Protein AF-A0A933AQS3-F1 (afdb_monomer)

Solvent-accessible surface area (backbone atoms only — not comparable to full-atom values): 27553 Å² total; per-residue (Å²): 134,82,75,81,85,73,68,90,62,36,33,19,34,28,33,44,34,57,64,27,58,91,31,34,65,58,21,50,50,26,58,77,62,28,72,51,73,58,50,36,38,32,39,21,37,34,44,49,84,58,62,28,66,64,58,58,67,69,63,85,54,93,50,54,45,80,45,78,46,69,62,58,53,69,32,46,40,50,46,53,32,58,67,71,46,83,29,58,25,40,30,39,36,45,22,67,27,37,45,41,50,53,33,67,44,55,52,51,50,50,28,62,77,71,65,38,42,32,38,34,32,13,47,42,40,19,32,79,87,68,44,84,41,96,53,76,60,42,70,42,32,56,55,82,17,86,32,27,67,56,39,54,59,51,48,73,82,41,84,42,76,50,64,56,38,28,36,28,35,40,70,63,48,78,78,48,65,45,40,65,84,50,78,96,43,17,62,54,31,35,47,50,39,47,38,79,78,38,45,27,37,40,44,95,47,68,33,26,37,43,53,50,52,100,76,42,73,94,74,46,81,87,58,64,85,59,44,64,61,53,50,52,49,24,52,54,65,32,70,56,81,88,66,69,98,74,72,77,59,51,61,58,53,18,53,51,25,44,54,50,17,57,61,26,60,76,37,89,88,26,35,65,62,14,35,55,27,12,52,47,12,29,70,53,27,64,82,45,65,67,27,41,52,48,32,21,52,31,38,43,76,73,69,48,83,67,34,61,55,60,38,44,60,53,47,66,42,41,75,76,61,72,90,65,80,83,80,87,72,79,81,81,86,87,80,83,90,79,88,85,81,71,74,78,57,56,62,62,51,58,72,74,49,59,63,66,53,50,53,51,53,51,52,49,50,55,48,54,51,52,53,50,54,52,51,53,52,51,50,51,54,51,48,55,50,48,54,51,52,52,52,52,52,50,53,54,49,55,51,50,51,52,51,48,52,54,53,48,54,54,47,54,52,51,51,51,51,51,52,52,52,51,52,53,49,53,53,51,52,51,53,49,50,55,50,51,54,51,51,51,50,52,51,53,53,51,50,52,50,50,53,54,46,52,53,48,52,54,53,48,57,50,49,50,53,54,47,52,54,51,49,54,53,49,52,55,53,47,56,60,49,51,66,55,48,64,70,56,58,79,77,72,84,81,91,85,89,88,90,134

Sequence (500 aa):
MRANRMADPKVSVVLLTHNGERFVAEAIESILTQTYRNLELIVVDDGSTDNTPAIIARFRDPRMRVLRQSNLWIGFAHNRGASMATGDYIASMSHDDISLPHRLATQIEAMQEQNLDICFAWAEVIDAEGRPKEHFLTDVFNQSGRNSEDILAKLQAGNFLLAPSSIRRRHCYYRFAWNVVLFGLQDYAFWLQVLRRHRAAVLEIPLVKYRVHDSNVSLTRFYNEYRQLEVQAARRLAEDPAFPRSCTTRATLARELLAVTRRLMEYPDGHFEAYIAANRAVNLDPTAPEAYESLAAVLTAMGHEEPAQIVRSIGQNVDKSLAYPLPILAPPPSLGEHDLLDDTSLVRWMAATAEPERNHLSALLAQTQRERDDLQTLLRQSQERRDHVQALLQQGQEERERLRAVLQDSQDDRDRLQSLLQQSREERDHLRTLLQESEEERTSLRTQALYSQEERDQLQAVLYRTEEERDALSAHLRAVANGKVMRLLNLLSSPFRIKA

pLDDT: mean 75.02, std 18.95, range [25.7, 98.69]

Secondary structure (DSSP, 8-state):
----------EEEEEEESS-TTTHHHHHHHHHT-S--SEEEEEEEE---SSHHHHHTT---TTEEEEEES--HHHHHHHHHHHT--SSEEEEEETT-EE-TTHHHHHHHHHHHTT-SEEEEEEEEEETTS-B---THHHHHT--B-SHHHHHHHTTT-----GGG-EEEHHHHHH----SSSSS-HHHHHHHHHHTTS-EEEEEEEEEEEEE-TT-GGG-GGGTTTHHHHHHHHHHHHH-----SS-S-HHHHHHHHHHHHHHHTTSGGGHHHHHHHHHHHHHH-TT-HHHHHHHHHHHHHTT-SSHHHHHHHHHHHHTTT-S-PPP-PPPPS------PPPTHHHHHHHTTSTTHHHHHHHHHHHHHHHHHHHHHHHHHHHHHHHHHHHHHHHHHHHHHHHHHHHHHHHHHHHHHHHHHHHHHHHHHHHHHHHHHHHHHHHHHHHHHHHHHHHHHHHHHHHHHHHHHHHHHHHHHHHHHHHHHHHHHHTTS--------

Structure (mmCIF, N/CA/C/O backbone):
data_AF-A0A933AQS3-F1
#
_entry.id   AF-A0A933AQS3-F1
#
loop_
_atom_site.group_PDB
_atom_site.id
_atom_site.type_symbol
_atom_site.label_atom_id
_atom_site.label_alt_id
_atom_site.label_comp_id
_atom_site.label_asym_id
_atom_site.label_entity_id
_atom_site.label_seq_id
_atom_site.pdbx_PDB_ins_code
_atom_site.Cartn_x
_atom_site.Cartn_y
_atom_site.Cartn_z
_atom_site.occupancy
_atom_site.B_iso_or_equiv
_atom_site.auth_seq_id
_atom_site.auth_comp_id
_atom_site.auth_asym_id
_atom_site.auth_atom_id
_atom_site.pdbx_PDB_model_num
ATOM 1 N N . MET A 1 1 ? -22.818 4.311 35.018 1.00 33.91 1 MET A N 1
ATOM 2 C CA . MET A 1 1 ? -23.620 4.523 33.794 1.00 33.91 1 MET A CA 1
ATOM 3 C C . MET A 1 1 ? -22.885 3.853 32.643 1.00 33.91 1 MET A C 1
ATOM 5 O O . MET A 1 1 ? -21.845 4.351 32.246 1.00 33.91 1 MET A O 1
ATOM 9 N N . ARG A 1 2 ? -23.329 2.670 32.196 1.00 34.72 2 ARG A N 1
ATOM 10 C CA . ARG A 1 2 ? -22.733 1.984 31.039 1.00 34.72 2 ARG A CA 1
ATOM 11 C C . ARG A 1 2 ? -23.324 2.623 29.789 1.00 34.72 2 ARG A C 1
ATOM 13 O O . ARG A 1 2 ? -24.523 2.482 29.562 1.00 34.72 2 ARG A O 1
ATOM 20 N N . ALA A 1 3 ? -22.513 3.378 29.054 1.00 37.47 3 ALA A N 1
ATOM 21 C CA . ALA A 1 3 ? -22.900 3.887 27.749 1.00 37.47 3 ALA A CA 1
ATOM 22 C C . ALA A 1 3 ? -23.360 2.711 26.875 1.00 37.47 3 ALA A C 1
ATOM 24 O O . ALA A 1 3 ? -22.810 1.611 26.942 1.00 37.47 3 ALA A O 1
ATOM 25 N N . ASN A 1 4 ? -24.428 2.952 26.127 1.00 38.16 4 ASN A N 1
ATOM 26 C CA . ASN A 1 4 ? -25.072 2.016 25.221 1.00 38.16 4 ASN A CA 1
ATOM 27 C C . ASN A 1 4 ? -24.000 1.333 24.341 1.00 38.16 4 ASN A C 1
ATOM 29 O O . ASN A 1 4 ? -23.405 2.005 23.499 1.00 38.16 4 ASN A O 1
ATOM 33 N N . ARG A 1 5 ? -23.716 0.032 24.554 1.00 48.47 5 ARG A N 1
ATOM 34 C CA . ARG A 1 5 ? -22.882 -0.800 23.660 1.00 48.47 5 ARG A CA 1
ATOM 35 C C . ARG A 1 5 ? -23.620 -0.912 22.325 1.00 48.47 5 ARG A C 1
ATOM 37 O O . ARG A 1 5 ? -24.350 -1.870 22.090 1.00 48.47 5 ARG A O 1
ATOM 44 N N . MET A 1 6 ? -23.530 0.125 21.500 1.00 52.53 6 MET A N 1
ATOM 45 C CA . MET A 1 6 ? -24.138 0.136 20.178 1.00 52.53 6 MET A CA 1
ATOM 46 C C . MET A 1 6 ? -23.388 -0.874 19.309 1.00 52.53 6 MET A C 1
ATOM 48 O O . MET A 1 6 ? -22.170 -0.772 19.218 1.00 52.53 6 MET A O 1
ATOM 52 N N . ALA A 1 7 ? -24.145 -1.846 18.781 1.00 67.12 7 ALA A N 1
ATOM 53 C CA . ALA A 1 7 ? -23.839 -2.850 17.752 1.00 67.12 7 ALA A CA 1
ATOM 54 C C . ALA A 1 7 ? -22.355 -3.141 17.488 1.00 67.12 7 ALA A C 1
ATOM 56 O O . ALA A 1 7 ? -21.651 -2.248 17.051 1.00 67.12 7 ALA A O 1
ATOM 57 N N . ASP A 1 8 ? -21.926 -4.399 17.654 1.00 86.06 8 ASP A N 1
ATOM 58 C CA . ASP A 1 8 ? -20.585 -4.888 17.293 1.00 86.06 8 ASP A CA 1
ATOM 59 C C . ASP A 1 8 ? -20.257 -4.528 15.826 1.00 86.06 8 ASP A C 1
ATOM 61 O O . ASP A 1 8 ? -20.762 -5.209 14.929 1.00 86.06 8 ASP A O 1
ATOM 65 N N . PRO A 1 9 ? -19.524 -3.431 15.538 1.00 94.50 9 PRO A N 1
ATOM 66 C CA . PRO A 1 9 ? -19.444 -2.896 14.181 1.00 94.50 9 PRO A CA 1
ATOM 67 C C . PRO A 1 9 ? -18.566 -3.762 13.278 1.00 94.50 9 PRO A C 1
ATOM 69 O O . PRO A 1 9 ? -17.550 -4.304 13.700 1.00 94.50 9 PRO A O 1
ATOM 72 N N . LYS A 1 10 ? -18.893 -3.868 11.990 1.00 97.38 10 LYS A N 1
ATOM 73 C CA . LYS A 1 10 ? -18.062 -4.697 11.106 1.00 97.38 10 LYS A CA 1
ATOM 74 C C . LYS A 1 10 ? -16.724 -4.001 10.825 1.00 97.38 10 LYS A C 1
ATOM 76 O O . LYS A 1 10 ? -16.705 -2.831 10.438 1.00 97.38 10 LYS A O 1
ATOM 81 N N . VAL A 1 11 ? -15.608 -4.720 10.959 1.00 98.31 11 VAL A N 1
ATOM 82 C CA . VAL A 1 11 ? -14.263 -4.220 10.617 1.00 98.31 11 VAL A CA 1
ATOM 83 C C . VAL A 1 11 ? -13.776 -4.849 9.314 1.00 98.31 11 VAL A C 1
ATOM 85 O O . VAL A 1 11 ? -13.632 -6.064 9.219 1.00 98.31 11 VAL A O 1
ATOM 88 N N . SER A 1 12 ? -13.473 -4.032 8.310 1.00 98.56 12 SER A N 1
ATOM 89 C CA . SER A 1 12 ? -12.782 -4.480 7.100 1.00 98.56 12 SER A CA 1
ATOM 90 C C . SER A 1 12 ? -11.280 -4.308 7.272 1.00 98.56 12 SER A C 1
ATOM 92 O O . SER A 1 12 ? -10.785 -3.184 7.348 1.00 98.56 12 SER A O 1
ATOM 94 N N . VAL A 1 13 ? -10.538 -5.408 7.315 1.00 98.62 13 VAL A N 1
ATOM 95 C CA . VAL A 1 13 ? -9.075 -5.376 7.312 1.00 98.62 13 VAL A CA 1
ATOM 96 C C . VAL A 1 13 ? -8.587 -5.420 5.871 1.00 98.62 13 VAL A C 1
ATOM 98 O O . VAL A 1 13 ? -8.888 -6.366 5.150 1.00 98.62 13 VAL A O 1
ATOM 101 N N . VAL A 1 14 ? -7.832 -4.410 5.449 1.00 98.06 14 VAL A N 1
ATOM 102 C CA . VAL A 1 14 ? -7.205 -4.343 4.126 1.00 98.06 14 VAL A CA 1
ATOM 103 C C . VAL A 1 14 ? -5.739 -4.738 4.270 1.00 98.06 14 VAL A C 1
ATOM 105 O O . VAL A 1 14 ? -4.951 -3.972 4.822 1.00 98.06 14 VAL A O 1
ATOM 108 N N . LEU A 1 15 ? -5.391 -5.935 3.794 1.00 98.38 15 LEU A N 1
ATOM 109 C CA . LEU A 1 15 ? -4.035 -6.484 3.823 1.00 98.38 15 LEU A CA 1
ATOM 110 C C . LEU A 1 15 ? -3.400 -6.364 2.441 1.00 98.38 15 LEU A C 1
ATOM 112 O O . LEU A 1 15 ? -3.929 -6.897 1.468 1.00 98.38 15 LEU A O 1
ATOM 116 N N . LEU A 1 16 ? -2.265 -5.677 2.358 1.00 96.31 16 LEU A N 1
ATOM 117 C CA . LEU A 1 16 ? -1.564 -5.420 1.098 1.00 96.31 16 LEU A CA 1
ATOM 118 C C . LEU A 1 16 ? -0.376 -6.353 0.931 1.00 96.31 16 LEU A C 1
ATOM 120 O O . LEU A 1 16 ? 0.441 -6.482 1.844 1.00 96.31 16 LEU A O 1
ATOM 124 N N . THR A 1 17 ? -0.249 -6.965 -0.245 1.00 95.81 17 THR A N 1
ATOM 125 C CA . THR A 1 17 ? 0.855 -7.877 -0.540 1.00 95.81 17 THR A CA 1
ATOM 126 C C . THR A 1 17 ? 1.384 -7.715 -1.960 1.00 95.81 17 THR A C 1
ATOM 128 O O . THR A 1 17 ? 0.622 -7.527 -2.905 1.00 95.81 17 THR A O 1
ATOM 131 N N . HIS A 1 18 ? 2.708 -7.766 -2.085 1.00 92.19 18 HIS A N 1
ATOM 132 C CA . HIS A 1 18 ? 3.438 -7.876 -3.340 1.00 92.19 18 HIS A CA 1
ATOM 133 C C . HIS A 1 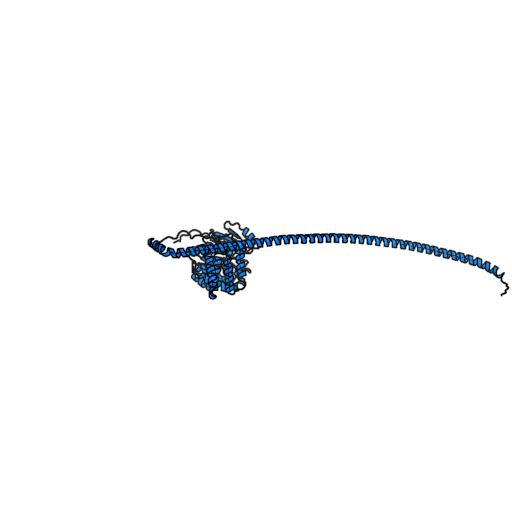18 ? 4.730 -8.631 -3.041 1.00 92.19 18 HIS A C 1
ATOM 135 O O . HIS A 1 18 ? 5.544 -8.140 -2.261 1.00 92.19 18 HIS A O 1
ATOM 141 N N . ASN A 1 19 ? 4.905 -9.809 -3.633 1.00 93.12 19 ASN A N 1
ATOM 142 C CA . ASN A 1 19 ? 6.049 -10.690 -3.390 1.00 93.12 19 ASN A CA 1
ATOM 143 C C . ASN A 1 19 ? 6.309 -10.967 -1.894 1.00 93.12 19 ASN A C 1
ATOM 145 O O . ASN A 1 19 ? 7.408 -10.778 -1.371 1.00 93.12 19 ASN A O 1
ATOM 149 N N . GLY A 1 20 ? 5.245 -11.358 -1.192 1.00 93.44 20 GLY A N 1
ATOM 150 C CA . GLY A 1 20 ? 5.209 -11.558 0.250 1.00 93.44 20 GLY A CA 1
ATOM 151 C C . GLY A 1 20 ? 5.313 -13.011 0.702 1.00 93.44 20 GLY A C 1
ATOM 152 O O . GLY A 1 20 ? 4.893 -13.301 1.825 1.00 93.44 20 GLY A O 1
ATOM 153 N N . GLU A 1 21 ? 5.819 -13.936 -0.122 1.00 96.94 21 GLU A N 1
ATOM 154 C CA . GLU A 1 21 ? 5.698 -15.384 0.116 1.00 96.94 21 GLU A CA 1
ATOM 155 C C . GLU A 1 21 ? 6.245 -15.842 1.476 1.00 96.94 21 GLU A C 1
ATOM 157 O O . GLU A 1 21 ? 5.766 -16.818 2.051 1.00 96.94 21 GLU A O 1
ATOM 162 N N . ARG A 1 22 ? 7.218 -15.108 2.023 1.00 96.31 22 ARG A N 1
ATOM 163 C CA . ARG A 1 22 ? 7.844 -15.403 3.316 1.00 96.31 22 ARG A CA 1
ATOM 164 C C . ARG A 1 22 ? 6.943 -15.116 4.515 1.00 96.31 22 ARG A C 1
ATOM 166 O O . ARG A 1 22 ? 7.078 -15.791 5.529 1.00 96.31 22 ARG A O 1
ATOM 173 N N . PHE A 1 23 ? 6.068 -14.116 4.423 1.00 97.50 23 PHE A N 1
ATOM 174 C CA . PHE A 1 23 ? 5.403 -13.531 5.596 1.00 97.50 23 PHE A CA 1
ATOM 175 C C . PHE A 1 23 ? 3.876 -13.496 5.488 1.00 97.50 23 PHE A C 1
ATOM 177 O O . PHE A 1 23 ? 3.185 -13.530 6.506 1.00 97.50 23 PHE A O 1
ATOM 184 N N . VAL A 1 24 ? 3.331 -13.512 4.266 1.00 98.12 24 VAL A N 1
ATOM 185 C CA . VAL A 1 24 ? 1.897 -13.310 4.011 1.00 98.12 24 VAL A CA 1
ATOM 186 C C . VAL A 1 24 ? 1.004 -14.315 4.746 1.00 98.12 24 VAL A C 1
ATOM 188 O O . VAL A 1 24 ? -0.098 -13.964 5.163 1.00 98.12 24 VAL A O 1
ATOM 191 N N . ALA A 1 25 ? 1.472 -15.553 4.943 1.00 98.31 25 ALA A N 1
ATOM 192 C CA .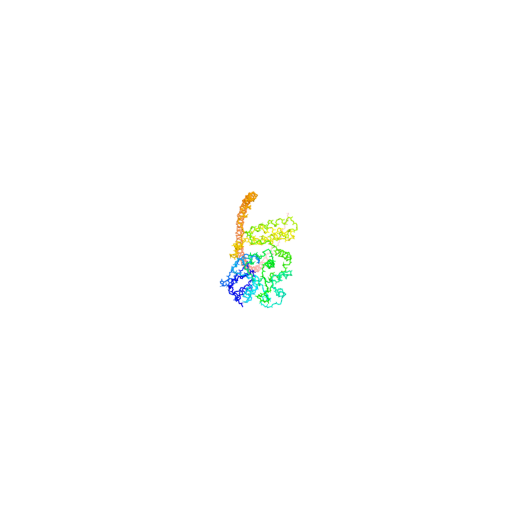 ALA A 1 25 ? 0.732 -16.568 5.688 1.00 98.31 25 ALA A CA 1
ATOM 193 C C . ALA A 1 25 ? 0.524 -16.161 7.155 1.00 98.31 25 ALA A C 1
ATOM 195 O O . ALA A 1 25 ? -0.606 -16.176 7.637 1.00 98.31 25 ALA A O 1
ATOM 196 N N . GLU A 1 26 ? 1.593 -15.741 7.836 1.00 98.25 26 GLU A N 1
ATOM 197 C CA . GLU A 1 26 ? 1.546 -15.312 9.237 1.00 98.25 26 GLU A CA 1
ATOM 198 C C . GLU A 1 26 ? 0.701 -14.039 9.395 1.00 98.25 26 GLU A C 1
ATOM 200 O O . GLU A 1 26 ? -0.128 -13.942 10.304 1.00 98.25 26 GLU A O 1
ATOM 205 N N . ALA A 1 27 ? 0.833 -13.092 8.460 1.00 98.44 27 ALA A N 1
ATOM 206 C CA . ALA A 1 27 ? 0.027 -11.876 8.450 1.00 98.44 27 ALA A CA 1
ATOM 207 C C . ALA A 1 27 ? -1.477 -12.187 8.324 1.00 98.44 27 ALA A C 1
ATOM 209 O O . ALA A 1 27 ? -2.279 -11.664 9.104 1.00 98.44 27 ALA A O 1
ATOM 210 N N . ILE A 1 28 ? -1.871 -13.080 7.406 1.00 98.62 28 ILE A N 1
ATOM 211 C CA . ILE A 1 28 ? -3.268 -13.521 7.247 1.00 98.62 28 ILE A CA 1
ATOM 212 C C . ILE A 1 28 ? -3.767 -14.234 8.510 1.00 98.62 28 ILE A C 1
ATOM 214 O O . ILE A 1 28 ? -4.839 -13.889 9.019 1.00 98.62 28 ILE A O 1
ATOM 218 N N . GLU A 1 29 ? -3.001 -15.188 9.050 1.00 98.44 29 GLU A N 1
ATOM 219 C CA . GLU A 1 29 ? -3.376 -15.909 10.276 1.00 98.44 29 GLU A CA 1
ATOM 220 C C . GLU A 1 29 ? -3.596 -14.954 11.450 1.00 98.44 29 GLU A C 1
ATOM 222 O O . GLU A 1 29 ? -4.586 -15.089 12.177 1.00 98.44 29 GLU A O 1
ATOM 227 N N . SER A 1 30 ? -2.745 -13.935 11.593 1.00 98.56 30 SER A N 1
ATOM 228 C CA . SER A 1 30 ? -2.847 -12.938 12.665 1.00 98.56 30 SER A CA 1
ATOM 229 C C . SER A 1 30 ? -4.159 -12.143 12.640 1.00 98.56 30 SER A C 1
ATOM 231 O O . SER A 1 30 ? -4.662 -11.726 13.687 1.00 98.56 30 SER A O 1
ATOM 233 N N . ILE A 1 31 ? -4.760 -11.969 11.458 1.00 98.62 31 ILE A N 1
ATOM 234 C CA . ILE A 1 31 ? -6.057 -11.306 11.299 1.00 98.62 31 ILE A CA 1
ATOM 235 C C . ILE A 1 31 ? -7.214 -12.283 11.507 1.00 98.62 31 ILE A C 1
ATOM 237 O O . ILE A 1 31 ? -8.170 -11.977 12.222 1.00 98.62 31 ILE A O 1
ATOM 241 N N . LEU A 1 32 ? -7.149 -13.475 10.915 1.00 98.25 32 LEU A N 1
ATOM 242 C CA . LEU A 1 32 ? -8.244 -14.445 11.006 1.00 98.25 32 LEU A CA 1
ATOM 243 C C . LEU A 1 32 ? -8.449 -14.971 12.436 1.00 98.25 32 LEU A C 1
ATOM 245 O O . LEU A 1 32 ? -9.573 -15.334 12.806 1.00 98.25 32 LEU A O 1
ATOM 249 N N . THR A 1 33 ? -7.390 -14.961 13.248 1.00 97.88 33 THR A N 1
ATOM 250 C CA . THR A 1 33 ? -7.391 -15.400 14.652 1.00 97.88 33 THR A CA 1
ATOM 251 C C . THR A 1 33 ? -7.678 -14.284 15.664 1.00 97.88 33 THR A C 1
ATOM 253 O O . THR A 1 33 ? -7.692 -14.558 16.865 1.00 97.88 33 THR A O 1
ATOM 256 N N . GLN A 1 34 ? -7.987 -13.058 15.216 1.00 98.38 34 GLN A N 1
ATOM 257 C CA . GLN A 1 34 ? -8.382 -11.959 16.106 1.00 98.38 34 GLN A CA 1
ATOM 258 C C . GLN A 1 34 ? -9.537 -12.367 17.035 1.00 98.38 34 GLN A C 1
ATOM 260 O O . GLN A 1 34 ? -10.476 -13.075 16.650 1.00 98.38 34 GLN A O 1
ATOM 265 N N . THR A 1 35 ? -9.481 -11.877 18.273 1.00 97.56 35 THR A N 1
ATOM 266 C CA . THR A 1 35 ? -10.550 -12.064 19.267 1.00 97.56 35 THR A CA 1
ATOM 267 C C . THR A 1 35 ? -11.840 -11.345 18.878 1.00 97.56 35 THR A C 1
ATOM 269 O O . THR A 1 35 ? -12.929 -11.821 19.196 1.00 97.56 35 THR A O 1
ATOM 272 N N . TYR A 1 36 ? -11.723 -10.254 18.122 1.00 97.38 36 TYR A N 1
ATOM 273 C CA . TYR A 1 36 ? -12.837 -9.563 17.489 1.00 97.38 36 TYR A CA 1
ATOM 274 C C . TYR A 1 36 ? -13.355 -10.362 16.285 1.00 97.38 36 TYR A C 1
ATOM 276 O O . TYR A 1 36 ? -12.596 -10.641 15.358 1.00 97.38 36 TYR A O 1
ATOM 284 N N . ARG A 1 37 ? -14.631 -10.770 16.291 1.00 95.44 37 ARG A N 1
ATOM 285 C CA . ARG A 1 37 ? -15.149 -11.741 15.305 1.00 95.44 37 ARG A CA 1
ATOM 286 C C . ARG A 1 37 ? -15.860 -11.115 14.114 1.00 95.44 37 ARG A C 1
ATOM 288 O O . ARG A 1 37 ? -15.792 -11.702 13.032 1.00 95.44 37 ARG A O 1
ATOM 295 N N . ASN A 1 38 ? -16.505 -9.959 14.285 1.00 97.50 38 ASN A N 1
ATOM 296 C CA . ASN A 1 38 ? -17.227 -9.285 13.209 1.00 97.50 38 ASN A CA 1
ATOM 297 C C . ASN A 1 38 ? -16.270 -8.538 12.267 1.00 97.50 38 ASN A C 1
ATOM 299 O O . ASN A 1 38 ? -16.202 -7.310 12.239 1.00 97.50 38 ASN A O 1
ATOM 303 N N . LEU A 1 39 ? -15.488 -9.300 11.507 1.00 98.00 39 LEU A N 1
ATOM 304 C CA . LEU A 1 39 ? -14.530 -8.770 10.548 1.00 98.00 39 LEU A CA 1
ATOM 305 C C . LEU A 1 39 ? -14.690 -9.400 9.168 1.00 98.00 39 LEU A C 1
ATOM 307 O O . LEU A 1 39 ? -15.200 -10.511 9.020 1.00 98.00 39 LEU A O 1
ATOM 311 N N . GLU A 1 40 ? -14.190 -8.695 8.164 1.00 98.31 40 GLU A N 1
ATOM 312 C CA . GLU A 1 40 ? -13.806 -9.264 6.875 1.00 98.31 40 GLU A CA 1
ATOM 313 C C . GLU A 1 40 ? -12.342 -8.939 6.588 1.00 98.31 40 GLU A C 1
ATOM 315 O O . GLU A 1 40 ? -11.843 -7.888 6.988 1.00 98.31 40 GLU A O 1
ATOM 320 N N . LEU A 1 41 ? -11.659 -9.832 5.881 1.00 98.69 41 LEU A N 1
ATOM 321 C CA . LEU A 1 41 ? -10.283 -9.645 5.443 1.00 98.69 41 LEU A CA 1
ATOM 322 C C . LEU A 1 41 ? -10.266 -9.494 3.923 1.00 98.69 41 LEU A C 1
ATOM 324 O O . LEU A 1 41 ? -10.722 -10.372 3.198 1.00 98.69 41 LEU A O 1
ATOM 328 N N . ILE A 1 42 ? -9.730 -8.383 3.439 1.00 98.44 42 ILE A N 1
ATOM 329 C CA . ILE A 1 42 ? -9.556 -8.080 2.023 1.00 98.44 42 ILE A CA 1
ATOM 330 C C . ILE A 1 42 ? -8.056 -8.101 1.749 1.00 98.44 42 ILE A C 1
ATOM 332 O O . ILE A 1 42 ? -7.345 -7.156 2.082 1.00 98.44 42 ILE A O 1
ATOM 336 N N . VAL A 1 43 ? -7.579 -9.193 1.160 1.00 98.38 43 VAL A N 1
ATOM 337 C CA . VAL A 1 43 ? -6.190 -9.337 0.720 1.00 98.38 43 VAL A CA 1
ATOM 338 C C . VAL A 1 43 ? -6.071 -8.763 -0.685 1.00 98.38 43 VAL A C 1
ATOM 340 O O . VAL A 1 43 ? -6.770 -9.215 -1.591 1.00 98.38 43 VAL A O 1
ATOM 343 N N . VAL A 1 44 ? -5.198 -7.780 -0.877 1.00 96.38 44 VAL A N 1
ATOM 344 C CA . VAL A 1 44 ? -4.903 -7.194 -2.186 1.00 96.38 44 VAL A CA 1
ATOM 345 C C . VAL A 1 44 ? -3.510 -7.629 -2.622 1.00 96.38 44 VAL A C 1
ATOM 347 O O . VAL A 1 44 ? -2.517 -7.122 -2.107 1.00 96.38 44 VAL A O 1
ATOM 350 N N . ASP A 1 45 ? -3.464 -8.575 -3.558 1.00 94.88 45 ASP A N 1
ATOM 351 C CA . ASP A 1 45 ? -2.249 -9.015 -4.243 1.00 94.88 45 ASP A CA 1
ATOM 352 C C . ASP A 1 45 ? -1.968 -8.093 -5.435 1.00 94.88 45 ASP A C 1
ATOM 354 O O . ASP A 1 45 ? -2.634 -8.154 -6.478 1.00 94.88 45 ASP A O 1
ATOM 358 N N . ASP A 1 46 ? -0.976 -7.225 -5.259 1.00 87.50 46 ASP A N 1
ATOM 359 C CA . ASP A 1 46 ? -0.562 -6.207 -6.218 1.00 87.50 46 ASP A CA 1
ATOM 360 C C . ASP A 1 46 ? 0.409 -6.772 -7.263 1.00 87.50 46 ASP A C 1
ATOM 362 O O . ASP A 1 46 ? 1.506 -6.269 -7.490 1.00 87.50 46 ASP A O 1
ATOM 366 N N . GLY A 1 47 ? 0.022 -7.882 -7.887 1.00 86.31 47 GLY A N 1
ATOM 367 C CA . GLY A 1 47 ? 0.764 -8.481 -8.992 1.00 86.31 47 GLY A CA 1
ATOM 368 C C . GLY A 1 47 ? 2.015 -9.234 -8.563 1.00 86.31 47 GLY A C 1
ATOM 369 O O . GLY A 1 47 ? 3.040 -9.114 -9.232 1.00 86.31 47 GLY A O 1
ATOM 370 N N . SER A 1 48 ? 1.935 -10.012 -7.479 1.00 91.50 48 SER A N 1
ATOM 371 C CA . SER A 1 48 ? 3.039 -10.879 -7.058 1.00 91.50 48 SER A CA 1
ATOM 372 C C . SER A 1 48 ? 3.419 -11.878 -8.155 1.00 91.50 48 SER A C 1
ATOM 374 O O . SER A 1 48 ? 2.552 -12.453 -8.833 1.00 91.50 48 SER A O 1
ATOM 376 N N . THR A 1 49 ? 4.724 -12.082 -8.307 1.00 91.38 49 THR A N 1
ATOM 377 C CA . THR A 1 49 ? 5.360 -13.000 -9.261 1.00 91.38 49 THR A CA 1
ATOM 378 C C . THR A 1 49 ? 6.004 -14.212 -8.583 1.00 91.38 49 THR A C 1
ATOM 380 O O . THR A 1 49 ? 6.428 -15.135 -9.275 1.00 91.38 49 THR A O 1
ATOM 383 N N . ASP A 1 50 ? 6.059 -14.218 -7.252 1.00 95.44 50 ASP A N 1
ATOM 384 C CA . ASP A 1 50 ? 6.541 -15.315 -6.412 1.00 95.44 50 ASP A CA 1
ATOM 385 C C . ASP A 1 50 ? 5.402 -16.284 -6.008 1.00 95.44 50 ASP A C 1
ATOM 387 O O . ASP A 1 50 ? 4.321 -16.302 -6.611 1.00 95.44 50 ASP A O 1
ATOM 391 N N . ASN A 1 51 ? 5.618 -17.108 -4.975 1.00 97.19 51 ASN A N 1
ATOM 392 C CA . ASN A 1 51 ? 4.633 -18.088 -4.514 1.00 97.19 51 ASN A CA 1
ATOM 393 C C . ASN A 1 51 ? 3.485 -17.486 -3.669 1.00 97.19 51 ASN A C 1
ATOM 395 O O . ASN A 1 51 ? 2.606 -18.222 -3.205 1.00 97.19 51 ASN A O 1
ATOM 399 N N . THR A 1 52 ? 3.440 -16.161 -3.479 1.00 97.75 52 THR A N 1
ATOM 400 C CA . THR A 1 52 ? 2.406 -15.453 -2.701 1.00 97.75 52 THR A CA 1
ATOM 401 C C . THR A 1 52 ? 0.976 -15.857 -3.080 1.00 97.75 52 THR A C 1
ATOM 403 O O . THR A 1 52 ? 0.212 -16.223 -2.180 1.00 97.75 52 THR A O 1
ATOM 406 N N . PRO A 1 53 ? 0.574 -15.892 -4.371 1.00 97.06 53 PRO A N 1
ATOM 407 C CA . PRO A 1 53 ? -0.803 -16.223 -4.736 1.00 97.06 53 PRO A CA 1
ATOM 408 C C . PRO A 1 53 ? -1.192 -17.654 -4.345 1.00 97.06 53 PRO A C 1
ATOM 410 O O . PRO A 1 53 ? -2.324 -17.901 -3.926 1.00 97.06 53 PRO A O 1
ATOM 413 N N . ALA A 1 54 ? -0.255 -18.601 -4.454 1.00 97.69 54 ALA A N 1
ATOM 414 C CA . ALA A 1 54 ? -0.492 -19.991 -4.082 1.00 97.69 54 ALA A CA 1
ATOM 415 C C . ALA A 1 54 ? -0.634 -20.148 -2.562 1.00 97.69 54 ALA A C 1
ATOM 417 O O . ALA A 1 54 ? -1.478 -20.915 -2.103 1.00 97.69 54 ALA A O 1
ATOM 418 N N . ILE A 1 55 ? 0.144 -19.394 -1.779 1.00 98.19 55 ILE A N 1
ATOM 419 C CA . ILE A 1 55 ? 0.044 -19.374 -0.316 1.00 98.19 55 ILE A CA 1
ATOM 420 C C . ILE A 1 55 ? -1.310 -18.813 0.121 1.00 98.19 55 ILE A C 1
ATOM 422 O O . ILE A 1 55 ? -2.009 -19.458 0.902 1.00 98.19 55 ILE A O 1
ATOM 426 N N . ILE A 1 56 ? -1.726 -17.670 -0.434 1.00 97.81 56 ILE A N 1
ATOM 427 C CA . ILE A 1 56 ? -3.030 -17.055 -0.138 1.00 97.81 56 ILE A CA 1
ATOM 428 C C . ILE A 1 56 ? -4.176 -18.024 -0.466 1.00 97.81 56 ILE A C 1
ATOM 430 O O . ILE A 1 56 ? -5.118 -18.163 0.313 1.00 97.81 56 ILE A O 1
ATOM 434 N N . ALA A 1 57 ? -4.084 -18.752 -1.584 1.00 96.19 57 ALA A N 1
ATOM 435 C CA . ALA A 1 57 ? -5.116 -19.694 -2.018 1.00 96.19 57 ALA A CA 1
ATOM 436 C C . ALA A 1 57 ? -5.344 -20.882 -1.058 1.00 96.19 57 ALA A C 1
ATOM 438 O O . ALA A 1 57 ? -6.374 -21.557 -1.165 1.00 96.19 57 ALA A O 1
ATOM 439 N N . ARG A 1 58 ? -4.419 -21.146 -0.121 1.00 97.00 58 ARG A N 1
ATOM 440 C CA . ARG A 1 58 ? -4.559 -22.199 0.903 1.00 97.00 58 ARG A CA 1
ATOM 441 C C . ARG A 1 58 ? -5.543 -21.821 2.010 1.00 97.00 58 ARG A C 1
ATOM 443 O O . ARG A 1 58 ? -6.094 -22.715 2.649 1.00 97.00 58 ARG A O 1
ATOM 450 N N . PHE A 1 59 ? -5.795 -20.533 2.225 1.00 97.25 59 PHE A N 1
ATOM 451 C CA . PHE A 1 59 ? -6.731 -20.064 3.241 1.00 97.25 59 PHE A CA 1
ATOM 452 C C . PHE A 1 59 ? -8.178 -20.187 2.742 1.00 97.25 59 PHE A C 1
ATOM 454 O O . PHE A 1 59 ? -8.542 -19.671 1.685 1.00 97.25 59 PHE A O 1
ATOM 461 N N . ARG A 1 60 ? -9.020 -20.892 3.510 1.00 94.31 60 ARG A N 1
ATOM 462 C CA . ARG A 1 60 ? -10.437 -21.169 3.194 1.00 94.31 60 ARG A CA 1
ATOM 463 C C . ARG A 1 60 ? -11.394 -20.534 4.208 1.00 94.31 60 ARG A C 1
ATOM 465 O O . ARG A 1 60 ? -12.376 -21.152 4.607 1.00 94.31 60 ARG A O 1
ATOM 472 N N . ASP A 1 61 ? -11.098 -19.314 4.648 1.00 97.25 61 ASP A N 1
ATOM 473 C CA . ASP A 1 61 ? -11.963 -18.582 5.578 1.00 97.25 61 ASP A CA 1
ATOM 474 C C . ASP A 1 61 ? -13.039 -17.790 4.807 1.00 97.25 61 ASP A C 1
ATOM 476 O O . ASP A 1 61 ? -12.686 -16.998 3.929 1.00 97.25 61 ASP A O 1
ATOM 480 N N . PRO A 1 62 ? -14.341 -17.958 5.111 1.00 96.75 62 PRO A N 1
ATOM 481 C CA . PRO A 1 62 ? -15.422 -17.268 4.401 1.00 96.75 62 PRO A CA 1
ATOM 482 C C . PRO A 1 62 ? -15.423 -15.745 4.601 1.00 96.75 62 PRO A C 1
ATOM 484 O O . PRO A 1 62 ? -16.074 -15.027 3.844 1.00 96.75 62 PRO A O 1
ATOM 487 N N . ARG A 1 63 ? -14.705 -15.235 5.608 1.00 97.38 63 ARG A N 1
ATOM 488 C CA . ARG A 1 63 ? -14.530 -13.797 5.850 1.00 97.38 63 ARG A CA 1
ATOM 489 C C . ARG A 1 63 ? -13.443 -13.191 4.963 1.00 97.38 63 ARG A C 1
ATOM 491 O O . ARG A 1 63 ? -13.323 -11.968 4.925 1.00 97.38 63 ARG A O 1
ATOM 498 N N . MET A 1 64 ? -12.638 -14.015 4.288 1.00 98.00 64 MET A N 1
ATOM 499 C CA . MET A 1 64 ? -11.512 -13.574 3.472 1.00 98.00 64 MET A CA 1
ATOM 500 C C . MET A 1 64 ? -11.901 -13.435 1.995 1.00 98.00 64 MET A C 1
ATOM 502 O O . MET A 1 64 ? -12.483 -14.333 1.390 1.00 98.00 64 MET A O 1
ATOM 506 N N . ARG A 1 65 ? -11.515 -12.314 1.387 1.00 97.00 65 ARG A N 1
ATOM 507 C CA . ARG A 1 65 ? -11.645 -12.022 -0.043 1.00 97.00 65 ARG A CA 1
ATOM 508 C C . ARG A 1 65 ? -10.284 -11.637 -0.594 1.00 97.00 65 ARG A C 1
ATOM 510 O O . ARG A 1 65 ? -9.556 -10.879 0.038 1.00 97.00 65 ARG A O 1
ATOM 517 N N . VAL A 1 66 ? -9.966 -12.128 -1.786 1.00 96.50 66 VAL A N 1
ATOM 518 C CA . VAL A 1 66 ? -8.688 -11.860 -2.451 1.00 96.50 66 VAL A CA 1
ATOM 519 C C . VAL A 1 66 ? -8.949 -11.045 -3.709 1.00 96.50 66 VAL A C 1
ATOM 521 O O . VAL A 1 66 ? -9.764 -11.429 -4.548 1.00 96.50 66 VAL A O 1
ATOM 524 N N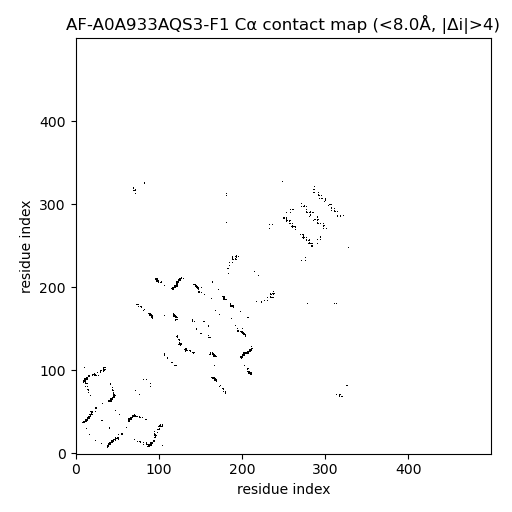 . LEU A 1 67 ? -8.266 -9.914 -3.831 1.00 91.62 67 LEU A N 1
ATOM 525 C CA . LEU A 1 67 ? -8.263 -9.052 -5.002 1.00 91.62 67 LEU A CA 1
ATOM 526 C C . LEU A 1 67 ? -6.876 -9.125 -5.621 1.00 91.62 67 LEU A C 1
ATOM 528 O O . LEU A 1 67 ? -5.901 -8.757 -4.977 1.00 91.62 67 LEU A O 1
ATOM 532 N N . ARG A 1 68 ? -6.787 -9.574 -6.871 1.00 88.50 68 ARG A N 1
ATOM 533 C CA . ARG A 1 68 ? -5.531 -9.560 -7.623 1.00 88.50 68 ARG A CA 1
ATOM 534 C C . ARG A 1 68 ? -5.561 -8.467 -8.688 1.00 88.50 68 ARG A C 1
ATOM 536 O O . ARG A 1 68 ? -6.617 -8.188 -9.268 1.00 88.50 68 ARG A O 1
ATOM 543 N N . GLN A 1 69 ? -4.428 -7.816 -8.912 1.00 78.06 69 GLN A N 1
ATOM 544 C CA . GLN A 1 69 ? -4.192 -6.841 -9.987 1.00 78.06 69 GLN A CA 1
ATOM 545 C C . GLN A 1 69 ? -2.790 -7.007 -10.567 1.00 78.06 69 GLN A C 1
ATOM 547 O O . GLN A 1 69 ? -1.978 -7.752 -10.031 1.00 78.06 69 GLN A O 1
ATOM 552 N N . SER A 1 70 ? -2.514 -6.314 -11.671 1.00 72.25 70 SER A N 1
ATOM 553 C CA . SER A 1 70 ? -1.145 -5.943 -12.035 1.00 72.25 70 SER A CA 1
ATOM 554 C C . SER A 1 70 ? -0.535 -5.051 -10.952 1.00 72.25 70 SER A C 1
ATOM 556 O O . SER A 1 70 ? -1.282 -4.377 -10.259 1.00 72.25 70 SER A O 1
ATOM 558 N N . ASN A 1 71 ? 0.792 -5.009 -10.837 1.00 76.12 71 ASN A N 1
ATOM 559 C CA . ASN A 1 71 ? 1.468 -4.132 -9.880 1.00 76.12 71 ASN A CA 1
ATOM 560 C C . ASN A 1 71 ? 1.151 -2.653 -10.180 1.00 76.12 71 ASN A C 1
ATOM 562 O O . ASN A 1 71 ? 1.626 -2.104 -11.178 1.00 76.12 71 ASN A O 1
ATOM 566 N N . LEU A 1 72 ? 0.297 -2.050 -9.348 1.00 67.19 72 LEU A N 1
ATOM 567 C CA . LEU A 1 72 ? -0.116 -0.644 -9.408 1.00 67.19 72 LEU A CA 1
ATOM 568 C C . LEU A 1 72 ? 0.458 0.170 -8.246 1.00 67.19 72 LEU A C 1
ATOM 570 O O . LEU A 1 72 ? 0.082 1.328 -8.085 1.00 67.19 72 LEU A O 1
ATOM 574 N N . TRP A 1 73 ? 1.349 -0.410 -7.448 1.00 75.19 73 TRP A N 1
ATOM 575 C CA . TRP A 1 73 ? 1.891 0.159 -6.223 1.00 75.19 73 TRP A CA 1
ATOM 576 C C . TRP A 1 73 ? 0.896 0.239 -5.055 1.00 75.19 73 TRP A C 1
ATOM 578 O O . TRP A 1 73 ? -0.335 0.230 -5.184 1.00 75.19 73 TRP A O 1
ATOM 588 N N . ILE A 1 74 ? 1.474 0.392 -3.859 1.00 81.75 74 ILE A N 1
ATOM 589 C CA . ILE A 1 74 ? 0.780 0.281 -2.571 1.00 81.75 74 ILE A CA 1
ATOM 590 C C . ILE A 1 74 ? -0.412 1.238 -2.421 1.00 81.75 74 ILE A C 1
ATOM 592 O O . ILE A 1 74 ? -1.430 0.855 -1.850 1.00 81.75 74 ILE A O 1
ATOM 596 N N . GLY A 1 75 ? -0.329 2.458 -2.966 1.00 78.19 75 GLY A N 1
ATOM 597 C CA . GLY A 1 75 ? -1.418 3.437 -2.911 1.00 78.19 75 GLY A CA 1
ATOM 598 C C . GLY A 1 75 ? -2.676 2.956 -3.636 1.00 78.19 75 GLY A C 1
ATOM 599 O O . GLY A 1 75 ? -3.772 3.009 -3.076 1.00 78.19 75 GLY A O 1
ATOM 600 N N . PHE A 1 76 ? -2.529 2.423 -4.852 1.00 77.06 76 PHE A N 1
ATOM 601 C CA . PHE A 1 76 ? -3.648 1.867 -5.615 1.00 77.06 76 PHE A CA 1
ATOM 602 C C . PHE A 1 76 ? -4.189 0.591 -4.983 1.00 77.06 76 PHE A C 1
ATOM 604 O O . PHE A 1 76 ? -5.406 0.456 -4.839 1.00 77.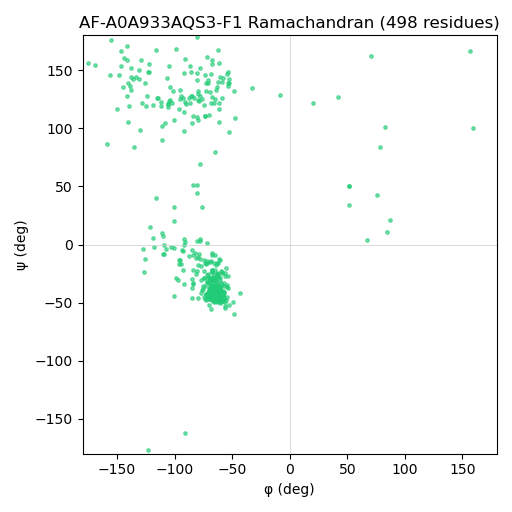06 76 PHE A O 1
ATOM 611 N N . ALA A 1 77 ? -3.302 -0.320 -4.575 1.00 83.88 77 ALA A N 1
ATOM 612 C CA . ALA A 1 77 ? -3.693 -1.557 -3.907 1.00 83.88 77 ALA A CA 1
ATOM 613 C C . ALA A 1 77 ? -4.508 -1.266 -2.635 1.00 83.88 77 ALA A C 1
ATOM 615 O O . ALA A 1 77 ? -5.610 -1.793 -2.461 1.00 83.88 77 ALA A O 1
ATOM 616 N N . HIS A 1 78 ? -4.025 -0.343 -1.796 1.00 88.94 78 HIS A N 1
ATOM 617 C CA . HIS A 1 78 ? -4.747 0.130 -0.620 1.00 88.94 78 HIS A CA 1
ATOM 618 C C . HIS A 1 78 ? -6.102 0.716 -0.990 1.00 88.94 78 HIS A C 1
ATOM 620 O O . HIS A 1 78 ? -7.120 0.354 -0.394 1.00 88.94 78 HIS A O 1
ATOM 626 N N . ASN A 1 79 ? -6.137 1.592 -1.998 1.00 85.06 79 ASN A N 1
ATOM 627 C CA . ASN A 1 79 ? -7.370 2.264 -2.359 1.00 85.06 79 ASN A CA 1
ATOM 628 C C . ASN A 1 79 ? -8.443 1.323 -2.902 1.00 85.06 79 ASN A C 1
ATOM 630 O O . ASN A 1 79 ? -9.621 1.466 -2.566 1.00 85.06 79 ASN A O 1
ATOM 634 N N . ARG A 1 80 ? -8.039 0.317 -3.677 1.00 81.81 80 ARG A N 1
ATOM 635 C CA . ARG A 1 80 ? -8.938 -0.734 -4.150 1.00 81.81 80 ARG A CA 1
ATOM 636 C C . ARG A 1 80 ? -9.415 -1.630 -3.012 1.00 81.81 80 ARG A C 1
ATOM 638 O O . ARG A 1 80 ? -10.595 -1.952 -2.946 1.00 81.81 80 ARG A O 1
ATOM 645 N N . GLY A 1 81 ? -8.532 -2.023 -2.097 1.00 89.00 81 GLY A N 1
ATOM 646 C CA . GLY A 1 81 ? -8.935 -2.816 -0.936 1.00 89.00 81 GLY A CA 1
ATOM 647 C C . GLY A 1 81 ? -9.971 -2.086 -0.081 1.00 89.00 81 GLY A C 1
ATOM 648 O O . GLY A 1 81 ? -11.014 -2.641 0.261 1.00 89.00 81 GLY A O 1
ATOM 649 N N . ALA A 1 82 ? -9.724 -0.807 0.191 1.00 88.62 82 ALA A N 1
ATOM 650 C CA . ALA A 1 82 ? -10.608 0.032 0.985 1.00 88.62 82 ALA A CA 1
ATOM 651 C C . ALA A 1 82 ? -11.923 0.395 0.268 1.00 88.62 82 ALA A C 1
ATOM 653 O O . ALA A 1 82 ? -12.943 0.568 0.933 1.00 88.62 82 ALA A O 1
ATOM 654 N N . SER A 1 83 ? -11.959 0.466 -1.069 1.00 81.81 83 SER A N 1
ATOM 655 C CA . SER A 1 83 ? -13.219 0.661 -1.807 1.00 81.81 83 SER A CA 1
ATOM 656 C C . SER A 1 83 ? -14.130 -0.569 -1.758 1.00 81.81 83 SER A C 1
ATOM 658 O O . SER A 1 83 ? -15.352 -0.430 -1.789 1.00 81.81 83 SER A O 1
ATOM 660 N N . MET A 1 84 ? -13.545 -1.761 -1.620 1.00 87.06 84 MET A N 1
ATOM 661 C CA . MET A 1 84 ? -14.262 -3.034 -1.504 1.00 87.06 84 MET A CA 1
ATOM 662 C C . MET A 1 84 ? -14.697 -3.361 -0.066 1.00 87.06 84 MET A C 1
ATOM 664 O O . MET A 1 84 ? -15.389 -4.364 0.144 1.00 87.06 84 MET A O 1
ATOM 668 N N . ALA A 1 85 ? -14.302 -2.529 0.904 1.00 91.50 85 ALA A N 1
ATOM 669 C CA . ALA A 1 85 ? -14.665 -2.640 2.310 1.00 91.50 85 ALA A CA 1
ATOM 670 C C . ALA A 1 85 ? -16.152 -2.343 2.543 1.00 91.50 85 ALA A C 1
ATOM 672 O O . ALA A 1 85 ? -16.687 -1.322 2.107 1.00 91.50 85 ALA A O 1
ATOM 673 N N . THR A 1 86 ? -16.810 -3.226 3.287 1.00 94.06 86 THR A N 1
ATOM 674 C CA . THR A 1 86 ? -18.228 -3.124 3.668 1.00 94.06 86 THR A CA 1
ATOM 675 C C . THR A 1 86 ? -18.429 -2.821 5.152 1.00 94.06 86 THR A C 1
ATOM 677 O O . THR A 1 86 ? -19.553 -2.557 5.570 1.00 94.06 86 THR A O 1
ATOM 680 N N . GLY A 1 87 ? -17.359 -2.856 5.947 1.00 94.44 87 GLY A N 1
ATOM 681 C CA . GLY A 1 87 ? -17.380 -2.583 7.376 1.00 94.44 87 GLY A CA 1
ATOM 682 C C . GLY A 1 87 ? -17.592 -1.111 7.720 1.00 94.44 87 GLY A C 1
ATOM 683 O O . GLY A 1 87 ? -17.367 -0.208 6.915 1.00 94.44 87 GLY A O 1
ATOM 684 N N . ASP A 1 88 ? -18.002 -0.851 8.954 1.00 95.06 88 ASP A N 1
ATOM 685 C CA . ASP A 1 88 ? -18.097 0.501 9.511 1.00 95.06 88 ASP A CA 1
ATOM 686 C C . ASP A 1 88 ? -16.708 1.104 9.762 1.00 95.06 88 ASP A C 1
ATOM 688 O O . ASP A 1 88 ? -16.527 2.328 9.720 1.00 95.06 88 ASP A O 1
ATOM 692 N N . TYR A 1 89 ? -15.720 0.230 9.965 1.00 97.06 89 TYR A N 1
ATOM 693 C CA . TYR A 1 89 ? -14.318 0.564 10.172 1.00 97.06 89 TYR A CA 1
ATOM 694 C C . TYR A 1 89 ? -13.434 -0.117 9.130 1.00 97.06 89 TYR A C 1
ATOM 696 O O . TYR A 1 89 ? -13.712 -1.230 8.686 1.00 97.06 89 TYR A O 1
ATOM 704 N N . ILE A 1 90 ? -12.338 0.548 8.777 1.00 97.31 90 ILE A N 1
ATOM 705 C CA . ILE A 1 90 ? -11.284 0.033 7.908 1.00 97.31 90 ILE A CA 1
ATOM 706 C C . ILE A 1 90 ? -9.990 0.002 8.717 1.00 97.31 90 ILE A C 1
ATOM 708 O O . ILE A 1 90 ? -9.536 1.047 9.187 1.00 97.31 90 ILE A O 1
ATOM 712 N N . ALA A 1 91 ? -9.399 -1.179 8.865 1.00 97.81 91 ALA A N 1
ATOM 713 C CA . ALA A 1 91 ? -8.078 -1.372 9.450 1.00 97.81 91 ALA A CA 1
ATOM 714 C C . ALA A 1 91 ? -7.066 -1.662 8.339 1.00 97.81 91 ALA A C 1
ATOM 716 O O . ALA A 1 91 ? -7.353 -2.445 7.433 1.00 97.81 91 ALA A O 1
ATOM 717 N N . SER A 1 92 ? -5.893 -1.037 8.398 1.00 96.19 92 SER A N 1
ATOM 718 C CA . SER A 1 92 ? -4.821 -1.309 7.429 1.00 96.19 92 SER A CA 1
ATOM 719 C C . SER A 1 92 ? -3.905 -2.411 7.960 1.00 96.19 92 SER A C 1
ATOM 721 O O . SER A 1 92 ? -3.702 -2.512 9.174 1.00 96.19 92 SER A O 1
ATOM 723 N N . MET A 1 93 ? -3.346 -3.220 7.062 1.00 97.38 93 MET A N 1
ATOM 724 C CA . MET A 1 93 ? -2.392 -4.277 7.386 1.00 97.38 93 MET A CA 1
ATOM 725 C C . MET A 1 93 ? -1.385 -4.473 6.244 1.00 97.38 93 MET A C 1
ATOM 727 O O . MET A 1 93 ? -1.735 -4.335 5.069 1.00 97.38 93 MET A O 1
ATOM 731 N N . SER A 1 94 ? -0.144 -4.811 6.589 1.00 95.31 94 SER A N 1
ATOM 732 C CA . SER A 1 94 ? 0.891 -5.212 5.632 1.00 95.31 94 SER A CA 1
ATOM 733 C C . SER A 1 94 ? 1.120 -6.723 5.691 1.00 95.31 94 SER A C 1
ATOM 735 O O . SER A 1 94 ? 0.851 -7.354 6.711 1.00 95.31 94 SER A O 1
ATOM 737 N N . HIS A 1 95 ? 1.584 -7.315 4.592 1.00 96.00 95 HIS A N 1
ATOM 738 C CA . HIS A 1 95 ? 1.846 -8.753 4.497 1.00 96.00 95 HIS A CA 1
ATOM 739 C C . HIS A 1 95 ? 3.069 -9.228 5.293 1.00 96.00 95 HIS A C 1
ATOM 741 O O . HIS A 1 95 ? 3.228 -10.431 5.467 1.00 96.00 95 HIS A O 1
ATOM 747 N N . ASP A 1 96 ? 3.941 -8.315 5.715 1.00 96.00 96 ASP A N 1
ATOM 748 C CA . ASP A 1 96 ? 5.162 -8.576 6.482 1.00 96.00 96 ASP A CA 1
ATOM 749 C C . ASP A 1 96 ? 4.982 -8.395 8.000 1.00 96.00 96 ASP A C 1
ATOM 751 O O . ASP A 1 96 ? 5.794 -8.906 8.772 1.00 96.00 96 ASP A O 1
ATOM 755 N N . ASP A 1 97 ? 3.885 -7.781 8.444 1.00 97.25 97 ASP A N 1
ATOM 756 C CA . ASP A 1 97 ? 3.602 -7.499 9.855 1.00 97.25 97 ASP A CA 1
ATOM 757 C C . ASP A 1 97 ? 2.650 -8.521 10.502 1.00 97.25 97 ASP A C 1
ATOM 759 O O . ASP A 1 97 ? 1.981 -9.307 9.830 1.00 97.25 97 ASP A O 1
ATOM 763 N N . ILE A 1 98 ? 2.531 -8.478 11.835 1.00 98.38 98 ILE A N 1
ATOM 764 C CA . ILE A 1 98 ? 1.631 -9.354 12.608 1.00 98.38 98 ILE A CA 1
ATOM 765 C C . ILE A 1 98 ? 0.683 -8.514 13.465 1.00 98.38 98 ILE A C 1
ATOM 767 O O . ILE A 1 98 ? 1.112 -7.683 14.261 1.00 98.38 98 ILE A O 1
ATOM 771 N N . SER A 1 99 ? -0.620 -8.764 13.369 1.00 98.38 99 SER A N 1
ATOM 772 C CA . SER A 1 99 ? -1.616 -8.161 14.258 1.00 98.38 99 SER A CA 1
ATOM 773 C C . SER A 1 99 ? -1.721 -8.944 15.569 1.00 98.38 99 SER A C 1
ATOM 775 O O . SER A 1 99 ? -1.981 -10.147 15.551 1.00 98.38 99 SER A O 1
ATOM 777 N N . LEU A 1 100 ? -1.575 -8.284 16.723 1.00 98.44 100 LEU A N 1
ATOM 778 C CA . LEU A 1 100 ? -1.734 -8.967 18.013 1.00 98.44 100 LEU A CA 1
ATOM 779 C C . LEU A 1 100 ? -3.200 -9.385 18.237 1.00 98.44 100 LEU A C 1
ATOM 781 O O . LEU A 1 100 ? -4.098 -8.655 17.814 1.00 98.44 100 LEU A O 1
ATOM 785 N N . PRO A 1 101 ? -3.492 -10.515 18.920 1.00 98.38 101 PRO A N 1
ATOM 786 C CA . PRO A 1 101 ? -4.836 -11.122 18.953 1.00 98.38 101 PRO A CA 1
ATOM 787 C C . PRO A 1 101 ? -5.976 -10.220 19.449 1.00 98.38 101 PRO A C 1
ATOM 789 O O . PRO A 1 101 ? -7.147 -10.451 19.130 1.00 98.38 101 PRO A O 1
ATOM 792 N N . HIS A 1 102 ? -5.653 -9.205 20.250 1.00 97.69 102 HIS A N 1
ATOM 793 C CA . HIS A 1 102 ? -6.617 -8.282 20.849 1.00 97.69 102 HIS A CA 1
ATOM 794 C C . HIS A 1 102 ? -6.726 -6.939 20.118 1.00 97.69 102 HIS A C 1
ATOM 796 O O . HIS A 1 102 ? -7.585 -6.141 20.483 1.00 97.69 102 HIS A O 1
ATOM 802 N N . ARG A 1 103 ? -5.926 -6.698 19.067 1.00 98.44 103 ARG A N 1
ATOM 803 C CA . ARG A 1 103 ? -5.839 -5.400 18.381 1.00 98.44 103 ARG A CA 1
ATOM 804 C C . ARG A 1 103 ? -7.204 -4.828 18.032 1.00 98.44 103 ARG A C 1
ATOM 806 O O . ARG A 1 103 ? -7.532 -3.731 18.476 1.00 98.44 103 ARG A O 1
ATOM 813 N N . LEU A 1 104 ? -7.988 -5.550 17.231 1.00 98.44 104 LEU A N 1
ATOM 814 C CA . LEU A 1 104 ? -9.237 -5.001 16.703 1.00 98.44 104 LEU A CA 1
ATOM 815 C C . LEU A 1 104 ? -10.239 -4.697 17.823 1.00 98.44 104 LEU A C 1
ATOM 817 O O . LEU A 1 104 ? -10.847 -3.632 17.814 1.00 98.44 104 LEU A O 1
ATOM 821 N N . ALA A 1 105 ? -10.360 -5.586 18.814 1.00 97.94 105 ALA A N 1
ATOM 822 C CA . ALA A 1 105 ? -11.262 -5.387 19.945 1.00 97.94 105 ALA A CA 1
ATOM 823 C C . ALA A 1 105 ? -10.868 -4.149 20.760 1.00 97.94 105 ALA A C 1
ATOM 825 O O . ALA A 1 105 ? -11.704 -3.281 21.000 1.00 97.94 105 ALA A O 1
ATOM 826 N N . THR A 1 106 ? -9.585 -4.031 21.108 1.00 98.31 106 THR A N 1
ATOM 827 C CA . THR A 1 106 ? -9.068 -2.917 21.904 1.00 98.31 106 THR A CA 1
ATOM 828 C C . THR A 1 106 ? -9.184 -1.579 21.176 1.00 98.31 106 THR A C 1
ATOM 830 O O . THR A 1 106 ? -9.589 -0.584 21.774 1.00 98.31 106 THR A O 1
ATOM 833 N N . GLN A 1 107 ? -8.868 -1.531 19.878 1.00 98.25 107 GLN A N 1
ATOM 834 C CA . GLN A 1 107 ? -8.978 -0.282 19.128 1.00 98.25 107 GLN A CA 1
ATOM 835 C C . GLN A 1 107 ? -10.438 0.134 18.907 1.00 98.25 107 GLN A C 1
ATOM 837 O O . GLN A 1 107 ? -10.737 1.320 19.026 1.00 98.25 107 GLN A O 1
ATOM 842 N N . ILE A 1 108 ? -11.352 -0.804 18.627 1.00 98.00 108 ILE A N 1
ATOM 843 C CA . ILE A 1 108 ? -12.783 -0.497 18.473 1.00 98.00 108 ILE A CA 1
ATOM 844 C C . ILE A 1 108 ? -13.386 0.010 19.782 1.00 98.00 108 ILE A C 1
ATOM 846 O O . ILE A 1 108 ? -14.081 1.027 19.759 1.00 98.00 108 ILE A O 1
ATOM 850 N N . GLU A 1 109 ? -13.083 -0.637 20.910 1.00 97.00 109 GLU A N 1
ATOM 851 C CA . GLU A 1 109 ? -13.528 -0.195 22.235 1.00 97.00 109 GLU A CA 1
ATOM 852 C C . GLU A 1 109 ? -13.071 1.242 22.508 1.00 97.00 109 GLU A C 1
ATOM 854 O O . GLU A 1 109 ? -13.906 2.122 22.724 1.00 97.00 109 GLU A O 1
ATOM 859 N N . ALA A 1 110 ? -11.775 1.527 22.349 1.00 97.25 110 ALA A N 1
ATOM 860 C CA . ALA A 1 110 ? -11.246 2.873 22.543 1.00 97.25 110 ALA A CA 1
ATOM 861 C C . ALA A 1 110 ? -11.886 3.907 21.597 1.00 97.25 110 ALA A C 1
ATOM 863 O O . ALA A 1 110 ? -12.218 5.016 22.017 1.00 97.25 110 ALA A O 1
ATOM 864 N N . MET A 1 111 ? -12.103 3.555 20.323 1.00 97.19 111 MET A N 1
ATOM 865 C CA . MET A 1 111 ? -12.757 4.449 19.363 1.00 97.19 111 MET A CA 1
ATOM 866 C C . MET A 1 111 ? -14.216 4.740 19.717 1.00 97.19 111 MET A C 1
ATOM 868 O O . MET A 1 111 ? -14.693 5.845 19.458 1.00 97.19 111 MET A O 1
ATOM 872 N N . GLN A 1 112 ? -14.946 3.772 20.267 1.00 95.81 112 GLN A N 1
ATOM 873 C CA . GLN A 1 112 ? -16.328 3.970 20.696 1.00 95.81 112 GLN A CA 1
ATOM 874 C C . GLN A 1 112 ? -16.396 4.796 21.985 1.00 95.81 112 GLN A C 1
ATOM 876 O O . GLN A 1 112 ? -17.153 5.765 22.039 1.00 95.81 112 GLN A O 1
ATOM 881 N N . GLU A 1 113 ? -15.577 4.466 22.985 1.00 96.12 113 GLU A N 1
ATOM 882 C CA . GLU A 1 113 ? -15.555 5.136 24.291 1.00 96.12 113 GLU A CA 1
ATOM 883 C C . GLU A 1 113 ? -15.114 6.597 24.198 1.00 96.12 113 GLU A C 1
ATOM 885 O O . GLU A 1 113 ? -15.743 7.482 24.777 1.00 96.12 113 GLU A O 1
ATOM 890 N N . GLN A 1 114 ? -14.055 6.863 23.433 1.00 94.88 114 GLN A N 1
ATOM 891 C CA . GLN A 1 114 ? -13.494 8.205 23.266 1.00 94.88 114 GLN A CA 1
ATOM 892 C C . GLN A 1 114 ? -14.109 8.950 22.072 1.00 94.88 114 GLN A C 1
ATOM 894 O O . GLN A 1 114 ? -13.724 10.081 21.776 1.00 94.88 114 GLN A O 1
ATOM 899 N N . ASN A 1 115 ? -15.077 8.328 21.386 1.00 95.25 115 ASN A N 1
ATOM 900 C CA . ASN A 1 115 ? -15.727 8.861 20.194 1.00 95.25 115 ASN A CA 1
ATOM 901 C C . ASN A 1 115 ? -14.700 9.300 19.130 1.00 95.25 115 ASN A C 1
ATOM 903 O O . ASN A 1 115 ? -14.742 10.417 18.622 1.00 95.25 115 ASN A O 1
ATOM 907 N N . LEU A 1 116 ? -13.749 8.423 18.815 1.00 96.62 116 LEU A N 1
ATOM 908 C CA . LEU A 1 116 ? -12.727 8.664 17.802 1.00 96.62 116 LEU A CA 1
ATOM 909 C C . LEU A 1 116 ? -13.232 8.263 16.413 1.00 96.62 116 LEU A C 1
ATOM 911 O O . LEU A 1 116 ? -14.076 7.377 16.229 1.00 96.62 116 LEU A O 1
ATOM 915 N N . ASP A 1 117 ? -12.660 8.920 15.418 1.00 96.31 117 ASP A N 1
ATOM 916 C CA . ASP A 1 117 ? -12.825 8.623 14.003 1.00 96.31 117 ASP A CA 1
ATOM 917 C C . ASP A 1 117 ? -11.647 7.801 13.470 1.00 96.31 117 ASP A C 1
ATOM 919 O O . ASP A 1 117 ? -11.821 6.998 12.553 1.00 96.31 117 ASP A O 1
ATOM 923 N N . ILE A 1 118 ? -10.460 7.961 14.066 1.00 97.12 118 ILE A N 1
ATOM 924 C CA . ILE A 1 118 ? -9.227 7.247 13.716 1.00 97.12 118 ILE A CA 1
ATOM 925 C C . ILE A 1 118 ? -8.504 6.830 14.998 1.00 97.12 118 ILE A C 1
ATOM 927 O O . ILE A 1 118 ? -8.504 7.549 15.990 1.00 97.12 118 ILE A O 1
ATOM 931 N N . CYS A 1 119 ? -7.876 5.668 14.989 1.00 97.44 119 CYS A N 1
ATOM 932 C CA . CYS A 1 119 ? -7.074 5.174 16.092 1.00 97.44 119 CYS A CA 1
ATOM 933 C C . CYS A 1 119 ? -5.812 4.512 15.538 1.00 97.44 119 CYS A C 1
ATOM 935 O O . CYS A 1 119 ? -5.864 3.774 14.554 1.00 97.44 119 CYS A O 1
ATOM 937 N N . PHE A 1 120 ? -4.682 4.800 16.169 1.00 98.31 120 PHE A N 1
ATOM 938 C CA . PHE A 1 120 ? -3.402 4.136 15.933 1.00 98.31 120 PHE A CA 1
ATOM 939 C C . PHE A 1 120 ? -2.982 3.412 17.204 1.00 98.31 120 PHE A C 1
ATOM 941 O O . PHE A 1 120 ? -3.544 3.642 18.273 1.00 98.31 120 PHE A O 1
ATOM 948 N N . ALA A 1 121 ? -1.979 2.554 17.102 1.00 98.25 121 ALA A N 1
ATOM 949 C CA . ALA A 1 121 ? -1.386 1.904 18.259 1.00 98.25 121 ALA A CA 1
ATOM 950 C C . ALA A 1 121 ? 0.128 1.792 18.102 1.00 98.25 121 ALA A C 1
ATOM 952 O O . ALA A 1 121 ? 0.646 1.843 16.980 1.00 98.25 121 ALA A O 1
ATOM 953 N N . TRP A 1 122 ? 0.806 1.624 19.231 1.00 98.31 122 TRP A N 1
ATOM 954 C CA . TRP A 1 122 ? 2.226 1.301 19.283 1.00 98.31 122 TRP A CA 1
ATOM 955 C C . TRP A 1 122 ? 2.531 -0.050 18.629 1.00 98.31 122 TRP A C 1
ATOM 957 O O . TRP A 1 122 ? 1.634 -0.863 18.355 1.00 98.31 122 TRP A O 1
ATOM 967 N N . ALA A 1 123 ? 3.819 -0.293 18.404 1.00 97.44 123 ALA A N 1
ATOM 968 C CA . ALA A 1 123 ? 4.312 -1.506 17.780 1.00 97.44 123 ALA A CA 1
ATOM 969 C C . ALA A 1 123 ? 5.468 -2.151 18.551 1.00 97.44 123 ALA A C 1
ATOM 971 O O . ALA A 1 123 ? 6.283 -1.482 19.190 1.00 97.44 123 ALA A O 1
ATOM 972 N N . GLU A 1 124 ? 5.550 -3.474 18.442 1.00 97.69 124 GLU A N 1
ATOM 973 C CA . GLU A 1 124 ? 6.749 -4.242 18.777 1.00 97.69 124 GLU A CA 1
ATOM 974 C C . GLU A 1 124 ? 7.582 -4.401 17.507 1.00 97.69 124 GLU A C 1
ATOM 976 O O . GLU A 1 124 ? 7.069 -4.878 16.498 1.00 97.69 124 GLU A O 1
ATOM 981 N N . VAL A 1 125 ? 8.860 -4.029 17.524 1.00 97.31 125 VAL A N 1
ATOM 982 C CA . VAL A 1 125 ? 9.726 -4.261 16.362 1.00 97.31 125 VAL A CA 1
ATOM 983 C C . VAL A 1 125 ? 10.301 -5.675 16.427 1.00 97.31 125 VAL A C 1
ATOM 985 O O . VAL A 1 125 ? 10.872 -6.079 17.442 1.00 97.31 125 VAL A O 1
ATOM 988 N N . ILE A 1 126 ? 10.148 -6.427 15.338 1.00 97.75 126 ILE A N 1
ATOM 989 C CA . ILE A 1 126 ? 10.645 -7.799 15.188 1.00 97.75 126 ILE A CA 1
ATOM 990 C C . ILE A 1 126 ? 11.589 -7.925 13.988 1.00 97.75 126 ILE A C 1
ATOM 992 O O . ILE A 1 126 ? 11.539 -7.128 13.050 1.00 97.75 126 ILE A O 1
ATOM 996 N N . ASP A 1 127 ? 12.472 -8.918 14.015 1.00 95.81 127 ASP A N 1
ATOM 997 C CA . ASP A 1 127 ? 13.319 -9.289 12.881 1.00 95.81 127 ASP A CA 1
ATOM 998 C C . ASP A 1 127 ? 12.573 -10.164 11.854 1.00 95.81 127 ASP A C 1
ATOM 1000 O O . ASP A 1 127 ? 11.399 -10.518 12.012 1.00 95.81 127 ASP A O 1
ATOM 1004 N N . ALA A 1 128 ? 13.265 -10.524 10.772 1.00 94.56 128 ALA A N 1
ATOM 1005 C CA . ALA A 1 128 ? 12.720 -11.372 9.718 1.00 94.56 128 ALA A CA 1
ATOM 1006 C C . ALA A 1 128 ? 12.254 -12.752 10.230 1.00 94.56 128 ALA A C 1
ATOM 1008 O O . ALA A 1 128 ? 11.350 -13.337 9.640 1.00 94.56 128 ALA A O 1
ATOM 1009 N N . GLU A 1 129 ? 12.801 -13.238 11.344 1.00 94.88 129 GLU A N 1
ATOM 1010 C CA . GLU A 1 129 ? 12.456 -14.511 11.984 1.00 94.88 129 GLU A CA 1
ATOM 1011 C C . GLU A 1 129 ? 11.359 -14.368 13.056 1.00 94.88 129 GLU A C 1
ATOM 1013 O O . GLU A 1 129 ? 10.947 -15.358 13.658 1.00 94.88 129 GLU A O 1
ATOM 1018 N N . GLY A 1 130 ? 10.860 -13.153 13.296 1.00 93.94 130 GLY A N 1
ATOM 1019 C CA . GLY A 1 130 ? 9.788 -12.873 14.253 1.00 93.94 130 GLY A CA 1
ATOM 1020 C C . GLY A 1 130 ? 10.252 -12.691 15.697 1.00 93.94 130 GLY A C 1
ATOM 1021 O O . GLY A 1 130 ? 9.421 -12.647 16.608 1.00 93.94 130 GLY A O 1
ATOM 1022 N N . ARG A 1 131 ? 11.561 -12.572 15.931 1.00 96.38 131 ARG A N 1
ATOM 1023 C CA . ARG A 1 131 ? 12.131 -12.316 17.259 1.00 96.38 131 ARG A CA 1
ATOM 1024 C C . ARG A 1 131 ? 12.151 -10.814 17.543 1.00 96.38 131 ARG A C 1
ATOM 1026 O O . ARG A 1 131 ? 12.339 -10.037 16.609 1.00 96.38 131 ARG A O 1
ATOM 1033 N N . PRO A 1 132 ? 12.004 -10.383 18.808 1.00 96.44 132 PRO A N 1
ATOM 1034 C CA . PRO A 1 132 ? 12.151 -8.977 19.172 1.00 96.44 132 PRO A CA 1
ATOM 1035 C C . PRO A 1 132 ? 13.489 -8.406 18.695 1.00 96.44 132 PRO A C 1
ATOM 1037 O O . PRO A 1 132 ? 14.531 -9.043 18.856 1.00 96.44 132 PRO A O 1
ATOM 1040 N N . LYS A 1 133 ? 13.457 -7.199 18.128 1.00 93.50 133 LYS A N 1
ATOM 1041 C CA . LYS A 1 133 ? 14.631 -6.512 17.592 1.00 93.50 133 LYS A CA 1
ATOM 1042 C C . LYS A 1 133 ? 14.721 -5.107 18.169 1.00 93.50 133 LYS A C 1
ATOM 1044 O O . LYS A 1 133 ? 13.823 -4.292 17.970 1.00 93.50 133 LYS A O 1
ATOM 1049 N N . GLU A 1 134 ? 15.835 -4.800 18.826 1.00 93.62 134 GLU A N 1
ATOM 1050 C CA . GLU A 1 134 ? 16.154 -3.416 19.177 1.00 93.62 134 GLU A CA 1
ATOM 1051 C C . GLU A 1 134 ? 16.405 -2.612 17.899 1.00 93.62 134 GLU A C 1
ATOM 1053 O O . GLU A 1 134 ? 17.248 -2.959 17.066 1.00 93.62 134 GLU A O 1
ATOM 1058 N N . HIS A 1 135 ? 15.621 -1.557 17.705 1.00 92.81 135 HIS A N 1
ATOM 1059 C CA . HIS A 1 135 ? 15.651 -0.758 16.491 1.00 92.81 135 HIS A CA 1
ATOM 1060 C C . HIS A 1 135 ? 15.133 0.649 16.779 1.00 92.81 135 HIS A C 1
ATOM 1062 O O . HIS A 1 135 ? 14.182 0.810 17.540 1.00 92.81 135 HIS A O 1
ATOM 1068 N N . PHE A 1 136 ? 15.680 1.663 16.101 1.00 90.44 136 PHE A N 1
ATOM 1069 C CA . PHE A 1 136 ? 15.252 3.061 16.277 1.00 90.44 136 PHE A CA 1
ATOM 1070 C C . PHE A 1 136 ? 13.757 3.277 15.977 1.00 90.44 136 PHE A C 1
ATOM 1072 O O . PHE A 1 136 ? 13.147 4.226 16.458 1.00 90.44 136 PHE A O 1
ATOM 1079 N N . LEU A 1 137 ? 13.156 2.389 15.176 1.00 91.00 137 LEU A N 1
ATOM 1080 C CA . LEU A 1 137 ? 11.731 2.446 14.846 1.00 91.00 137 LEU A CA 1
ATOM 1081 C C . LEU A 1 137 ? 10.825 2.216 16.058 1.00 91.00 137 LEU A C 1
ATOM 1083 O O . LEU A 1 137 ? 9.686 2.668 16.027 1.00 91.00 137 LEU A O 1
ATOM 1087 N N . THR A 1 138 ? 11.318 1.572 17.117 1.00 92.50 138 THR A N 1
ATOM 1088 C CA . THR A 1 138 ? 10.579 1.452 18.377 1.00 92.50 138 THR A CA 1
ATOM 1089 C C . THR A 1 138 ? 10.273 2.838 18.938 1.00 92.50 138 THR A C 1
ATOM 1091 O O . THR A 1 138 ? 9.115 3.145 19.203 1.00 92.50 138 THR A O 1
ATOM 1094 N N . ASP A 1 139 ? 11.277 3.715 19.016 1.00 92.38 139 ASP A N 1
ATOM 1095 C CA . ASP A 1 139 ? 11.100 5.088 19.503 1.00 92.38 139 ASP A CA 1
ATOM 1096 C C . ASP A 1 139 ? 10.292 5.949 18.525 1.00 92.38 139 ASP A C 1
ATOM 1098 O O . ASP A 1 139 ? 9.591 6.875 18.931 1.00 92.38 139 ASP A O 1
ATOM 1102 N N . VAL A 1 140 ? 10.355 5.640 17.224 1.00 91.81 140 VAL A N 1
ATOM 1103 C CA . VAL A 1 140 ? 9.541 6.322 16.212 1.00 91.81 140 VAL A CA 1
ATOM 1104 C C . VAL A 1 140 ? 8.064 5.969 16.387 1.00 91.81 140 VAL A C 1
ATOM 1106 O O . VAL A 1 140 ? 7.255 6.876 16.540 1.00 91.81 140 VAL A O 1
ATOM 1109 N N . PHE A 1 141 ? 7.699 4.686 16.389 1.00 94.56 141 PHE A N 1
ATOM 1110 C CA . PHE A 1 141 ? 6.297 4.254 16.392 1.00 94.56 141 PHE A CA 1
ATOM 1111 C C . PHE A 1 141 ? 5.627 4.316 17.768 1.00 94.56 141 PHE A C 1
ATOM 1113 O O . PHE A 1 141 ? 4.397 4.355 17.836 1.00 94.56 141 PHE A O 1
ATOM 1120 N N . ASN A 1 142 ? 6.408 4.382 18.851 1.00 96.25 142 ASN A N 1
ATOM 1121 C CA . ASN A 1 142 ? 5.885 4.384 20.219 1.00 96.25 142 ASN A CA 1
ATOM 1122 C C . ASN A 1 142 ? 5.844 5.785 20.844 1.00 96.25 142 ASN A C 1
ATOM 1124 O O . ASN A 1 142 ? 5.997 5.961 22.051 1.00 96.25 142 ASN A O 1
ATOM 1128 N N . GLN A 1 143 ? 5.610 6.807 20.019 1.00 96.00 143 GLN A N 1
ATOM 1129 C CA . GLN A 1 143 ? 5.319 8.153 20.506 1.00 96.00 143 GLN A CA 1
ATOM 1130 C C . GLN A 1 143 ? 3.847 8.272 20.915 1.00 96.00 143 GLN A C 1
ATOM 1132 O O . GLN A 1 143 ? 2.957 7.653 20.327 1.00 96.00 143 GLN A O 1
ATOM 1137 N N . SER A 1 144 ? 3.574 9.098 21.925 1.00 96.00 144 SER A N 1
ATOM 1138 C CA . SER A 1 144 ? 2.206 9.404 22.346 1.00 96.00 144 SER A CA 1
ATOM 1139 C C . SER A 1 144 ? 1.455 10.210 21.285 1.00 96.00 144 SER A C 1
ATOM 1141 O O . SER A 1 144 ? 2.050 10.912 20.463 1.00 96.00 144 SER A O 1
ATOM 1143 N N . GLY A 1 145 ? 0.128 10.184 21.337 1.00 95.12 145 GLY A N 1
ATOM 1144 C CA . GLY A 1 145 ? -0.719 11.008 20.478 1.00 95.12 145 GLY A CA 1
ATOM 1145 C C . GLY A 1 145 ? -2.095 11.161 21.097 1.00 95.12 145 GLY A C 1
ATOM 1146 O O . GLY A 1 145 ? -2.994 10.379 20.808 1.00 95.12 145 GLY A O 1
ATOM 1147 N N . ARG A 1 146 ? -2.251 12.152 21.979 1.00 94.00 146 ARG A N 1
ATOM 1148 C CA . ARG A 1 146 ? -3.448 12.285 22.833 1.00 94.00 146 ARG A CA 1
ATOM 1149 C C . ARG A 1 146 ? -4.710 12.635 22.052 1.00 94.00 146 ARG A C 1
ATOM 1151 O O . ARG A 1 146 ? -5.805 12.235 22.428 1.00 94.00 146 ARG A O 1
ATOM 1158 N N . ASN A 1 147 ? -4.555 13.441 21.010 1.00 96.19 147 ASN A N 1
ATOM 1159 C CA . ASN A 1 147 ? -5.628 13.884 20.133 1.00 96.19 147 ASN A CA 1
ATOM 1160 C C . ASN A 1 147 ? -5.051 14.262 18.755 1.00 96.19 147 ASN A C 1
ATOM 1162 O O . ASN A 1 147 ? -3.833 14.267 18.558 1.00 96.19 147 ASN A O 1
ATOM 1166 N N . SER A 1 148 ? -5.915 14.620 17.804 1.00 94.69 148 SER A N 1
ATOM 1167 C CA . SER A 1 148 ? -5.496 14.973 16.444 1.00 94.69 148 SER A CA 1
ATOM 1168 C C . SER A 1 148 ? -4.525 16.154 16.373 1.00 94.69 148 SER A C 1
ATOM 1170 O O . SER A 1 148 ? -3.643 16.147 15.520 1.00 94.69 148 SER A O 1
ATOM 1172 N N . GLU A 1 149 ? -4.658 17.150 17.253 1.00 93.56 149 GLU A N 1
ATOM 1173 C CA . GLU A 1 149 ? -3.788 18.334 17.284 1.00 93.56 149 GLU A CA 1
ATOM 1174 C C . GLU A 1 149 ? -2.367 17.968 17.732 1.00 93.56 149 GLU A C 1
ATOM 1176 O O . GLU A 1 149 ? -1.398 18.350 17.079 1.00 93.56 149 GLU A O 1
ATOM 1181 N N . ASP A 1 150 ? -2.246 17.161 18.791 1.00 95.69 150 ASP A N 1
ATOM 1182 C CA . ASP A 1 150 ? -0.970 16.624 19.283 1.00 95.69 150 ASP A CA 1
ATOM 1183 C C . ASP A 1 150 ? -0.278 15.769 18.209 1.00 95.69 150 ASP A C 1
ATOM 1185 O O . ASP A 1 150 ? 0.910 15.937 17.929 1.00 95.69 150 ASP A O 1
ATOM 1189 N N . ILE A 1 151 ? -1.041 14.900 17.537 1.00 96.12 151 ILE A N 1
ATOM 1190 C CA . ILE A 1 151 ? -0.522 14.074 16.442 1.00 96.12 151 ILE A CA 1
ATOM 1191 C C . ILE A 1 151 ? -0.052 14.958 15.277 1.00 96.12 151 ILE A C 1
ATOM 1193 O O . ILE A 1 151 ? 1.061 14.782 14.786 1.00 96.12 151 ILE A O 1
ATOM 1197 N N . LEU A 1 152 ? -0.858 15.932 14.841 1.00 92.00 152 LEU A N 1
ATOM 1198 C CA . LEU A 1 152 ? -0.501 16.848 13.751 1.00 92.00 152 LEU A CA 1
ATOM 1199 C C . LEU A 1 152 ? 0.751 17.673 14.061 1.00 92.00 152 LEU A C 1
ATOM 1201 O O . LEU A 1 152 ? 1.571 17.878 13.164 1.00 92.00 152 LEU A O 1
ATOM 1205 N N . ALA A 1 153 ? 0.913 18.127 15.306 1.00 89.75 153 ALA A N 1
ATOM 1206 C CA . ALA A 1 153 ? 2.102 18.850 15.742 1.00 89.75 153 ALA A CA 1
ATOM 1207 C C . ALA A 1 153 ? 3.358 17.971 15.634 1.00 89.75 153 ALA A C 1
ATOM 1209 O O . ALA A 1 153 ? 4.370 18.400 15.082 1.00 89.75 153 ALA A O 1
ATOM 1210 N N . LYS A 1 154 ? 3.281 16.711 16.078 1.00 90.88 154 LYS A N 1
ATOM 1211 C CA . LYS A 1 154 ? 4.395 15.750 15.994 1.00 90.88 154 LYS A CA 1
ATOM 1212 C C . LYS A 1 154 ? 4.717 15.332 14.558 1.00 90.88 154 LYS A C 1
ATOM 1214 O O . LYS A 1 154 ? 5.889 15.210 14.206 1.00 90.88 154 LYS A O 1
ATOM 1219 N N . LEU A 1 155 ? 3.707 15.223 13.689 1.00 89.00 155 LEU A N 1
ATOM 1220 C CA . LEU A 1 155 ? 3.896 14.937 12.260 1.00 89.00 155 LEU A CA 1
ATOM 1221 C C . LEU A 1 155 ? 4.724 16.007 11.519 1.00 89.00 155 LEU A C 1
ATOM 1223 O O . LEU A 1 155 ? 5.185 15.750 10.402 1.00 89.00 155 LEU A O 1
ATOM 1227 N N . GLN A 1 156 ? 4.956 17.185 12.113 1.00 81.75 156 GLN A N 1
ATOM 1228 C CA . GLN A 1 156 ? 5.872 18.195 11.569 1.00 81.75 156 GLN A CA 1
ATOM 1229 C C . GLN A 1 156 ? 7.344 17.763 11.627 1.00 81.75 156 GLN A C 1
ATOM 1231 O O . GLN A 1 156 ? 8.126 18.174 10.768 1.00 81.75 156 GLN A O 1
ATOM 1236 N N . ALA A 1 157 ? 7.725 16.926 12.596 1.00 79.94 157 ALA A N 1
ATOM 1237 C CA . ALA A 1 157 ? 9.088 16.407 12.724 1.00 79.94 157 ALA A CA 1
ATOM 1238 C C . ALA A 1 157 ? 9.336 15.170 11.841 1.00 79.94 157 ALA A C 1
ATOM 1240 O O . ALA A 1 157 ? 10.474 14.876 11.487 1.00 79.94 157 ALA A O 1
ATOM 1241 N N . GLY A 1 158 ? 8.274 14.463 11.451 1.00 80.88 158 GLY A N 1
ATOM 1242 C CA . GLY A 1 158 ? 8.340 13.282 10.594 1.00 80.88 158 GLY A CA 1
ATOM 1243 C C . GLY A 1 158 ? 7.130 12.372 10.783 1.00 80.88 158 GLY A C 1
ATOM 1244 O O . GLY A 1 158 ? 6.362 12.533 11.731 1.00 80.88 158 GLY A O 1
ATOM 1245 N N . ASN A 1 159 ? 6.945 11.412 9.872 1.00 86.94 159 ASN A N 1
ATOM 1246 C CA . ASN A 1 159 ? 5.896 10.407 10.035 1.00 86.94 159 ASN A CA 1
ATOM 1247 C C . ASN A 1 159 ? 6.299 9.414 11.131 1.00 86.94 159 ASN A C 1
ATOM 1249 O O . ASN A 1 159 ? 7.226 8.628 10.941 1.00 86.94 159 ASN A O 1
ATOM 1253 N N . PHE A 1 160 ? 5.600 9.468 12.258 1.00 91.88 160 PHE A N 1
ATOM 1254 C CA . PHE A 1 160 ? 5.766 8.542 13.376 1.00 91.88 160 PHE A CA 1
ATOM 1255 C C . PHE A 1 160 ? 4.593 7.555 13.491 1.00 91.88 160 PHE A C 1
ATOM 1257 O O . PHE A 1 160 ? 4.601 6.662 14.332 1.00 91.88 160 PHE A O 1
ATOM 1264 N N . LEU A 1 161 ? 3.568 7.714 12.647 1.00 94.25 161 LEU A N 1
ATOM 1265 C CA . LEU A 1 161 ? 2.382 6.871 12.657 1.00 94.25 161 LEU A CA 1
ATOM 1266 C C . LEU A 1 161 ? 2.629 5.623 11.818 1.00 94.25 161 LEU A C 1
ATOM 1268 O O . LEU A 1 161 ? 2.981 5.703 10.642 1.00 94.25 161 LEU A O 1
ATOM 1272 N N . LEU A 1 162 ? 2.379 4.462 12.413 1.00 93.12 162 LEU A N 1
ATOM 1273 C CA . LEU A 1 162 ? 2.466 3.192 11.715 1.00 93.12 162 LEU A CA 1
ATOM 1274 C C . LEU A 1 162 ? 1.157 2.913 10.962 1.00 93.12 162 LEU A C 1
ATOM 1276 O O . LEU A 1 162 ? 0.126 2.624 11.571 1.00 93.12 162 LEU A O 1
ATOM 1280 N N . ALA A 1 163 ? 1.180 2.952 9.627 1.00 93.44 163 ALA A N 1
ATOM 1281 C CA . ALA A 1 163 ? -0.010 2.658 8.825 1.00 93.44 163 ALA A CA 1
ATOM 1282 C C . ALA A 1 163 ? -0.642 1.281 9.146 1.00 93.44 163 ALA A C 1
ATOM 1284 O O . ALA A 1 163 ? -1.857 1.246 9.368 1.00 93.44 163 ALA A O 1
ATOM 1285 N N . PRO A 1 164 ? 0.126 0.179 9.278 1.00 95.38 164 PRO A N 1
ATOM 1286 C CA . PRO A 1 164 ? -0.368 -1.117 9.744 1.00 95.38 164 PRO A CA 1
ATOM 1287 C C . PRO A 1 164 ? -1.066 -1.127 11.105 1.00 95.38 164 PRO A C 1
ATOM 1289 O O . PRO A 1 164 ? -1.820 -2.059 11.345 1.00 95.38 164 PRO A O 1
ATOM 1292 N N . SER A 1 165 ? -0.870 -0.140 11.992 1.00 96.88 165 SER A N 1
ATOM 1293 C CA . SER A 1 165 ? -1.603 -0.058 13.269 1.00 96.88 165 SER A CA 1
ATOM 1294 C C . SER A 1 165 ? -2.871 0.788 13.191 1.00 96.88 165 SER A C 1
ATOM 1296 O O . SER A 1 165 ? -3.653 0.816 14.139 1.00 96.88 165 SER A O 1
ATOM 1298 N N . SER A 1 166 ? -3.132 1.438 12.055 1.00 97.31 166 SER A N 1
ATOM 1299 C CA . SER A 1 166 ? -4.299 2.300 11.890 1.00 97.31 166 SER A CA 1
ATOM 1300 C C . SER A 1 166 ? -5.612 1.518 11.781 1.00 97.31 166 SER A C 1
ATOM 1302 O O . SER A 1 166 ? -5.719 0.514 11.068 1.00 97.31 166 SER A O 1
ATOM 1304 N N . ILE A 1 167 ? -6.641 2.040 12.442 1.00 97.69 167 ILE A N 1
ATOM 1305 C CA . ILE A 1 167 ? -8.050 1.752 12.192 1.00 97.69 167 ILE A CA 1
ATOM 1306 C C . ILE A 1 167 ? -8.811 3.075 12.100 1.00 97.69 167 ILE A C 1
ATOM 1308 O O . ILE A 1 167 ? -8.503 4.045 12.791 1.00 97.69 167 ILE A O 1
ATOM 1312 N N . ARG A 1 168 ? -9.789 3.157 11.206 1.00 95.38 168 ARG A N 1
ATOM 1313 C CA . ARG A 1 168 ? -10.544 4.391 10.957 1.00 95.38 168 ARG A CA 1
ATOM 1314 C C . ARG A 1 168 ? -11.977 4.091 10.587 1.00 95.38 168 ARG A C 1
ATOM 1316 O O . ARG A 1 168 ? -12.259 3.049 10.004 1.00 95.38 168 ARG A O 1
ATOM 1323 N N . ARG A 1 169 ? -12.879 5.030 10.853 1.00 93.62 169 ARG A N 1
ATOM 1324 C CA . ARG A 1 169 ? -14.243 4.972 10.328 1.00 93.62 169 ARG A CA 1
ATOM 1325 C C . ARG A 1 169 ? -14.202 5.028 8.807 1.00 93.62 169 ARG A C 1
ATOM 1327 O O . ARG A 1 169 ? -13.452 5.806 8.216 1.00 93.62 169 ARG A O 1
ATOM 1334 N N . ARG A 1 170 ? -15.051 4.234 8.160 1.00 88.06 170 ARG A N 1
ATOM 1335 C CA . ARG A 1 170 ? -15.109 4.125 6.696 1.00 88.06 170 ARG A CA 1
ATOM 1336 C C . ARG A 1 170 ? -15.307 5.478 5.999 1.00 88.06 170 ARG A C 1
ATOM 1338 O O . ARG A 1 170 ? -14.693 5.732 4.967 1.00 88.06 170 ARG A O 1
ATOM 1345 N N . HIS A 1 171 ? -16.089 6.385 6.587 1.00 82.38 171 HIS A N 1
ATOM 1346 C CA . HIS A 1 171 ? -16.329 7.713 6.009 1.00 82.38 171 HIS A CA 1
ATOM 1347 C C . HIS A 1 171 ? -15.059 8.584 5.915 1.00 82.38 171 HIS A C 1
ATOM 1349 O O . HIS A 1 171 ? -14.954 9.394 4.995 1.00 82.38 171 HIS A O 1
ATOM 1355 N N . CYS A 1 172 ? -14.082 8.404 6.816 1.00 84.38 172 CYS A N 1
ATOM 1356 C CA . CYS A 1 172 ? -12.801 9.116 6.761 1.00 84.38 172 CYS A CA 1
ATOM 1357 C C . CYS A 1 172 ? -12.021 8.745 5.498 1.00 84.38 172 CYS A C 1
ATOM 1359 O O . CYS A 1 172 ? -11.346 9.582 4.909 1.00 84.38 172 CYS A O 1
ATOM 1361 N N . TYR A 1 173 ? -12.135 7.485 5.077 1.00 74.81 173 TYR A N 1
ATOM 1362 C CA . TYR A 1 173 ? -11.466 6.975 3.891 1.00 74.81 173 TYR A CA 1
ATOM 1363 C C . TYR A 1 173 ? -12.155 7.438 2.595 1.00 74.81 173 TYR A C 1
ATOM 1365 O O . TYR A 1 173 ? -11.498 7.837 1.646 1.00 74.81 173 TYR A O 1
ATOM 1373 N N . TYR A 1 174 ? -13.487 7.486 2.537 1.00 64.75 174 TYR A N 1
ATOM 1374 C CA . TYR A 1 174 ? -14.156 7.950 1.311 1.00 64.75 174 TYR A CA 1
ATOM 1375 C C . TYR A 1 174 ? -13.946 9.430 0.998 1.00 64.75 174 TYR A C 1
ATOM 1377 O O . TYR A 1 174 ? -14.071 9.836 -0.156 1.00 64.75 174 TYR A O 1
ATOM 1385 N N . ARG A 1 175 ? -13.608 10.237 2.006 1.00 62.66 175 ARG A N 1
ATOM 1386 C CA . ARG A 1 175 ? -13.264 11.643 1.793 1.00 62.66 175 ARG A CA 1
ATOM 1387 C C . ARG A 1 175 ? -11.817 11.835 1.326 1.00 62.66 175 ARG A C 1
ATOM 1389 O O . ARG A 1 175 ? -11.539 12.824 0.657 1.00 62.66 175 ARG A O 1
ATOM 1396 N N . PHE A 1 176 ? -10.920 10.901 1.651 1.00 68.19 176 PHE A N 1
ATOM 1397 C CA . PHE A 1 176 ? -9.485 11.012 1.391 1.00 68.19 176 PHE A CA 1
ATOM 1398 C C . PHE A 1 176 ? -8.915 9.668 0.918 1.00 68.19 176 PHE A C 1
ATOM 1400 O O . PHE A 1 176 ? -8.936 8.682 1.642 1.00 68.19 176 PHE A O 1
ATOM 1407 N N . ALA A 1 177 ? -8.359 9.614 -0.286 1.00 70.00 177 ALA A N 1
ATOM 1408 C CA . ALA A 1 177 ? -7.651 8.424 -0.756 1.00 70.00 177 ALA A CA 1
ATOM 1409 C C . ALA A 1 177 ? -6.157 8.508 -0.406 1.00 70.00 177 ALA A C 1
ATOM 1411 O O . ALA A 1 177 ? -5.625 9.599 -0.186 1.00 70.00 177 ALA A O 1
ATOM 1412 N N . TRP A 1 178 ? -5.466 7.364 -0.376 1.00 76.38 178 TRP A N 1
ATOM 1413 C CA . TRP A 1 178 ? -4.004 7.377 -0.383 1.00 76.38 178 TRP A CA 1
ATOM 1414 C C . TRP A 1 178 ? -3.534 7.969 -1.697 1.00 76.38 178 TRP A C 1
ATOM 1416 O O . TRP A 1 178 ? -4.036 7.596 -2.758 1.00 76.38 178 TRP A O 1
ATOM 1426 N N . ASN A 1 179 ? -2.585 8.893 -1.610 1.00 70.69 179 ASN A N 1
ATOM 1427 C CA . ASN A 1 179 ? -2.098 9.573 -2.791 1.00 70.69 179 ASN A CA 1
ATOM 1428 C C . ASN A 1 179 ? -1.280 8.604 -3.643 1.00 70.69 179 ASN A C 1
ATOM 1430 O O . ASN A 1 179 ? -0.198 8.197 -3.238 1.00 70.69 179 ASN A O 1
ATOM 1434 N N . VAL A 1 180 ? -1.797 8.246 -4.812 1.00 66.62 180 VAL A N 1
ATOM 1435 C CA . VAL A 1 180 ? -1.188 7.221 -5.670 1.00 66.62 180 VAL A CA 1
ATOM 1436 C C . VAL A 1 180 ? 0.070 7.682 -6.408 1.00 66.62 180 VAL A C 1
ATOM 1438 O O . VAL A 1 180 ? 0.787 6.859 -6.965 1.00 66.62 180 VAL A O 1
ATOM 1441 N N . VAL A 1 181 ? 0.322 8.991 -6.424 1.00 61.25 181 VAL A N 1
ATOM 1442 C CA . VAL A 1 181 ? 1.506 9.597 -7.046 1.00 61.25 181 VAL A CA 1
ATOM 1443 C C . VAL A 1 181 ? 2.695 9.572 -6.096 1.00 61.25 181 VAL A C 1
ATOM 1445 O O . VAL A 1 181 ? 3.830 9.463 -6.548 1.00 61.25 181 VAL A O 1
ATOM 1448 N N . LEU A 1 182 ? 2.439 9.708 -4.791 1.00 65.62 182 LEU A N 1
ATOM 1449 C CA . LEU A 1 182 ? 3.511 9.701 -3.806 1.00 65.62 182 LEU A CA 1
ATOM 1450 C C . LEU A 1 182 ? 4.068 8.288 -3.695 1.00 65.62 182 LEU A C 1
ATOM 1452 O O . LEU A 1 182 ? 3.306 7.317 -3.697 1.00 65.62 182 LEU A O 1
ATOM 1456 N N . PHE A 1 183 ? 5.378 8.167 -3.536 1.00 63.53 183 PHE A N 1
ATOM 1457 C CA . PHE A 1 183 ? 6.008 6.899 -3.202 1.00 63.53 183 PHE A CA 1
ATOM 1458 C C . PHE A 1 183 ? 6.423 6.950 -1.736 1.00 63.53 183 PHE A C 1
ATOM 1460 O O . PHE A 1 183 ? 7.188 7.807 -1.318 1.00 63.53 183 PHE A O 1
ATOM 1467 N N . GLY A 1 184 ? 5.909 6.026 -0.917 1.00 68.00 184 GLY A N 1
ATOM 1468 C CA . GLY A 1 184 ? 6.286 5.826 0.494 1.00 68.00 184 GLY A CA 1
ATOM 1469 C C . GLY A 1 184 ? 5.914 6.948 1.464 1.00 68.00 184 GLY A C 1
ATOM 1470 O O . GLY A 1 184 ? 6.238 6.852 2.645 1.00 68.00 184 GLY A O 1
ATOM 1471 N N . LEU A 1 185 ? 5.208 7.980 0.996 1.00 74.62 185 LEU A N 1
ATOM 1472 C CA . LEU A 1 185 ? 4.565 9.008 1.822 1.00 74.62 185 LEU A CA 1
ATOM 1473 C C . LEU A 1 185 ? 3.049 9.089 1.593 1.00 74.62 185 LEU A C 1
ATOM 1475 O O . LEU A 1 185 ? 2.407 10.072 1.979 1.00 74.62 185 LEU A O 1
ATOM 1479 N N . GLN A 1 186 ? 2.456 8.071 0.959 1.00 79.12 186 GLN A N 1
ATOM 1480 C CA . GLN A 1 186 ? 1.025 8.067 0.643 1.00 79.12 186 GLN A CA 1
ATOM 1481 C C . GLN A 1 186 ? 0.166 8.148 1.908 1.00 79.12 186 GLN A C 1
ATOM 1483 O O . GLN A 1 186 ? -0.836 8.868 1.946 1.00 79.12 186 GLN A O 1
ATOM 1488 N N . ASP A 1 187 ? 0.577 7.417 2.942 1.00 85.81 187 ASP A N 1
ATOM 1489 C CA . ASP A 1 187 ? -0.072 7.378 4.243 1.00 85.81 187 ASP A CA 1
ATOM 1490 C C . ASP A 1 187 ? 0.140 8.699 4.998 1.00 85.81 187 ASP A C 1
ATOM 1492 O O . ASP A 1 187 ? -0.829 9.279 5.474 1.00 85.81 187 ASP A O 1
ATOM 1496 N N . TYR A 1 188 ? 1.361 9.246 5.008 1.00 85.75 188 TYR A N 1
ATOM 1497 C CA . TYR A 1 188 ? 1.687 10.535 5.625 1.00 85.75 188 TYR A CA 1
ATOM 1498 C C . TYR A 1 188 ? 0.811 11.672 5.087 1.00 85.75 188 TYR A C 1
ATOM 1500 O O . TYR A 1 188 ? 0.213 12.425 5.861 1.00 85.75 188 TYR A O 1
ATOM 1508 N N . ALA A 1 189 ? 0.671 11.768 3.762 1.00 80.56 189 ALA A N 1
ATOM 1509 C CA . ALA A 1 189 ? -0.198 12.759 3.135 1.00 80.56 189 ALA A CA 1
ATOM 1510 C C . ALA A 1 189 ? -1.672 12.559 3.492 1.00 80.56 189 ALA A C 1
ATOM 1512 O O . ALA A 1 189 ? -2.397 13.538 3.694 1.00 80.56 189 ALA A O 1
ATOM 1513 N N . PHE A 1 190 ? -2.118 11.308 3.593 1.00 84.12 190 PHE A N 1
ATOM 1514 C CA . PHE A 1 190 ? -3.462 10.989 4.054 1.00 84.12 190 PHE A CA 1
ATOM 1515 C C . PHE A 1 190 ? -3.661 11.411 5.523 1.00 84.12 190 PHE A C 1
ATOM 1517 O O . PHE A 1 190 ? -4.646 12.089 5.822 1.00 84.12 190 PHE A O 1
ATOM 1524 N N . TRP A 1 191 ? -2.716 11.105 6.426 1.00 89.88 191 TRP A N 1
ATOM 1525 C CA . TRP A 1 191 ? -2.781 11.464 7.850 1.00 89.88 191 TRP A CA 1
ATOM 1526 C C . TRP A 1 191 ? -2.906 12.973 8.047 1.00 89.88 191 TRP A C 1
ATOM 1528 O O . TRP A 1 191 ? -3.808 13.431 8.747 1.00 89.88 191 TRP A O 1
ATOM 1538 N N . LEU A 1 192 ? -2.069 13.763 7.372 1.00 85.81 192 LEU A N 1
ATOM 1539 C CA . LEU A 1 192 ? -2.111 15.221 7.480 1.00 85.81 192 LEU A CA 1
ATOM 1540 C C . LEU A 1 192 ? -3.485 15.798 7.095 1.00 85.81 192 LEU A C 1
ATOM 1542 O O . LEU A 1 192 ? -3.966 16.724 7.756 1.00 85.81 192 LEU A O 1
ATOM 1546 N N . GLN A 1 193 ? -4.123 15.255 6.053 1.00 79.69 193 GLN A N 1
ATOM 1547 C CA . GLN A 1 193 ? -5.432 15.705 5.564 1.00 79.69 193 GLN A CA 1
ATOM 1548 C C . GLN A 1 193 ? -6.579 15.303 6.495 1.00 79.69 193 GLN A C 1
ATOM 1550 O O . GLN A 1 193 ? -7.440 16.128 6.825 1.00 79.69 193 GLN A O 1
ATOM 1555 N N . VAL A 1 194 ? -6.592 14.034 6.910 1.00 84.38 194 VAL A N 1
ATOM 1556 C CA . VAL A 1 194 ? -7.707 13.444 7.654 1.00 84.38 194 VAL A CA 1
ATOM 1557 C C . VAL A 1 194 ? -7.722 13.915 9.111 1.00 84.38 194 VAL A C 1
ATOM 1559 O O . VAL A 1 194 ? -8.786 14.236 9.637 1.00 84.38 194 VAL A O 1
ATOM 1562 N N . LEU A 1 195 ? -6.554 14.058 9.748 1.00 90.25 195 LEU A N 1
ATOM 1563 C CA . LEU A 1 195 ? -6.443 14.433 11.163 1.00 90.25 195 LEU A CA 1
ATOM 1564 C C . LEU A 1 195 ? -6.908 15.867 11.440 1.00 90.25 195 LEU A C 1
ATOM 1566 O O . LEU A 1 195 ? -7.345 16.167 12.543 1.00 90.25 195 LEU A O 1
ATOM 1570 N N . ARG A 1 196 ? -6.899 16.752 10.435 1.00 86.00 196 ARG A N 1
ATOM 1571 C CA . ARG A 1 196 ? -7.438 18.119 10.563 1.00 86.00 196 ARG A CA 1
ATOM 1572 C C . ARG A 1 196 ? -8.964 18.169 10.696 1.00 86.00 196 ARG A C 1
ATOM 1574 O O . ARG A 1 196 ? -9.515 19.219 11.006 1.00 86.00 196 ARG A O 1
ATOM 1581 N N . ARG A 1 197 ? -9.660 17.071 10.391 1.00 84.94 197 ARG A N 1
ATOM 1582 C CA . ARG A 1 197 ? -11.131 17.020 10.281 1.00 84.94 197 ARG A CA 1
ATOM 1583 C C . ARG A 1 197 ? -11.771 15.947 11.150 1.00 84.94 197 ARG A C 1
ATOM 1585 O O . ARG A 1 197 ? -12.987 15.942 11.309 1.00 84.94 197 ARG A O 1
ATOM 1592 N N . HIS A 1 198 ? -10.962 15.040 11.679 1.00 90.38 198 HIS A N 1
ATOM 1593 C CA . HIS A 1 198 ? -11.410 13.834 12.350 1.00 90.38 198 HIS A CA 1
ATOM 1594 C C . HIS A 1 198 ? -10.661 13.659 13.661 1.00 90.38 198 HIS A C 1
ATOM 1596 O O . HIS A 1 198 ? -9.475 13.980 13.757 1.00 90.38 198 HIS A O 1
ATOM 1602 N N . ARG A 1 199 ? -11.359 13.146 14.674 1.00 95.88 199 ARG A N 1
ATOM 1603 C CA . ARG A 1 199 ? -10.793 12.907 16.002 1.00 95.88 199 ARG A CA 1
ATOM 1604 C C . ARG A 1 199 ? -9.954 11.644 15.975 1.00 95.88 199 ARG A C 1
ATOM 1606 O O . ARG A 1 199 ? -10.432 10.591 15.557 1.00 95.88 199 ARG A O 1
ATOM 1613 N N . ALA A 1 200 ? -8.719 11.747 16.433 1.00 97.50 200 ALA A N 1
ATOM 1614 C CA . ALA A 1 200 ? -7.786 10.641 16.440 1.00 97.50 200 ALA A CA 1
ATOM 1615 C C . ALA A 1 200 ? -6.994 10.576 17.733 1.00 97.50 200 ALA A C 1
ATOM 1617 O O . ALA A 1 200 ? -6.738 11.609 18.339 1.00 97.50 200 ALA A O 1
ATOM 1618 N N . ALA A 1 201 ? -6.570 9.374 18.104 1.00 98.00 201 ALA A N 1
ATOM 1619 C CA . ALA A 1 201 ? -5.623 9.151 19.186 1.00 98.00 201 ALA A CA 1
ATOM 1620 C C . ALA A 1 201 ? -4.685 7.984 18.845 1.00 98.00 201 ALA A C 1
ATOM 1622 O O . ALA A 1 201 ? -4.983 7.154 17.979 1.00 98.00 201 ALA A O 1
ATOM 1623 N N . VAL A 1 202 ? -3.553 7.930 19.540 1.00 98.38 202 VAL A N 1
ATOM 1624 C CA . VAL A 1 202 ? -2.623 6.800 19.548 1.00 98.38 202 VAL A CA 1
ATOM 1625 C C . VAL A 1 202 ? -2.804 6.070 20.872 1.00 98.38 202 VAL A C 1
ATOM 1627 O O . VAL A 1 202 ? -2.669 6.672 21.935 1.00 98.38 202 VAL A O 1
ATOM 1630 N N . LEU A 1 203 ? -3.104 4.777 20.814 1.00 98.25 203 LEU A N 1
ATOM 1631 C CA . LEU A 1 203 ? -3.103 3.924 21.993 1.00 98.25 203 LEU A CA 1
ATOM 1632 C C . LEU A 1 203 ? -1.666 3.548 22.343 1.00 98.25 203 LEU A C 1
ATOM 1634 O O . LEU A 1 203 ? -0.956 2.951 21.532 1.00 98.25 203 LEU A O 1
ATOM 1638 N N . GLU A 1 204 ? -1.269 3.866 23.571 1.00 97.56 204 GLU A N 1
ATOM 1639 C CA . GLU A 1 204 ? 0.076 3.640 24.113 1.00 97.56 204 GLU A CA 1
ATOM 1640 C C . GLU A 1 204 ? 0.281 2.185 24.572 1.00 97.56 204 GLU A C 1
ATOM 1642 O O . GLU A 1 204 ? 0.774 1.896 25.659 1.00 97.56 204 GLU A O 1
ATOM 1647 N N . ILE A 1 205 ? -0.172 1.250 23.740 1.00 96.88 205 ILE A N 1
ATOM 1648 C CA . ILE A 1 205 ? -0.058 -0.192 23.935 1.00 96.88 205 ILE A CA 1
ATOM 1649 C C . ILE A 1 205 ? 0.323 -0.834 22.602 1.00 96.88 205 ILE A C 1
ATOM 1651 O O . ILE A 1 205 ? -0.282 -0.504 21.574 1.00 96.88 205 ILE A O 1
ATOM 1655 N N . PRO A 1 206 ? 1.314 -1.738 22.574 1.00 97.62 206 PRO A N 1
ATOM 1656 C CA . PRO A 1 206 ? 1.654 -2.429 21.344 1.00 97.62 206 PRO A CA 1
ATOM 1657 C C . PRO A 1 206 ? 0.491 -3.313 20.894 1.00 97.62 206 PRO A C 1
ATOM 1659 O O . PRO A 1 206 ? 0.011 -4.142 21.664 1.00 97.62 206 PRO A O 1
ATOM 1662 N N . LEU A 1 207 ? 0.025 -3.133 19.655 1.00 98.38 207 LEU A N 1
ATOM 1663 C CA . LEU A 1 207 ? -1.045 -3.951 19.055 1.00 98.38 207 LEU A CA 1
ATOM 1664 C C . LEU A 1 207 ? -0.658 -4.554 17.694 1.00 98.38 207 LEU A C 1
ATOM 1666 O O . LEU A 1 207 ? -1.422 -5.329 17.114 1.00 98.38 207 LEU A O 1
ATOM 1670 N N . VAL A 1 208 ? 0.529 -4.226 17.187 1.00 98.12 208 VAL A N 1
ATOM 1671 C CA . VAL A 1 208 ? 1.097 -4.755 15.941 1.00 98.12 208 VAL A CA 1
ATOM 1672 C C . VAL A 1 208 ? 2.561 -5.101 16.181 1.00 98.12 208 VAL A C 1
ATOM 1674 O O . VAL A 1 208 ? 3.259 -4.370 16.879 1.00 98.12 208 VAL A O 1
ATOM 1677 N N . LYS A 1 209 ? 3.041 -6.192 15.589 1.00 98.31 209 LYS A N 1
ATOM 1678 C CA . LYS A 1 209 ? 4.471 -6.459 15.455 1.00 98.31 209 LYS A CA 1
ATOM 1679 C C . LYS A 1 209 ? 4.922 -6.001 14.075 1.00 98.31 209 LYS A C 1
ATOM 1681 O O . LYS A 1 209 ? 4.431 -6.528 13.077 1.00 98.31 209 LYS A O 1
ATOM 1686 N N . TYR A 1 210 ? 5.807 -5.014 14.043 1.00 97.31 210 TYR A N 1
ATOM 1687 C CA . TYR A 1 210 ? 6.374 -4.446 12.829 1.00 97.31 210 TYR A CA 1
ATOM 1688 C C . TYR A 1 210 ? 7.658 -5.177 12.444 1.00 97.31 210 TYR A C 1
ATOM 1690 O O . TYR A 1 210 ? 8.602 -5.216 13.241 1.00 97.31 210 TYR A O 1
ATOM 1698 N N . ARG A 1 211 ? 7.717 -5.743 11.239 1.00 96.94 211 ARG A N 1
ATOM 1699 C CA . ARG A 1 211 ? 8.849 -6.577 10.822 1.00 96.94 211 ARG A CA 1
ATOM 1700 C C . ARG A 1 211 ? 9.910 -5.803 10.062 1.00 96.94 211 ARG A C 1
ATOM 1702 O O . ARG A 1 211 ? 9.640 -5.185 9.038 1.00 96.94 211 ARG A O 1
ATOM 1709 N N . VAL A 1 212 ? 11.155 -5.935 10.518 1.00 93.12 212 VAL A N 1
ATOM 1710 C CA . VAL A 1 212 ? 12.334 -5.370 9.858 1.00 93.12 212 VAL A CA 1
ATOM 1711 C C . VAL A 1 212 ? 13.145 -6.458 9.148 1.00 93.12 212 VAL A C 1
ATOM 1713 O O . VAL A 1 212 ? 13.710 -7.342 9.793 1.00 93.12 212 VAL A O 1
ATOM 1716 N N . HIS A 1 213 ? 13.265 -6.344 7.827 1.00 89.75 213 HIS A N 1
ATOM 1717 C CA . HIS A 1 213 ? 14.024 -7.195 6.914 1.00 89.75 213 HIS A CA 1
ATOM 1718 C C . HIS A 1 213 ? 14.603 -6.385 5.733 1.00 89.75 213 HIS A C 1
ATOM 1720 O O . HIS A 1 213 ? 14.195 -5.260 5.457 1.00 89.75 213 HIS A O 1
ATOM 1726 N N . ASP A 1 214 ? 15.530 -6.979 4.980 1.00 78.94 214 ASP A N 1
ATOM 1727 C CA . ASP A 1 214 ? 16.310 -6.288 3.931 1.00 78.94 214 ASP A CA 1
ATOM 1728 C C . ASP A 1 214 ? 15.493 -5.775 2.733 1.00 78.94 214 ASP A C 1
ATOM 1730 O O . ASP A 1 214 ? 16.008 -5.057 1.880 1.00 78.94 214 ASP A O 1
ATOM 1734 N N . SER A 1 215 ? 14.216 -6.145 2.651 1.00 75.31 215 SER A N 1
ATOM 1735 C CA . SER A 1 215 ? 13.310 -5.771 1.559 1.00 75.31 215 SER A CA 1
ATOM 1736 C C . SER A 1 215 ? 12.212 -4.808 2.010 1.00 75.31 215 SER A C 1
ATOM 1738 O O . SER A 1 215 ? 11.283 -4.564 1.243 1.00 75.31 215 SER A O 1
ATOM 1740 N N . ASN A 1 216 ? 12.282 -4.258 3.233 1.00 74.19 216 ASN A N 1
ATOM 1741 C CA . ASN A 1 216 ? 11.324 -3.236 3.637 1.00 74.19 216 ASN A CA 1
ATOM 1742 C C . ASN A 1 216 ? 11.451 -2.017 2.720 1.00 74.19 216 ASN A C 1
ATOM 1744 O O . ASN A 1 216 ? 12.482 -1.336 2.658 1.00 74.19 216 ASN A O 1
ATOM 1748 N N . VAL A 1 217 ? 10.340 -1.691 2.071 1.00 64.06 217 VAL A N 1
ATOM 1749 C CA . VAL A 1 217 ? 10.223 -0.527 1.194 1.00 64.06 217 VAL A CA 1
ATOM 1750 C C . VAL A 1 217 ? 10.562 0.762 1.957 1.00 64.06 217 VAL A C 1
ATOM 1752 O O . VAL A 1 217 ? 11.324 1.585 1.462 1.00 64.06 217 VAL A O 1
ATOM 1755 N N . SER A 1 218 ? 10.099 0.891 3.205 1.00 59.56 218 SER A N 1
ATOM 1756 C CA . SER A 1 218 ? 10.323 2.049 4.089 1.00 59.56 218 SER A CA 1
ATOM 1757 C C . SER A 1 218 ? 11.786 2.292 4.490 1.00 59.56 218 SER A C 1
ATOM 1759 O O . SER A 1 218 ? 12.110 3.390 4.945 1.00 59.56 218 SER A O 1
ATOM 1761 N N . LEU A 1 219 ? 12.668 1.296 4.336 1.00 56.97 219 LEU A N 1
ATOM 1762 C CA . LEU A 1 219 ? 14.082 1.356 4.736 1.00 56.97 219 LEU A CA 1
ATOM 1763 C C . LEU A 1 219 ? 15.047 1.407 3.539 1.00 56.97 219 LEU A C 1
ATOM 1765 O O . LEU A 1 219 ? 16.262 1.500 3.724 1.00 56.97 219 LEU A O 1
ATOM 1769 N N . THR A 1 220 ? 14.527 1.380 2.308 1.00 53.00 220 THR A N 1
ATOM 1770 C CA . THR A 1 220 ? 15.346 1.379 1.090 1.00 53.00 220 THR A CA 1
ATOM 1771 C C . THR A 1 220 ? 15.846 2.793 0.743 1.00 53.00 220 THR A C 1
ATOM 1773 O O . THR A 1 220 ? 15.087 3.758 0.709 1.00 53.00 220 THR A O 1
ATOM 1776 N N . ARG A 1 221 ? 17.148 2.924 0.442 1.00 37.84 221 ARG A N 1
ATOM 1777 C CA . ARG A 1 221 ? 17.900 4.194 0.292 1.00 37.84 221 ARG A CA 1
ATOM 1778 C C . ARG A 1 221 ? 17.386 5.156 -0.801 1.00 37.84 221 ARG A C 1
ATOM 1780 O O . ARG A 1 221 ? 17.616 6.356 -0.682 1.00 37.84 221 ARG A O 1
ATOM 1787 N N . PHE A 1 222 ? 16.668 4.656 -1.813 1.00 39.50 222 PHE A N 1
ATOM 1788 C CA . PHE A 1 222 ? 16.100 5.442 -2.926 1.00 39.50 222 PHE A CA 1
ATOM 1789 C C . PHE A 1 222 ? 14.969 6.411 -2.513 1.00 39.50 222 PHE A C 1
ATOM 1791 O O . PHE A 1 222 ? 14.571 7.265 -3.297 1.00 39.50 222 PHE A O 1
ATOM 1798 N N . TYR A 1 223 ? 14.489 6.333 -1.268 1.00 48.97 223 TYR A N 1
ATOM 1799 C CA . TYR A 1 223 ? 13.392 7.153 -0.742 1.00 48.97 223 TYR A CA 1
ATOM 1800 C C . TYR A 1 223 ? 13.754 8.590 -0.335 1.00 48.97 223 TYR A C 1
ATOM 1802 O O . TYR A 1 223 ? 12.862 9.365 0.004 1.00 48.97 223 TYR A O 1
ATOM 1810 N N . ASN A 1 224 ? 15.034 8.973 -0.320 1.00 47.22 224 ASN A N 1
ATOM 1811 C CA . ASN A 1 224 ? 15.451 10.237 0.301 1.00 47.22 224 ASN A CA 1
ATOM 1812 C C . ASN A 1 224 ? 15.510 11.449 -0.645 1.00 47.22 224 ASN A C 1
ATOM 1814 O O . ASN A 1 224 ? 15.392 12.570 -0.154 1.00 47.22 224 ASN A O 1
ATOM 1818 N N . GLU A 1 225 ? 15.632 11.264 -1.964 1.00 44.09 225 GLU A N 1
ATOM 1819 C CA . GLU A 1 225 ? 15.749 12.394 -2.909 1.00 44.09 225 GLU A CA 1
ATOM 1820 C C . GLU A 1 225 ? 14.399 13.086 -3.187 1.00 44.09 225 GLU A C 1
ATOM 1822 O O . GLU A 1 225 ? 14.351 14.303 -3.340 1.00 44.09 225 GLU A O 1
ATOM 1827 N N . TYR A 1 226 ? 13.278 12.355 -3.126 1.00 50.34 226 TYR A N 1
ATOM 1828 C CA . TYR A 1 226 ? 11.925 12.887 -3.389 1.00 50.34 226 TYR A CA 1
ATOM 1829 C C . TYR A 1 226 ? 11.161 13.320 -2.127 1.00 50.34 226 TYR A C 1
ATOM 1831 O O . TYR A 1 226 ? 10.170 14.051 -2.197 1.00 50.34 226 TYR A O 1
ATOM 1839 N N . ARG A 1 227 ? 11.652 12.924 -0.946 1.00 58.91 227 ARG A N 1
ATOM 1840 C CA . ARG A 1 227 ? 10.929 13.031 0.329 1.00 58.91 227 ARG A CA 1
ATOM 1841 C C . ARG A 1 227 ? 10.558 14.463 0.704 1.00 58.91 227 ARG A C 1
ATOM 1843 O O . ARG A 1 227 ? 9.506 14.690 1.288 1.00 58.91 227 ARG A O 1
ATOM 1850 N N . GLN A 1 228 ? 11.413 15.441 0.402 1.00 58.94 228 GLN A N 1
ATOM 1851 C CA . GLN A 1 228 ? 11.191 16.824 0.839 1.00 58.94 228 GLN A CA 1
ATOM 1852 C C . GLN A 1 228 ? 10.038 17.501 0.089 1.00 58.94 228 GLN A C 1
ATOM 1854 O O . GLN A 1 228 ? 9.201 18.147 0.722 1.00 58.94 228 GLN A O 1
ATOM 1859 N N . LEU A 1 229 ? 9.953 17.316 -1.230 1.00 55.62 229 LEU A N 1
ATOM 1860 C CA . LEU A 1 229 ? 8.881 17.886 -2.053 1.00 55.62 229 LEU A CA 1
ATOM 1861 C C . LEU A 1 229 ? 7.547 17.194 -1.784 1.00 55.62 229 LEU A C 1
ATOM 1863 O O . LEU A 1 229 ? 6.527 17.860 -1.627 1.00 55.62 229 LEU A O 1
ATOM 1867 N N . GLU A 1 230 ? 7.562 15.874 -1.626 1.00 61.53 230 GLU A N 1
ATOM 1868 C CA . GLU A 1 230 ? 6.379 15.110 -1.242 1.00 61.53 230 GLU A CA 1
ATOM 1869 C C . GLU A 1 230 ? 5.867 15.492 0.158 1.00 61.53 230 GLU A C 1
ATOM 1871 O O . GLU A 1 230 ? 4.660 15.637 0.351 1.00 61.53 230 GLU A O 1
ATOM 1876 N N . VAL A 1 231 ? 6.759 15.739 1.127 1.00 67.25 231 VAL A N 1
ATOM 1877 C CA . VAL A 1 231 ? 6.389 16.262 2.455 1.00 67.25 231 VAL A CA 1
ATOM 1878 C C . VAL A 1 231 ? 5.779 17.661 2.349 1.00 67.25 231 VAL A C 1
ATOM 1880 O O . VAL A 1 231 ? 4.755 17.925 2.981 1.00 67.25 231 VAL A O 1
ATOM 1883 N N . GLN A 1 232 ? 6.368 18.563 1.559 1.00 65.88 232 GLN A N 1
ATOM 1884 C CA . GLN A 1 232 ? 5.821 19.910 1.356 1.00 65.88 232 GLN A CA 1
ATOM 1885 C C . GLN A 1 232 ? 4.441 19.860 0.689 1.00 65.88 232 GLN A C 1
ATOM 1887 O O . GLN A 1 232 ? 3.505 20.520 1.150 1.00 65.88 232 GLN A O 1
ATOM 1892 N N . ALA A 1 233 ? 4.289 19.038 -0.350 1.00 60.62 233 ALA A N 1
ATOM 1893 C CA . ALA A 1 233 ? 3.023 18.819 -1.032 1.00 60.62 233 ALA A CA 1
ATOM 1894 C C . ALA A 1 233 ? 1.962 18.243 -0.092 1.00 60.62 233 ALA A C 1
ATOM 1896 O O . ALA A 1 233 ? 0.849 18.759 -0.027 1.00 60.62 233 ALA A O 1
ATOM 1897 N N . ALA A 1 234 ? 2.314 17.213 0.679 1.00 64.94 234 ALA A N 1
ATOM 1898 C CA . ALA A 1 234 ? 1.447 16.593 1.672 1.00 64.94 234 ALA A CA 1
ATOM 1899 C C . ALA A 1 234 ? 0.953 17.605 2.721 1.00 64.94 234 ALA A C 1
ATOM 1901 O O . ALA A 1 234 ? -0.225 17.599 3.087 1.00 64.94 234 ALA A O 1
ATOM 1902 N N . ARG A 1 235 ? 1.831 18.510 3.173 1.00 69.88 235 ARG A N 1
ATOM 1903 C CA . ARG A 1 235 ? 1.490 19.575 4.130 1.00 69.88 235 ARG A CA 1
ATOM 1904 C C . ARG A 1 235 ? 0.514 20.588 3.545 1.00 69.88 235 ARG A C 1
ATOM 1906 O O . ARG A 1 235 ? -0.517 20.829 4.167 1.00 69.88 235 ARG A O 1
ATOM 1913 N N . ARG A 1 236 ? 0.773 21.114 2.345 1.00 64.50 236 ARG A N 1
ATOM 1914 C CA . ARG A 1 236 ? -0.144 22.076 1.708 1.00 64.50 236 ARG A CA 1
ATOM 1915 C C . ARG A 1 236 ? -1.470 21.442 1.292 1.00 64.50 236 ARG A C 1
ATOM 1917 O O . ARG A 1 236 ? -2.517 22.046 1.496 1.00 64.50 236 ARG A O 1
ATOM 1924 N N . LEU A 1 237 ? -1.455 20.203 0.788 1.00 62.94 237 LEU A N 1
ATOM 1925 C CA . LEU A 1 237 ? -2.672 19.437 0.487 1.00 62.94 237 LEU A CA 1
ATOM 1926 C C . LEU A 1 237 ? -3.602 19.352 1.696 1.00 62.94 237 LEU A C 1
ATOM 1928 O O . LEU A 1 237 ? -4.821 19.411 1.542 1.00 62.94 237 LEU A O 1
ATOM 1932 N N . ALA A 1 238 ? -3.024 19.213 2.886 1.00 63.75 238 ALA A N 1
ATOM 1933 C CA . ALA A 1 238 ? -3.769 19.100 4.120 1.00 63.75 238 ALA A CA 1
ATOM 1934 C C . ALA A 1 238 ? -4.392 20.412 4.611 1.00 63.75 238 ALA A C 1
ATOM 1936 O O . ALA A 1 238 ? -5.439 20.375 5.260 1.00 63.75 238 ALA A O 1
ATOM 1937 N N . GLU A 1 239 ? -3.786 21.551 4.283 1.00 62.41 239 GLU A N 1
ATOM 1938 C CA . GLU A 1 239 ? -4.242 22.891 4.679 1.00 62.41 239 GLU A CA 1
ATOM 1939 C C . GLU A 1 239 ? -5.349 23.449 3.782 1.00 62.41 239 GLU A C 1
ATOM 1941 O O . GLU A 1 239 ? -5.950 24.471 4.099 1.00 62.41 239 GLU A O 1
ATOM 1946 N N . ASP A 1 240 ? -5.666 22.758 2.692 1.00 55.97 240 ASP A N 1
ATOM 1947 C CA . ASP A 1 240 ? -6.601 23.259 1.703 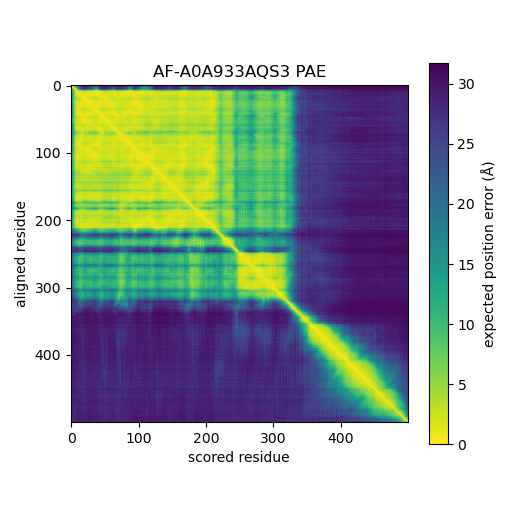1.00 55.97 240 ASP A CA 1
ATOM 1948 C C . ASP A 1 240 ? -8.077 23.160 2.157 1.00 55.97 240 ASP A C 1
ATOM 1950 O O . ASP A 1 240 ? -8.556 22.069 2.521 1.00 55.97 240 ASP A O 1
ATOM 1954 N N . PRO A 1 241 ? -8.826 24.279 2.135 1.00 47.12 241 PRO A N 1
ATOM 1955 C CA . PRO A 1 241 ? -10.237 24.329 2.509 1.00 47.12 241 PRO A CA 1
ATOM 1956 C C . PRO A 1 241 ? -11.199 23.798 1.426 1.00 47.12 241 PRO A C 1
ATOM 1958 O O . PRO A 1 241 ? -12.369 23.558 1.734 1.00 47.12 241 PRO A O 1
ATOM 1961 N N . ALA A 1 242 ? -10.750 23.580 0.185 1.00 45.88 242 ALA A N 1
ATOM 1962 C CA . ALA A 1 242 ? -11.583 23.351 -1.000 1.00 45.88 242 ALA A CA 1
ATOM 1963 C C . ALA A 1 242 ? -12.111 21.912 -1.156 1.00 45.88 242 ALA A C 1
ATOM 1965 O O . ALA A 1 242 ? -12.019 21.307 -2.222 1.00 45.88 242 ALA A O 1
ATOM 1966 N N . PHE A 1 243 ? -12.730 21.361 -0.111 1.00 45.19 243 PHE A N 1
ATOM 1967 C CA . PHE A 1 243 ? -13.617 20.208 -0.275 1.00 45.19 243 PHE A CA 1
ATOM 1968 C C . PHE A 1 243 ? -15.054 20.658 -0.006 1.00 45.19 243 PHE A C 1
ATOM 1970 O O . PHE A 1 243 ? -15.496 20.602 1.152 1.00 45.19 243 PHE A O 1
ATOM 1977 N N . PRO A 1 244 ? -15.799 21.117 -1.034 1.00 38.97 244 PRO A N 1
ATOM 1978 C CA . PRO A 1 244 ? -17.208 21.433 -0.871 1.00 38.97 244 PRO A CA 1
ATOM 1979 C C . PRO A 1 244 ? -17.931 20.231 -0.259 1.00 38.97 244 PRO A C 1
ATOM 1981 O O . PRO A 1 244 ? -17.657 19.070 -0.569 1.00 38.97 244 PRO A O 1
ATOM 1984 N N . ARG A 1 245 ? -18.845 20.492 0.679 1.00 38.53 245 ARG A N 1
ATOM 1985 C CA . ARG A 1 245 ? -19.664 19.452 1.328 1.00 38.53 245 ARG A CA 1
ATOM 1986 C C . ARG A 1 245 ? -20.659 18.793 0.359 1.00 38.53 245 ARG A C 1
ATOM 1988 O O . ARG A 1 245 ? -21.243 17.776 0.710 1.00 38.53 245 ARG A O 1
ATOM 1995 N N . SER A 1 246 ? -20.772 19.319 -0.857 1.00 44.06 246 SER A N 1
ATOM 1996 C CA . SER A 1 246 ? -21.625 18.847 -1.938 1.00 44.06 246 SER A CA 1
ATOM 1997 C C . SER A 1 246 ? -20.860 18.963 -3.261 1.00 44.06 246 SER A C 1
ATOM 1999 O O . SER A 1 246 ? -20.694 20.069 -3.768 1.00 44.06 246 SER A O 1
ATOM 2001 N N . CYS A 1 247 ? -20.382 17.857 -3.828 1.00 41.00 247 CYS A N 1
ATOM 2002 C CA . CYS A 1 247 ? -19.852 17.864 -5.192 1.00 41.00 247 CYS A CA 1
ATOM 2003 C C . CYS A 1 247 ? -20.561 16.821 -6.050 1.00 41.00 247 CYS A C 1
ATOM 2005 O O . CYS A 1 247 ? -20.514 15.618 -5.793 1.00 41.00 247 CYS A O 1
ATOM 2007 N N . THR A 1 248 ? -21.193 17.351 -7.091 1.00 51.25 248 THR A N 1
ATOM 2008 C CA . THR A 1 248 ? -21.312 16.801 -8.440 1.00 51.25 248 THR A CA 1
ATOM 2009 C C . THR A 1 248 ? -20.067 15.988 -8.842 1.00 51.25 248 THR A C 1
ATOM 2011 O O . THR A 1 248 ? -18.938 16.381 -8.574 1.00 51.25 248 THR A O 1
ATOM 2014 N N . THR A 1 249 ? -20.299 14.812 -9.433 1.00 62.03 249 THR A N 1
ATOM 2015 C CA . THR A 1 249 ? -19.355 13.779 -9.927 1.00 62.03 249 THR A CA 1
ATOM 2016 C C . THR A 1 249 ? -17.843 14.098 -9.952 1.00 62.03 249 THR A C 1
ATOM 2018 O O . THR A 1 249 ? -17.410 15.046 -10.600 1.00 62.03 249 THR A O 1
ATOM 2021 N N . ARG A 1 250 ? -17.020 13.199 -9.374 1.00 62.03 250 ARG A N 1
ATOM 2022 C CA . ARG A 1 250 ? -15.535 13.259 -9.281 1.00 62.03 250 ARG A CA 1
ATOM 2023 C C . ARG A 1 250 ? -14.814 13.696 -10.564 1.00 62.03 250 ARG A C 1
ATOM 2025 O O . ARG A 1 250 ? -13.893 14.498 -10.480 1.00 62.03 250 ARG A O 1
ATOM 2032 N N . ALA A 1 251 ? -15.243 13.205 -11.727 1.00 66.50 251 ALA A N 1
ATOM 2033 C CA . ALA A 1 251 ? -14.651 13.547 -13.025 1.00 66.50 251 ALA A CA 1
ATOM 2034 C C . ALA A 1 251 ? -14.834 15.031 -13.400 1.00 66.50 251 ALA A C 1
ATOM 2036 O O . ALA A 1 251 ? -14.000 15.625 -14.078 1.00 66.50 251 ALA A O 1
ATOM 2037 N N . THR A 1 252 ? -15.921 15.665 -12.957 1.00 67.12 252 THR A N 1
ATOM 2038 C CA . THR A 1 252 ? -16.129 17.108 -13.144 1.00 67.12 252 THR A CA 1
ATOM 2039 C C . THR A 1 252 ? -15.142 17.896 -12.295 1.00 67.12 252 THR A C 1
ATOM 2041 O O . THR A 1 252 ? -14.442 18.752 -12.824 1.00 67.12 252 THR A O 1
ATOM 2044 N N . LEU A 1 253 ? -14.997 17.528 -11.020 1.00 64.25 253 LEU A N 1
ATOM 2045 C CA . LEU A 1 253 ? -14.031 18.163 -10.124 1.00 64.25 253 LEU A CA 1
ATOM 2046 C C . LEU A 1 253 ? -12.581 17.946 -10.589 1.00 64.25 253 LEU A C 1
ATOM 2048 O O . LEU A 1 253 ? -11.771 18.865 -10.526 1.00 64.25 253 LEU A O 1
ATOM 2052 N N . ALA A 1 254 ? -12.251 16.755 -11.100 1.00 73.75 254 ALA A N 1
ATOM 2053 C CA . ALA A 1 254 ? -10.942 16.485 -11.690 1.00 73.75 254 ALA A CA 1
ATOM 2054 C C . ALA A 1 254 ? -10.667 17.413 -12.885 1.00 73.75 254 ALA A C 1
ATOM 2056 O O . ALA A 1 254 ? -9.614 18.043 -12.936 1.00 73.75 254 ALA A O 1
ATOM 2057 N N . ARG A 1 255 ? -11.630 17.579 -13.804 1.00 78.56 255 ARG A N 1
ATOM 2058 C CA . ARG A 1 255 ? -11.501 18.502 -14.947 1.00 78.56 255 ARG A CA 1
ATOM 2059 C C . ARG A 1 255 ? -11.347 19.963 -14.523 1.00 78.56 255 ARG A C 1
ATOM 2061 O O . ARG A 1 255 ? -10.525 20.671 -15.101 1.00 78.56 255 ARG A O 1
ATOM 2068 N N . GLU A 1 256 ? -12.098 20.408 -13.518 1.00 71.50 256 GLU A N 1
ATOM 2069 C CA . GLU A 1 256 ? -11.959 21.755 -12.948 1.00 71.50 256 GLU A CA 1
ATOM 2070 C C . GLU A 1 256 ? -10.560 21.969 -12.364 1.00 71.50 256 GLU A C 1
ATOM 2072 O O . GLU A 1 256 ? -9.915 22.977 -12.651 1.00 71.50 256 GLU A O 1
ATOM 2077 N N . LEU A 1 257 ? -10.045 20.992 -11.614 1.00 69.44 257 LEU A N 1
ATOM 2078 C CA . LEU A 1 257 ? -8.690 21.042 -11.070 1.00 69.44 257 LEU A CA 1
ATOM 2079 C C . LEU A 1 257 ? -7.627 21.070 -12.170 1.00 69.44 257 LEU A C 1
ATOM 2081 O O . LEU A 1 257 ? -6.670 21.823 -12.042 1.00 69.44 257 LEU A O 1
ATOM 2085 N N . LEU A 1 258 ? -7.808 20.344 -13.276 1.00 80.94 258 LEU A N 1
ATOM 2086 C CA . LEU A 1 258 ? -6.895 20.426 -14.423 1.00 80.94 258 LEU A CA 1
ATOM 2087 C C . LEU A 1 258 ? -6.938 21.789 -15.116 1.00 80.94 258 LEU A C 1
ATOM 2089 O O . LEU A 1 258 ? -5.906 22.286 -15.566 1.00 80.94 258 LEU A O 1
ATOM 2093 N N . ALA A 1 259 ? -8.107 22.427 -15.184 1.00 73.62 259 ALA A N 1
ATOM 2094 C CA . ALA A 1 259 ? -8.207 23.797 -15.676 1.00 73.62 259 ALA A CA 1
ATOM 2095 C C . ALA A 1 259 ? -7.471 24.782 -14.749 1.00 73.62 259 ALA A C 1
ATOM 2097 O O . ALA A 1 259 ? -6.745 25.652 -15.232 1.00 73.62 259 ALA A O 1
ATOM 2098 N N . VAL A 1 260 ? -7.597 24.603 -13.430 1.00 70.94 260 VAL A N 1
ATOM 2099 C CA . VAL A 1 260 ? -6.848 25.372 -12.424 1.00 70.94 260 VAL A CA 1
ATOM 2100 C C . VAL A 1 260 ? -5.343 25.137 -12.562 1.00 70.94 260 VAL A C 1
ATOM 2102 O O . VAL A 1 260 ? -4.593 26.108 -12.601 1.00 70.94 260 VAL A O 1
ATOM 2105 N N . THR A 1 261 ? -4.897 23.887 -12.724 1.00 75.00 261 THR A N 1
ATOM 2106 C CA . THR A 1 261 ? -3.494 23.545 -12.998 1.00 75.00 261 THR A CA 1
ATOM 2107 C C . THR A 1 261 ? -2.962 24.323 -14.190 1.00 75.00 261 THR A C 1
ATOM 2109 O O . THR A 1 261 ? -1.934 24.980 -14.063 1.00 75.00 261 THR A O 1
ATOM 2112 N N . ARG A 1 262 ? -3.660 24.293 -15.334 1.00 85.31 262 ARG A N 1
ATOM 2113 C CA . ARG A 1 262 ? -3.216 25.001 -16.545 1.00 85.31 262 ARG A CA 1
ATOM 2114 C C . ARG A 1 262 ? -3.037 26.496 -16.301 1.00 85.31 262 ARG A C 1
ATOM 2116 O O . ARG A 1 262 ? -2.010 27.039 -16.678 1.00 85.31 262 ARG A O 1
ATOM 2123 N N . ARG A 1 263 ? -3.989 27.133 -15.615 1.00 77.19 263 ARG A N 1
ATOM 2124 C CA . ARG A 1 263 ? -3.906 28.560 -15.278 1.00 77.19 263 ARG A CA 1
ATOM 2125 C C . ARG A 1 263 ? -2.739 28.868 -14.340 1.00 77.19 263 ARG A C 1
ATOM 2127 O O . ARG A 1 263 ? -2.068 29.876 -14.505 1.00 77.19 263 ARG A O 1
ATOM 2134 N N . LEU A 1 264 ? -2.503 28.022 -13.342 1.00 70.19 264 LEU A N 1
ATOM 2135 C CA . LEU A 1 264 ? -1.415 28.212 -12.380 1.00 70.19 264 LEU A CA 1
ATOM 2136 C C . LEU A 1 264 ? -0.033 28.005 -13.011 1.00 70.19 264 LEU A C 1
ATOM 2138 O O . LEU A 1 264 ? 0.918 28.660 -12.604 1.00 70.19 264 LEU A O 1
ATOM 2142 N N . MET A 1 265 ? 0.060 27.155 -14.036 1.00 83.12 265 MET A N 1
ATOM 2143 C CA . MET A 1 265 ? 1.281 26.933 -14.818 1.00 83.12 265 MET A CA 1
ATOM 2144 C C . MET A 1 265 ? 1.700 28.128 -15.684 1.00 83.12 265 MET A C 1
ATOM 2146 O O . MET A 1 265 ? 2.831 28.159 -16.157 1.00 83.12 265 MET A O 1
ATOM 2150 N N . GLU A 1 266 ? 0.826 29.116 -15.899 1.00 81.81 266 GLU A N 1
ATOM 2151 C CA . GLU A 1 266 ? 1.178 30.359 -16.606 1.00 81.81 266 GLU A CA 1
ATOM 2152 C C . GLU A 1 266 ? 2.047 31.294 -15.745 1.00 81.81 266 GLU A C 1
ATOM 2154 O O . GLU A 1 266 ? 2.673 32.218 -16.268 1.00 81.81 266 GLU A O 1
ATOM 2159 N N . TYR A 1 267 ? 2.103 31.053 -14.431 1.00 74.88 267 TYR A N 1
ATOM 2160 C CA . TYR A 1 267 ? 2.831 31.872 -13.469 1.00 74.88 267 TYR A CA 1
ATOM 2161 C C . TYR A 1 267 ? 3.976 31.060 -12.844 1.00 74.88 26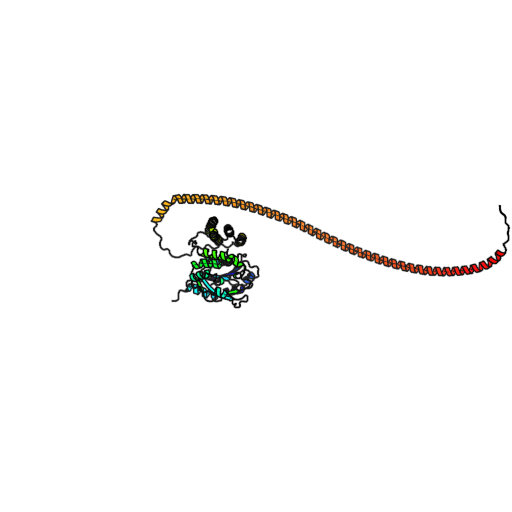7 TYR A C 1
ATOM 2163 O O . TYR A 1 267 ? 3.705 30.016 -12.249 1.00 74.88 267 TYR A O 1
ATOM 2171 N N . PRO A 1 268 ? 5.235 31.543 -12.881 1.00 69.44 268 PRO A N 1
ATOM 2172 C CA . PRO A 1 268 ? 6.376 30.835 -12.286 1.00 69.44 268 PRO A CA 1
ATOM 2173 C C . PRO A 1 268 ? 6.183 30.482 -10.804 1.00 69.44 268 PRO A C 1
ATOM 2175 O O . PRO A 1 268 ? 6.589 29.412 -10.356 1.00 69.44 268 PRO A O 1
ATOM 2178 N N . ASP A 1 269 ? 5.504 31.356 -10.059 1.00 68.00 269 ASP A N 1
ATOM 2179 C CA . ASP A 1 269 ? 5.224 31.163 -8.633 1.00 68.00 269 ASP A CA 1
ATOM 2180 C C . ASP A 1 269 ? 4.047 30.206 -8.370 1.00 68.00 269 ASP A C 1
ATOM 2182 O O . ASP A 1 269 ? 3.836 29.799 -7.233 1.00 68.00 269 ASP A O 1
ATOM 2186 N N . GLY A 1 270 ? 3.279 29.840 -9.405 1.00 65.31 270 GLY A N 1
ATOM 2187 C CA . GLY A 1 270 ? 2.086 28.994 -9.306 1.00 65.31 270 GLY A CA 1
ATOM 2188 C C . GLY A 1 270 ? 2.338 27.504 -9.538 1.00 65.31 270 GLY A C 1
ATOM 2189 O O . GLY A 1 270 ? 1.416 26.701 -9.392 1.00 65.31 270 GLY A O 1
ATOM 2190 N N . HIS A 1 271 ? 3.563 27.096 -9.892 1.00 71.75 271 HIS A N 1
ATOM 2191 C CA . HIS A 1 271 ? 3.876 25.700 -10.230 1.00 71.75 271 HIS A CA 1
ATOM 2192 C C . HIS A 1 271 ? 3.586 24.725 -9.080 1.00 71.75 271 HIS A C 1
ATOM 2194 O O . HIS A 1 271 ? 3.161 23.592 -9.303 1.00 71.75 271 HIS A O 1
ATOM 2200 N N . PHE A 1 272 ? 3.759 25.162 -7.834 1.00 56.94 272 PHE A N 1
ATOM 2201 C CA . PHE A 1 272 ? 3.499 24.312 -6.680 1.00 56.94 272 PHE A CA 1
ATOM 2202 C C . PHE A 1 272 ? 1.995 24.083 -6.455 1.00 56.94 272 PHE A C 1
ATOM 2204 O O . PHE A 1 272 ? 1.544 22.962 -6.218 1.00 56.94 272 PHE A O 1
ATOM 2211 N N . GLU A 1 273 ? 1.181 25.127 -6.568 1.00 59.41 273 GLU A N 1
ATOM 2212 C CA . GLU A 1 273 ? -0.277 25.044 -6.522 1.00 59.41 273 GLU A CA 1
ATOM 2213 C C . GLU A 1 273 ? -0.810 24.249 -7.723 1.00 59.41 273 GLU A C 1
ATOM 2215 O O . GLU A 1 273 ? -1.744 23.455 -7.582 1.00 59.41 273 GLU A O 1
ATOM 2220 N N . ALA A 1 274 ? -0.175 24.397 -8.890 1.00 64.12 274 ALA A N 1
ATOM 2221 C CA . ALA A 1 274 ? -0.478 23.606 -10.074 1.00 64.12 274 ALA A CA 1
ATOM 2222 C C . ALA A 1 274 ? -0.224 22.114 -9.828 1.00 64.12 274 ALA A C 1
ATOM 2224 O O . ALA A 1 274 ? -1.028 21.281 -10.257 1.00 64.12 274 ALA A O 1
ATOM 2225 N N . TYR A 1 275 ? 0.837 21.781 -9.083 1.00 68.62 275 TYR A N 1
ATOM 2226 C CA . TYR A 1 275 ? 1.186 20.405 -8.727 1.00 68.62 275 TYR A CA 1
ATOM 2227 C C . TYR A 1 275 ? 0.108 19.811 -7.832 1.00 68.62 275 TYR A C 1
ATOM 2229 O O . TYR A 1 275 ? -0.383 18.719 -8.103 1.00 68.62 275 TYR A O 1
ATOM 2237 N N . ILE A 1 276 ? -0.315 20.553 -6.805 1.00 58.88 276 ILE A N 1
ATOM 2238 C CA . ILE A 1 276 ?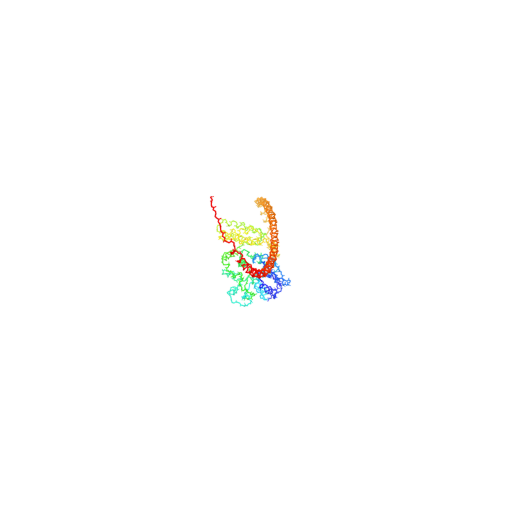 -1.398 20.148 -5.901 1.00 58.88 276 ILE A CA 1
ATOM 2239 C C . ILE A 1 276 ? -2.676 19.864 -6.693 1.00 58.88 276 ILE A C 1
ATOM 2241 O O . ILE A 1 276 ? -3.296 18.814 -6.507 1.00 58.88 276 ILE A O 1
ATOM 2245 N N . ALA A 1 277 ? -3.069 20.780 -7.579 1.00 62.22 277 ALA A N 1
ATOM 2246 C CA . ALA A 1 277 ? -4.279 20.642 -8.379 1.00 62.22 277 ALA A CA 1
ATOM 2247 C C . ALA A 1 277 ? -4.200 19.443 -9.344 1.00 62.22 277 ALA A C 1
ATOM 2249 O O . ALA A 1 277 ? -5.127 18.630 -9.381 1.00 62.22 277 ALA A O 1
ATOM 2250 N N . ALA A 1 278 ? -3.070 19.255 -10.033 1.00 71.81 278 ALA A N 1
ATOM 2251 C CA . ALA A 1 278 ? -2.870 18.153 -10.977 1.00 71.81 278 ALA A CA 1
ATOM 2252 C C . ALA A 1 278 ? -2.841 16.800 -10.259 1.00 71.81 278 ALA A C 1
ATOM 2254 O O . ALA A 1 278 ? -3.490 15.838 -10.665 1.00 71.81 278 ALA A O 1
ATOM 2255 N N . ASN A 1 279 ? -2.135 16.747 -9.131 1.00 67.44 279 ASN A N 1
ATOM 2256 C CA . ASN A 1 279 ? -2.040 15.568 -8.288 1.00 67.44 279 ASN A CA 1
ATOM 2257 C C . ASN A 1 279 ? -3.426 15.169 -7.742 1.00 67.44 279 ASN A C 1
ATOM 2259 O O . ASN A 1 279 ? -3.797 13.992 -7.745 1.00 67.44 279 ASN A O 1
ATOM 2263 N N . ARG A 1 280 ? -4.254 16.139 -7.338 1.00 67.44 280 ARG A N 1
ATOM 2264 C CA . ARG A 1 280 ? -5.640 15.864 -6.934 1.00 67.44 280 ARG A CA 1
ATOM 2265 C C . ARG A 1 280 ? -6.513 15.382 -8.075 1.00 67.44 280 ARG A C 1
ATOM 2267 O O . ARG A 1 280 ? -7.323 14.488 -7.846 1.00 67.44 280 ARG A O 1
ATOM 2274 N N . ALA A 1 281 ? -6.362 15.947 -9.268 1.00 72.00 281 ALA A N 1
ATOM 2275 C CA . ALA A 1 281 ? -7.099 15.491 -10.437 1.00 72.00 281 ALA A CA 1
ATOM 2276 C C . ALA A 1 281 ? -6.819 14.007 -10.721 1.00 72.00 281 ALA A C 1
ATOM 2278 O O . ALA A 1 281 ? -7.771 13.248 -10.871 1.00 72.00 281 ALA A O 1
ATOM 2279 N N . VAL A 1 282 ? -5.552 13.575 -10.645 1.00 74.06 282 VAL A N 1
ATOM 2280 C CA . VAL A 1 282 ? -5.160 12.155 -10.757 1.00 74.06 282 VAL A CA 1
ATOM 2281 C C . VAL A 1 282 ? -5.825 11.289 -9.681 1.00 74.06 282 VAL A C 1
ATOM 2283 O O . VAL A 1 282 ? -6.311 10.200 -9.963 1.00 74.06 282 VAL A O 1
ATOM 2286 N N . ASN A 1 283 ? -5.895 11.756 -8.433 1.00 65.94 283 ASN A N 1
ATOM 2287 C CA . ASN A 1 283 ? -6.535 10.987 -7.359 1.00 65.94 283 ASN A CA 1
ATOM 2288 C C . ASN A 1 283 ? -8.070 10.931 -7.487 1.00 65.94 283 ASN A C 1
ATOM 2290 O O . ASN A 1 283 ? -8.701 9.952 -7.076 1.00 65.94 283 ASN A O 1
ATOM 2294 N N . LEU A 1 284 ? -8.693 11.982 -8.023 1.00 65.75 284 LEU A N 1
ATOM 2295 C CA . LEU A 1 284 ? -10.140 12.051 -8.223 1.00 65.75 284 LEU A CA 1
ATOM 2296 C C . LEU A 1 284 ? -10.586 11.230 -9.426 1.00 65.75 284 LEU A C 1
ATOM 2298 O O . LEU A 1 284 ? -11.588 10.519 -9.307 1.00 65.75 284 LEU A O 1
ATOM 2302 N N . ASP A 1 285 ? -9.832 11.302 -10.516 1.00 69.81 285 ASP A N 1
ATOM 2303 C CA . ASP A 1 285 ? -10.051 10.565 -11.749 1.00 69.81 285 ASP A CA 1
ATOM 2304 C C . ASP A 1 285 ? -8.726 9.970 -12.260 1.00 69.81 285 ASP A C 1
ATOM 2306 O O . ASP A 1 285 ? -8.059 10.550 -13.119 1.00 69.81 285 ASP A O 1
ATOM 2310 N N . PRO A 1 286 ? -8.337 8.791 -11.748 1.00 66.31 286 PRO A N 1
ATOM 2311 C CA . PRO A 1 286 ? -7.121 8.112 -12.184 1.00 66.31 286 PRO A CA 1
ATOM 2312 C C . PRO A 1 286 ? -7.254 7.518 -13.595 1.00 66.31 286 PRO A C 1
ATOM 2314 O O . PRO A 1 286 ? -6.332 6.870 -14.072 1.00 66.31 286 PRO A O 1
ATOM 2317 N N . THR A 1 287 ? -8.397 7.697 -14.266 1.00 67.81 287 THR A N 1
ATOM 2318 C CA . THR A 1 287 ? -8.623 7.211 -15.634 1.00 67.81 287 THR A CA 1
ATOM 2319 C C . THR A 1 287 ? -8.334 8.269 -16.686 1.00 67.81 287 THR A C 1
ATOM 2321 O O . THR A 1 287 ? -8.171 7.924 -17.848 1.00 67.81 287 THR A O 1
ATOM 2324 N N . ALA A 1 288 ? -8.258 9.542 -16.285 1.00 75.50 288 ALA A N 1
ATOM 2325 C CA . ALA A 1 288 ? -8.053 10.670 -17.179 1.00 75.50 288 ALA A CA 1
ATOM 2326 C C . ALA A 1 288 ? -6.565 10.800 -17.551 1.00 75.50 288 ALA A C 1
ATOM 2328 O O . ALA A 1 288 ? -5.773 11.254 -16.714 1.00 75.50 288 ALA A O 1
ATOM 2329 N N . PRO A 1 289 ? -6.146 10.459 -18.787 1.00 80.00 289 PRO A N 1
ATOM 2330 C CA . PRO A 1 289 ? -4.745 10.565 -19.195 1.00 80.00 289 PRO A CA 1
ATOM 2331 C C . PRO A 1 289 ? -4.248 12.010 -19.111 1.00 80.00 289 PRO A C 1
ATOM 2333 O O . PRO A 1 289 ? -3.098 12.248 -18.740 1.00 80.00 289 PRO A O 1
ATOM 2336 N N . GLU A 1 290 ? -5.137 12.984 -19.341 1.00 83.25 290 GLU A N 1
ATOM 2337 C CA . GLU A 1 290 ? -4.797 14.404 -19.267 1.00 83.25 290 GLU A CA 1
ATOM 2338 C C . GLU A 1 290 ? -4.360 14.820 -17.854 1.00 83.25 290 GLU A C 1
ATOM 2340 O O . GLU A 1 290 ? -3.597 15.778 -17.699 1.00 83.25 290 GLU A O 1
ATOM 2345 N N . ALA A 1 291 ? -4.810 14.105 -16.812 1.00 81.38 291 ALA A N 1
ATOM 2346 C CA . ALA A 1 291 ? -4.395 14.362 -15.438 1.00 81.38 291 ALA A CA 1
ATOM 2347 C C . ALA A 1 291 ? -2.940 13.958 -15.190 1.00 81.38 291 ALA A C 1
ATOM 2349 O O . ALA A 1 291 ? -2.175 14.712 -14.585 1.00 81.38 291 ALA A O 1
ATOM 2350 N N . TYR A 1 292 ? -2.549 12.801 -15.719 1.00 82.31 292 TYR A N 1
ATOM 2351 C CA . TYR A 1 292 ? -1.178 12.302 -15.685 1.00 82.31 292 TYR A CA 1
ATOM 2352 C C . TYR A 1 292 ? -0.251 13.182 -16.531 1.00 82.31 292 TYR A C 1
ATOM 2354 O O . TYR A 1 292 ? 0.829 13.559 -16.081 1.00 82.31 292 TYR A O 1
ATOM 2362 N N . GLU A 1 293 ? -0.683 13.587 -17.723 1.00 86.31 293 GLU A N 1
ATOM 2363 C CA . GLU A 1 293 ? 0.080 14.502 -18.578 1.00 86.31 293 GLU A CA 1
ATOM 2364 C C . GLU A 1 293 ? 0.281 15.871 -17.922 1.00 86.31 293 GLU A C 1
ATOM 2366 O O . GLU A 1 293 ? 1.404 16.377 -17.877 1.00 86.31 293 GLU A O 1
ATOM 2371 N N . SER A 1 294 ? -0.781 16.444 -17.347 1.00 85.81 294 SER A N 1
ATOM 2372 C CA . SER A 1 294 ? -0.705 17.732 -16.651 1.00 85.81 294 SER A CA 1
ATOM 2373 C C . SER A 1 294 ? 0.221 17.656 -15.439 1.00 85.81 294 SER A C 1
ATOM 2375 O O . SER A 1 294 ? 1.042 18.544 -15.236 1.00 85.81 294 SER A O 1
ATOM 2377 N N . LEU A 1 295 ? 0.144 16.580 -14.654 1.00 82.38 295 LEU A N 1
ATOM 2378 C CA . LEU A 1 295 ? 1.030 16.373 -13.511 1.00 82.38 295 LEU A CA 1
ATOM 2379 C C . LEU A 1 295 ? 2.497 16.224 -13.937 1.00 82.38 295 LEU A C 1
ATOM 2381 O O . LEU A 1 295 ? 3.376 16.816 -13.311 1.00 82.38 295 LEU A O 1
ATOM 2385 N N . ALA A 1 296 ? 2.763 15.471 -15.007 1.00 83.62 296 ALA A N 1
ATOM 2386 C CA . ALA A 1 296 ? 4.106 15.338 -15.562 1.00 83.62 296 ALA A CA 1
ATOM 2387 C C . ALA A 1 296 ? 4.658 16.694 -16.026 1.00 83.62 296 ALA A C 1
ATOM 2389 O O . ALA A 1 296 ? 5.804 17.016 -15.721 1.00 83.62 296 ALA A O 1
ATOM 2390 N N . ALA A 1 297 ? 3.837 17.507 -16.700 1.00 85.94 297 ALA A N 1
ATOM 2391 C CA . ALA A 1 297 ? 4.220 18.843 -17.151 1.00 85.94 297 ALA A CA 1
ATOM 2392 C C . ALA A 1 297 ? 4.550 19.782 -15.981 1.00 85.94 297 ALA A C 1
ATOM 2394 O O . ALA A 1 297 ? 5.547 20.503 -16.034 1.00 85.94 297 ALA A O 1
ATOM 2395 N N . VAL A 1 298 ? 3.756 19.742 -14.906 1.00 79.44 298 VAL A N 1
ATOM 2396 C CA . VAL A 1 298 ? 4.030 20.533 -13.701 1.00 79.44 298 VAL A CA 1
ATOM 2397 C C . VAL A 1 298 ? 5.350 20.121 -13.057 1.00 79.44 298 VAL A C 1
ATOM 2399 O O . VAL A 1 298 ? 6.179 20.972 -12.744 1.00 79.44 298 VAL A O 1
ATOM 2402 N N . LEU A 1 299 ? 5.575 18.817 -12.894 1.00 76.12 299 LEU A N 1
ATOM 2403 C CA . LEU A 1 299 ? 6.829 18.302 -12.352 1.00 76.12 299 LEU A CA 1
ATOM 2404 C C . LEU A 1 299 ? 8.026 18.717 -13.221 1.00 76.12 299 LEU A C 1
ATOM 2406 O O . LEU A 1 299 ? 9.055 19.126 -12.695 1.00 76.12 299 LEU A O 1
ATOM 2410 N N . THR A 1 300 ? 7.900 18.697 -14.549 1.00 83.50 300 THR A N 1
ATOM 2411 C CA . THR A 1 300 ? 8.958 19.216 -15.429 1.00 83.50 300 THR A CA 1
ATOM 2412 C C . THR A 1 300 ? 9.227 20.701 -15.173 1.00 83.50 300 THR A C 1
ATOM 2414 O O . THR A 1 300 ? 10.385 21.093 -15.051 1.00 83.50 300 THR A O 1
ATOM 2417 N N . ALA A 1 301 ? 8.187 21.528 -15.031 1.00 79.88 301 ALA A N 1
ATOM 2418 C CA . ALA A 1 301 ? 8.340 22.960 -14.755 1.00 79.88 301 ALA A CA 1
ATOM 2419 C C . ALA A 1 301 ? 8.929 23.264 -13.367 1.00 79.88 301 ALA A C 1
ATOM 2421 O O . ALA A 1 301 ? 9.549 24.308 -13.170 1.00 79.88 301 ALA A O 1
ATOM 2422 N N . MET A 1 302 ? 8.783 22.343 -12.415 1.00 73.12 302 MET A N 1
ATOM 2423 C CA . MET A 1 302 ? 9.428 22.403 -11.102 1.00 73.12 302 MET A CA 1
ATOM 2424 C C . MET A 1 302 ? 10.895 21.923 -11.122 1.00 73.12 302 MET A C 1
ATOM 2426 O O . MET A 1 302 ? 11.537 21.901 -10.075 1.00 73.12 302 MET A O 1
ATOM 2430 N N . GLY A 1 303 ? 11.443 21.571 -12.294 1.00 71.25 303 GLY A N 1
ATOM 2431 C CA . GLY A 1 303 ? 12.856 21.218 -12.473 1.00 71.25 303 GLY A CA 1
ATOM 2432 C C . GLY A 1 303 ? 13.186 19.745 -12.232 1.00 71.25 303 GLY A C 1
ATOM 2433 O O . GLY A 1 303 ? 14.335 19.420 -11.950 1.00 71.25 303 GLY A O 1
ATOM 2434 N N . HIS A 1 304 ? 12.198 18.850 -12.318 1.00 64.25 304 HIS A N 1
ATOM 2435 C CA . HIS A 1 304 ? 12.414 17.423 -12.085 1.00 64.25 304 HIS A CA 1
ATOM 2436 C C . HIS A 1 304 ? 12.997 16.699 -13.305 1.00 64.25 304 HIS A C 1
ATOM 2438 O O . HIS A 1 304 ? 12.558 16.907 -14.440 1.00 64.25 304 HIS A O 1
ATOM 2444 N N . GLU A 1 305 ? 13.914 15.765 -13.046 1.00 54.56 305 GLU A N 1
ATOM 2445 C CA . GLU A 1 305 ? 14.446 14.835 -14.043 1.00 54.56 305 GLU A CA 1
ATOM 2446 C C . GLU A 1 305 ? 13.460 13.668 -14.274 1.00 54.56 305 GLU A C 1
ATOM 2448 O O . GLU A 1 305 ? 12.931 13.071 -13.340 1.00 54.56 305 GLU A O 1
ATOM 2453 N N . GLU A 1 306 ? 13.144 13.397 -15.544 1.00 69.25 306 GLU A N 1
ATOM 2454 C CA . GLU A 1 306 ? 12.269 12.305 -16.028 1.00 69.25 306 GLU A CA 1
ATOM 2455 C C . GLU A 1 306 ? 10.845 12.118 -15.419 1.00 69.25 306 GLU A C 1
ATOM 2457 O O . GLU A 1 306 ? 10.321 10.996 -15.406 1.00 69.25 306 GLU A O 1
ATOM 2462 N N . PRO A 1 307 ? 10.097 13.166 -15.021 1.00 67.38 307 PRO A N 1
ATOM 2463 C CA . PRO A 1 307 ? 8.776 13.007 -14.393 1.00 67.38 307 PRO A CA 1
ATOM 2464 C C . PRO A 1 307 ? 7.733 12.349 -15.306 1.00 67.38 307 PRO A C 1
ATOM 2466 O O . PRO A 1 307 ? 6.824 11.655 -14.849 1.00 67.38 307 PRO A O 1
ATOM 2469 N N . ALA A 1 308 ? 7.889 12.505 -16.621 1.00 67.31 308 ALA A N 1
ATOM 2470 C CA . ALA A 1 308 ? 7.016 11.881 -17.600 1.00 67.31 308 ALA A CA 1
ATOM 2471 C C . ALA A 1 308 ? 7.152 10.351 -17.651 1.00 67.31 308 ALA A C 1
ATOM 2473 O O . ALA A 1 308 ? 6.231 9.708 -18.143 1.00 67.31 308 ALA A O 1
ATOM 2474 N N . GLN A 1 309 ? 8.261 9.756 -17.193 1.00 66.81 309 GLN A N 1
ATOM 2475 C CA . GLN A 1 309 ? 8.395 8.296 -17.111 1.00 66.81 309 GLN A CA 1
ATOM 2476 C C . GLN A 1 309 ? 7.690 7.752 -15.868 1.00 66.81 309 GLN A C 1
ATOM 2478 O O . GLN A 1 309 ? 6.897 6.816 -15.974 1.00 66.81 309 GLN A O 1
ATOM 2483 N N . ILE A 1 310 ? 7.905 8.394 -14.715 1.00 62.69 310 ILE A N 1
ATOM 2484 C CA . ILE A 1 310 ? 7.270 8.039 -13.439 1.00 62.69 310 ILE A CA 1
ATOM 2485 C C . ILE A 1 310 ? 5.751 8.060 -13.602 1.00 62.69 310 ILE A C 1
ATOM 2487 O O . ILE A 1 310 ? 5.081 7.049 -13.392 1.00 62.69 310 ILE A O 1
ATOM 2491 N N . VAL A 1 311 ? 5.208 9.182 -14.072 1.00 70.88 311 VAL A N 1
ATOM 2492 C CA . VAL A 1 311 ? 3.761 9.379 -14.169 1.00 70.88 311 VAL A CA 1
ATOM 2493 C C . VAL A 1 311 ? 3.138 8.498 -15.268 1.00 70.88 311 VAL A C 1
ATOM 2495 O O . VAL A 1 311 ? 2.050 7.956 -15.064 1.00 70.88 311 VAL A O 1
ATOM 2498 N N . ARG A 1 312 ? 3.845 8.246 -16.386 1.00 67.75 312 ARG A N 1
ATOM 2499 C CA . ARG A 1 312 ? 3.396 7.282 -17.413 1.00 67.75 312 ARG A CA 1
ATOM 2500 C C . ARG A 1 312 ? 3.379 5.845 -16.909 1.00 67.75 312 ARG A C 1
ATOM 2502 O O . ARG A 1 312 ? 2.434 5.131 -17.225 1.00 67.75 312 ARG A O 1
ATOM 2509 N N . SER A 1 313 ? 4.376 5.423 -16.131 1.00 63.94 313 SER A N 1
ATOM 2510 C CA . SER A 1 313 ? 4.407 4.066 -15.569 1.00 63.94 313 SER A CA 1
ATOM 2511 C C . SER A 1 313 ? 3.207 3.809 -14.653 1.00 63.94 313 SER A C 1
ATOM 2513 O O . SER A 1 313 ? 2.624 2.728 -14.678 1.00 63.94 313 SER A O 1
ATOM 2515 N N . ILE A 1 314 ? 2.775 4.835 -13.913 1.00 62.47 314 ILE A N 1
ATOM 2516 C CA . ILE A 1 314 ? 1.581 4.781 -13.073 1.00 62.47 314 ILE A CA 1
ATOM 2517 C C . ILE A 1 314 ? 0.319 4.736 -13.952 1.00 62.47 314 ILE A C 1
ATOM 2519 O O . ILE A 1 314 ? -0.489 3.824 -13.798 1.00 62.47 314 ILE A O 1
ATOM 2523 N N . GLY A 1 315 ? 0.167 5.659 -14.911 1.00 62.09 315 GLY A N 1
ATOM 2524 C CA . GLY A 1 315 ? -1.019 5.745 -15.779 1.00 62.09 315 GLY A CA 1
ATOM 2525 C C . GLY A 1 315 ? -1.253 4.508 -16.662 1.00 62.09 315 GLY A C 1
ATOM 2526 O O . GLY A 1 315 ? -2.365 3.989 -16.715 1.00 62.09 315 GLY A O 1
ATOM 2527 N N . GLN A 1 316 ? -0.201 3.958 -17.283 1.00 60.53 316 GLN A N 1
ATOM 2528 C CA . GLN A 1 316 ? -0.279 2.749 -18.129 1.00 60.53 316 GLN A CA 1
ATOM 2529 C C . GLN A 1 316 ? -0.734 1.497 -17.368 1.00 60.53 316 GLN A C 1
ATOM 2531 O O . GLN A 1 316 ? -1.242 0.541 -17.959 1.00 60.53 316 GLN A O 1
ATOM 2536 N N . ASN A 1 317 ? -0.509 1.484 -16.058 1.00 52.25 317 ASN A N 1
ATOM 2537 C CA . ASN A 1 317 ? -0.891 0.392 -15.184 1.00 52.25 317 ASN A CA 1
ATOM 2538 C C . ASN A 1 317 ? -2.357 0.537 -14.725 1.00 52.25 317 ASN A C 1
ATOM 2540 O O . ASN A 1 317 ? -3.048 -0.473 -14.584 1.00 52.25 317 ASN A O 1
ATOM 2544 N N . VAL A 1 318 ? -2.885 1.762 -14.606 1.00 55.75 318 VAL A N 1
ATOM 2545 C CA . VAL A 1 318 ? -4.306 2.001 -14.287 1.00 55.75 318 VAL A CA 1
ATOM 2546 C C . VAL A 1 318 ? -5.235 1.531 -15.408 1.00 55.75 318 VAL A C 1
ATOM 2548 O O . VAL A 1 318 ? -6.195 0.813 -15.116 1.00 55.75 318 VAL A O 1
ATOM 2551 N N . ASP A 1 319 ? -4.896 1.817 -16.671 1.00 47.53 319 ASP A N 1
ATOM 2552 C CA . ASP A 1 319 ? -5.653 1.398 -17.869 1.00 47.53 319 ASP A CA 1
ATOM 2553 C C . ASP A 1 319 ? -5.914 -0.121 -17.935 1.00 47.53 319 ASP A C 1
ATOM 2555 O O . ASP A 1 319 ? -6.913 -0.575 -18.492 1.00 47.53 319 ASP A O 1
ATOM 2559 N N . LYS A 1 320 ? -5.051 -0.935 -17.312 1.00 43.84 320 LYS A N 1
ATOM 2560 C CA . LYS A 1 320 ? -5.161 -2.405 -17.294 1.00 43.84 320 LYS A CA 1
ATOM 2561 C C . LYS A 1 320 ? -6.089 -2.956 -16.203 1.00 43.84 320 LYS A C 1
ATOM 2563 O O . LYS A 1 320 ? -6.375 -4.151 -16.204 1.00 43.84 320 LYS A O 1
ATOM 2568 N N . SER A 1 321 ? -6.556 -2.123 -15.269 1.00 42.38 321 SER A N 1
ATOM 2569 C CA . SER A 1 321 ? -7.254 -2.556 -14.042 1.00 42.38 321 SER A CA 1
ATOM 2570 C C . SER A 1 321 ? -8.706 -2.073 -13.907 1.00 42.38 321 SER A C 1
ATOM 2572 O O . SER A 1 321 ? -9.390 -2.441 -12.947 1.00 42.38 321 SER A O 1
ATOM 2574 N N . LEU A 1 322 ? -9.205 -1.282 -14.863 1.00 42.41 322 LEU A N 1
ATOM 2575 C CA . LEU A 1 322 ? -10.409 -0.449 -14.729 1.00 42.41 322 LEU A CA 1
ATOM 2576 C C . LEU A 1 322 ? -11.779 -1.154 -14.795 1.00 42.41 322 LEU A C 1
ATOM 2578 O O . LEU A 1 322 ? -12.789 -0.554 -15.149 1.00 42.41 322 LEU A O 1
ATOM 2582 N N . ALA A 1 323 ? -11.872 -2.397 -14.329 1.00 35.28 323 ALA A N 1
ATOM 2583 C CA . ALA A 1 323 ? -13.158 -3.047 -14.061 1.00 35.28 323 ALA A CA 1
ATOM 2584 C C . ALA A 1 323 ? -13.824 -2.596 -12.736 1.00 35.28 323 ALA A C 1
ATOM 2586 O O . ALA A 1 323 ? -14.849 -3.156 -12.351 1.00 35.28 323 ALA A O 1
ATOM 2587 N N . TYR A 1 324 ? -13.263 -1.617 -12.011 1.00 37.59 324 TYR A N 1
ATOM 2588 C CA . TYR A 1 324 ? -13.729 -1.248 -10.668 1.00 37.59 324 TYR A CA 1
ATOM 2589 C C . TYR A 1 324 ? -13.957 0.264 -10.533 1.00 37.59 324 TYR A C 1
ATOM 2591 O O . TYR A 1 324 ? -13.001 1.003 -10.290 1.00 37.59 324 TYR A O 1
ATOM 2599 N N . PRO A 1 325 ? -15.206 0.751 -10.661 1.00 33.38 325 PRO A N 1
ATOM 2600 C CA . PRO A 1 325 ? -15.516 2.141 -10.361 1.00 33.38 325 PRO A CA 1
ATOM 2601 C C . PRO A 1 325 ? -15.250 2.417 -8.878 1.00 33.38 325 PRO A C 1
ATOM 2603 O O . PRO A 1 325 ? -15.655 1.645 -8.007 1.00 33.38 325 PRO A O 1
ATOM 2606 N N . LEU A 1 326 ? -14.602 3.542 -8.575 1.00 36.41 326 LEU A N 1
ATOM 2607 C CA . LEU A 1 326 ? -14.628 4.109 -7.228 1.00 36.41 326 LEU A CA 1
ATOM 2608 C C . LEU A 1 326 ? -16.096 4.452 -6.912 1.00 36.41 326 LEU A C 1
ATOM 2610 O O . LEU A 1 326 ? -16.673 5.277 -7.626 1.00 36.41 326 LEU A O 1
ATOM 2614 N N . PRO A 1 327 ? -16.738 3.821 -5.911 1.00 33.25 327 PRO A N 1
ATOM 2615 C CA . PRO A 1 327 ? -18.174 3.967 -5.739 1.00 33.25 327 PRO A CA 1
ATOM 2616 C C . PRO A 1 327 ? -18.539 5.397 -5.328 1.00 33.25 327 PRO A C 1
ATOM 2618 O O . PRO A 1 327 ? -18.028 5.935 -4.345 1.00 33.25 327 PRO A O 1
ATOM 2621 N N . ILE A 1 328 ? -19.462 5.994 -6.085 1.00 33.22 328 ILE A N 1
ATOM 2622 C CA . ILE A 1 328 ? -20.260 7.145 -5.663 1.00 33.22 328 ILE A CA 1
ATOM 2623 C C . ILE A 1 328 ? -21.280 6.597 -4.663 1.00 33.22 328 ILE A C 1
ATOM 2625 O O . ILE A 1 328 ? -22.181 5.857 -5.051 1.00 33.22 328 ILE A O 1
ATOM 2629 N N . LEU A 1 329 ? -21.148 6.935 -3.382 1.00 31.62 329 LEU A N 1
ATOM 2630 C CA . LEU A 1 329 ? -22.233 6.751 -2.422 1.00 31.62 329 LEU A CA 1
ATOM 2631 C C . LEU A 1 329 ? -22.872 8.107 -2.144 1.00 31.62 329 LEU A C 1
ATOM 2633 O O . LEU A 1 329 ? -22.194 9.063 -1.765 1.00 31.62 329 LEU A O 1
ATOM 2637 N N . ALA A 1 330 ? -24.186 8.163 -2.354 1.00 27.06 330 ALA A N 1
ATOM 2638 C CA . ALA A 1 330 ? -25.031 9.240 -1.869 1.00 27.06 330 ALA A CA 1
ATOM 2639 C C . ALA A 1 330 ? -24.841 9.411 -0.346 1.00 27.06 330 ALA A C 1
ATOM 2641 O O . ALA A 1 330 ? -24.553 8.425 0.346 1.00 27.06 330 ALA A O 1
ATOM 2642 N N . PRO A 1 331 ? -24.975 10.640 0.184 1.00 26.12 331 PRO A N 1
ATOM 2643 C CA . PRO A 1 331 ? -24.877 10.885 1.618 1.00 26.12 331 PRO A CA 1
ATOM 2644 C C . PRO A 1 331 ? -25.855 9.984 2.397 1.00 26.12 331 PRO A C 1
ATOM 2646 O O . PRO A 1 331 ? -26.929 9.662 1.881 1.00 26.12 331 PRO A O 1
ATOM 2649 N N . PRO A 1 332 ? -25.502 9.551 3.622 1.00 25.70 332 PRO A N 1
ATOM 2650 C CA . PRO A 1 332 ? -26.383 8.714 4.429 1.00 25.70 332 PRO A CA 1
ATOM 2651 C C . PRO A 1 332 ? -27.709 9.442 4.715 1.00 25.70 332 PRO A C 1
ATOM 2653 O O . PRO A 1 332 ? -27.699 10.660 4.911 1.00 25.70 332 PRO A O 1
ATOM 2656 N N . PRO A 1 333 ? -28.851 8.731 4.768 1.00 31.80 333 PRO A N 1
ATOM 2657 C CA . PRO A 1 333 ? -30.112 9.349 5.139 1.00 31.80 333 PRO A CA 1
ATOM 2658 C C . PRO A 1 333 ? -30.115 9.687 6.639 1.00 31.80 333 PRO A C 1
ATOM 2660 O O . PRO A 1 333 ? -29.706 8.879 7.471 1.00 31.80 333 PRO A O 1
ATOM 2663 N N . SER A 1 334 ? -30.657 10.868 6.947 1.00 33.25 334 SER A N 1
ATOM 2664 C CA . SER A 1 334 ? -30.992 11.448 8.261 1.00 33.25 334 SER A CA 1
ATOM 2665 C C . SER A 1 334 ? -29.879 12.134 9.072 1.00 33.25 334 SER A C 1
ATOM 2667 O O . SER A 1 334 ? -29.132 11.517 9.822 1.00 33.25 334 SER A O 1
ATOM 2669 N N . LEU A 1 335 ? -29.887 13.468 9.007 1.00 27.70 335 LEU A N 1
ATOM 2670 C CA . LEU A 1 335 ? -29.743 14.370 10.154 1.00 27.70 335 LEU A CA 1
ATOM 2671 C C . LEU A 1 335 ? -30.699 15.547 9.893 1.00 27.70 335 LEU A C 1
ATOM 2673 O O . LEU A 1 335 ? -30.737 16.066 8.782 1.00 27.70 335 LEU A O 1
ATOM 2677 N N . GLY A 1 336 ? -31.545 15.836 10.882 1.00 26.86 336 GLY A N 1
ATOM 2678 C CA . GLY A 1 336 ? -32.843 16.499 10.736 1.00 26.86 336 GLY A CA 1
ATOM 2679 C C . GLY A 1 336 ? -32.833 17.886 10.094 1.00 26.86 336 GLY A C 1
ATOM 2680 O O . GLY A 1 336 ? -31.948 18.703 10.339 1.00 26.86 336 GLY A O 1
ATOM 2681 N N . GLU A 1 337 ? -33.878 18.124 9.305 1.00 30.06 337 GLU A N 1
ATOM 2682 C CA . GLU A 1 337 ? -34.318 19.434 8.837 1.00 30.06 337 GLU A CA 1
ATOM 2683 C C . GLU A 1 337 ? -34.641 20.336 10.030 1.00 30.06 337 GLU A C 1
ATOM 2685 O O . GLU A 1 337 ? -35.474 19.980 10.860 1.00 30.06 337 GLU A O 1
ATOM 2690 N N . HIS A 1 338 ? -34.031 21.517 10.082 1.00 31.02 338 HIS A N 1
ATOM 2691 C CA . HIS A 1 338 ? -34.670 22.688 10.667 1.00 31.02 338 HIS A CA 1
ATOM 2692 C C . HIS A 1 338 ? -34.258 23.949 9.896 1.00 31.02 338 HIS A C 1
ATOM 2694 O O . HIS A 1 338 ? -33.085 24.148 9.583 1.00 31.02 338 HIS A O 1
ATOM 2700 N N . ASP A 1 339 ? -35.286 24.758 9.637 1.00 31.48 339 ASP A N 1
ATOM 2701 C CA . ASP A 1 339 ? -35.332 26.135 9.135 1.00 31.48 339 ASP A CA 1
ATOM 2702 C C . ASP A 1 339 ? -35.137 26.372 7.627 1.00 31.48 339 ASP A C 1
ATOM 2704 O O . ASP A 1 339 ? -34.076 26.765 7.144 1.00 31.48 339 ASP A O 1
ATOM 2708 N N . LEU A 1 340 ? -36.250 26.234 6.892 1.00 33.59 340 LEU A N 1
ATOM 2709 C CA . LEU A 1 340 ? -36.464 26.870 5.591 1.00 33.59 340 LEU A CA 1
ATOM 2710 C C . LEU A 1 340 ? -37.239 28.186 5.771 1.00 33.59 340 LEU A C 1
ATOM 2712 O O . LEU A 1 340 ? -38.312 28.221 6.374 1.00 33.59 340 LEU A O 1
ATOM 2716 N N . LEU A 1 341 ? -36.650 29.260 5.245 1.00 30.08 341 LEU A N 1
ATOM 2717 C CA . LEU A 1 341 ? -37.195 30.614 5.157 1.00 30.08 341 LEU A CA 1
ATOM 2718 C C . LEU A 1 341 ? -38.212 30.750 4.004 1.00 30.08 341 LEU A C 1
ATOM 2720 O O . LEU A 1 341 ? -38.116 30.076 2.985 1.00 30.08 341 LEU A O 1
ATOM 2724 N N . ASP A 1 342 ? -39.140 31.683 4.215 1.00 33.16 342 ASP A N 1
ATOM 2725 C CA . ASP A 1 342 ? -40.362 32.050 3.485 1.00 33.16 342 ASP A CA 1
ATOM 2726 C C . ASP A 1 342 ? -40.272 32.233 1.941 1.00 33.16 342 ASP A C 1
ATOM 2728 O O . ASP A 1 342 ? -39.436 32.980 1.413 1.00 33.16 342 ASP A O 1
ATOM 2732 N N . ASP A 1 343 ? -41.227 31.601 1.237 1.00 40.00 343 ASP A N 1
ATOM 2733 C CA . ASP A 1 343 ? -41.370 31.442 -0.228 1.00 40.00 343 ASP A CA 1
ATOM 2734 C C . ASP A 1 343 ? -41.553 32.758 -1.008 1.00 40.00 343 ASP A C 1
ATOM 2736 O O . ASP A 1 343 ? -41.342 32.826 -2.224 1.00 40.00 343 ASP A O 1
ATOM 2740 N N . THR A 1 344 ? -41.895 33.854 -0.333 1.00 40.38 344 THR A N 1
ATOM 2741 C CA . THR A 1 344 ? -42.131 35.150 -0.988 1.00 40.38 344 THR A CA 1
ATOM 2742 C C . THR A 1 344 ? -40.849 35.836 -1.489 1.00 40.38 344 THR A C 1
ATOM 2744 O O . THR A 1 344 ? -40.901 36.724 -2.347 1.00 40.38 344 THR A O 1
ATOM 2747 N N . SER A 1 345 ? -39.684 35.398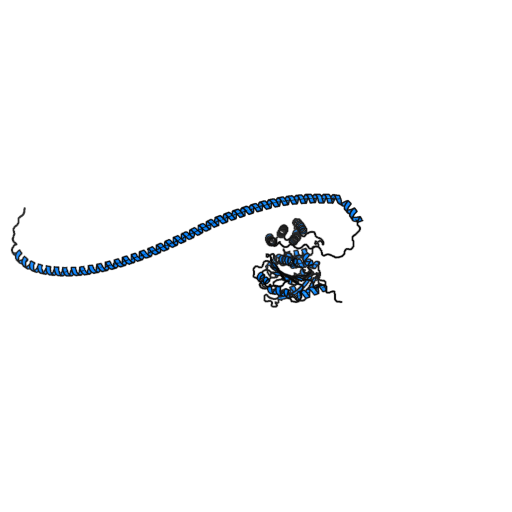 -1.002 1.00 40.47 345 SER A N 1
ATOM 2748 C CA . SER A 1 345 ? -38.363 35.947 -1.349 1.00 40.47 345 SER A CA 1
ATOM 2749 C C . SER A 1 345 ? -37.796 35.356 -2.647 1.00 40.47 345 SER A C 1
ATOM 2751 O O . SER A 1 345 ? -37.124 36.052 -3.412 1.00 40.47 345 SER A O 1
ATOM 2753 N N . LEU A 1 346 ? -38.105 34.084 -2.924 1.00 39.72 346 LEU A N 1
ATOM 2754 C CA . LEU A 1 346 ? -37.557 33.329 -4.054 1.00 39.72 346 LEU A CA 1
ATOM 2755 C C . LEU A 1 346 ? -38.112 33.839 -5.394 1.00 39.72 346 LEU A C 1
ATOM 2757 O O . LEU A 1 346 ? -37.377 34.029 -6.362 1.00 39.72 346 LEU A O 1
ATOM 2761 N N . VAL A 1 347 ? -39.410 34.155 -5.422 1.00 42.75 347 VAL A N 1
ATOM 2762 C CA . VAL A 1 347 ? -40.116 34.592 -6.637 1.00 42.75 347 VAL A CA 1
ATOM 2763 C C . VAL A 1 347 ? -39.671 35.990 -7.089 1.00 42.75 347 VAL A C 1
ATOM 2765 O O . VAL A 1 347 ? -39.593 36.256 -8.289 1.00 42.75 347 VAL A O 1
ATOM 2768 N N . ARG A 1 348 ? -39.302 36.883 -6.156 1.00 40.03 348 ARG A N 1
ATOM 2769 C CA . ARG A 1 348 ? -38.758 38.214 -6.491 1.00 40.03 348 ARG A CA 1
ATOM 2770 C C . ARG A 1 348 ? -37.316 38.164 -6.996 1.00 40.03 348 ARG A C 1
ATOM 2772 O O . ARG A 1 348 ? -36.942 39.017 -7.795 1.00 40.03 348 ARG A O 1
ATOM 2779 N N . TRP A 1 349 ? -36.530 37.175 -6.571 1.00 42.41 349 TRP A N 1
ATOM 2780 C CA . TRP A 1 349 ? -35.167 36.968 -7.064 1.00 42.41 349 TRP A CA 1
ATOM 2781 C C . TRP A 1 349 ? -35.165 36.379 -8.483 1.00 42.41 349 TRP A C 1
ATOM 2783 O O . TRP A 1 349 ? -34.509 36.923 -9.367 1.00 42.41 349 TRP A O 1
ATOM 2793 N N . MET A 1 350 ? -35.994 35.361 -8.743 1.00 39.09 350 MET A N 1
ATOM 2794 C CA . MET A 1 350 ? -36.080 34.694 -10.053 1.00 39.09 350 MET A CA 1
ATOM 2795 C C . MET A 1 350 ? -36.555 35.609 -11.196 1.00 39.09 350 MET A C 1
ATOM 2797 O O . MET A 1 350 ? -36.190 35.397 -12.350 1.00 39.09 350 MET A O 1
ATOM 2801 N N . ALA A 1 351 ? -37.354 36.639 -10.899 1.00 42.09 351 ALA A N 1
ATOM 2802 C CA . ALA A 1 351 ? -37.827 37.592 -11.904 1.00 42.09 351 ALA A CA 1
ATOM 2803 C C . ALA A 1 351 ? -36.761 38.629 -12.323 1.00 42.09 351 ALA A C 1
ATOM 2805 O O . ALA A 1 351 ? -36.898 39.240 -13.381 1.00 42.09 351 ALA A O 1
ATOM 2806 N N . ALA A 1 352 ? -35.703 38.827 -11.525 1.00 44.62 352 ALA A N 1
ATOM 2807 C CA . ALA A 1 352 ? -34.663 39.832 -11.772 1.00 44.62 352 ALA A CA 1
ATOM 2808 C C . ALA A 1 352 ? -33.408 39.278 -12.485 1.00 44.62 352 ALA A C 1
ATOM 2810 O O . ALA A 1 352 ? -32.633 40.055 -13.039 1.00 44.62 352 ALA A O 1
ATOM 2811 N N . THR A 1 353 ? -33.206 37.955 -12.504 1.00 47.00 353 THR A N 1
ATOM 2812 C CA . THR A 1 353 ? -32.007 37.286 -13.061 1.00 47.00 353 THR A CA 1
ATOM 2813 C C . THR A 1 353 ? -32.207 36.632 -14.435 1.00 47.00 353 THR A C 1
ATOM 2815 O O . THR A 1 353 ? -31.248 36.144 -15.034 1.00 47.00 353 THR A O 1
ATOM 2818 N N . ALA A 1 354 ? -33.420 36.664 -14.992 1.00 50.50 354 ALA A N 1
ATOM 2819 C CA . ALA A 1 354 ? -33.812 35.789 -16.101 1.00 50.50 354 ALA A CA 1
ATOM 2820 C C . ALA A 1 354 ? -33.185 36.088 -17.482 1.00 50.50 354 ALA A C 1
ATOM 2822 O O . ALA A 1 354 ? -33.260 35.232 -18.361 1.00 50.50 354 ALA A O 1
ATOM 2823 N N . GLU A 1 355 ? -32.563 37.249 -17.714 1.00 50.44 355 GLU A N 1
ATOM 2824 C CA . GLU A 1 355 ? -32.045 37.630 -19.044 1.00 50.44 355 GLU A CA 1
ATOM 2825 C C . GLU A 1 355 ? -30.523 37.426 -19.201 1.00 50.44 355 GLU A C 1
ATOM 2827 O O . GLU A 1 355 ? -30.099 36.808 -20.184 1.00 50.44 355 GLU A O 1
ATOM 2832 N N . PRO A 1 356 ? -29.675 37.814 -18.224 1.00 55.75 356 PRO A N 1
ATOM 2833 C CA . PRO A 1 356 ? -28.243 37.513 -18.267 1.00 55.75 356 PRO A CA 1
ATOM 2834 C C . PRO A 1 356 ? -27.953 36.009 -18.169 1.00 55.75 356 PRO A C 1
ATOM 2836 O O . PRO A 1 356 ? -27.092 35.508 -18.890 1.00 55.75 356 PRO A O 1
ATOM 2839 N N . GLU A 1 357 ? -28.700 35.269 -17.339 1.00 51.91 357 GLU A N 1
ATOM 2840 C CA . GLU A 1 357 ? -28.532 33.816 -17.196 1.00 51.91 357 GLU A CA 1
ATOM 2841 C C . GLU A 1 357 ? -28.953 33.063 -18.461 1.00 51.91 357 GLU A C 1
ATOM 2843 O O . GLU A 1 357 ? -28.275 32.121 -18.866 1.00 51.91 357 GLU A O 1
ATOM 2848 N N . ARG A 1 358 ? -30.005 33.506 -19.164 1.00 52.78 358 ARG A N 1
ATOM 2849 C CA . ARG A 1 358 ? -30.405 32.908 -20.450 1.00 52.78 358 ARG A CA 1
ATOM 2850 C C . ARG A 1 358 ? -29.349 33.102 -21.532 1.00 52.78 358 ARG A C 1
ATOM 2852 O O . ARG A 1 358 ? -29.073 32.172 -22.293 1.00 52.78 358 ARG A O 1
ATOM 2859 N N . ASN A 1 359 ? -28.754 34.291 -21.591 1.00 59.59 359 ASN A N 1
ATOM 2860 C CA . ASN A 1 359 ? -27.681 34.600 -22.533 1.00 59.59 359 ASN A CA 1
ATOM 2861 C C . ASN A 1 359 ? -26.407 33.815 -22.198 1.00 59.59 359 ASN A C 1
ATOM 2863 O O . ASN A 1 359 ? -25.767 33.273 -23.098 1.00 59.59 359 ASN A O 1
ATOM 2867 N N . HIS A 1 360 ? -26.087 33.676 -20.909 1.00 61.00 360 HIS A N 1
ATOM 2868 C CA . HIS A 1 360 ? -24.969 32.863 -20.444 1.00 61.00 360 HIS A CA 1
ATOM 2869 C C . HIS A 1 360 ? -25.165 31.374 -20.764 1.00 61.00 360 HIS A C 1
ATOM 2871 O O . HIS A 1 360 ? -24.271 30.750 -21.329 1.00 61.00 360 HIS A O 1
ATOM 2877 N N . LEU A 1 361 ? -26.353 30.820 -20.502 1.00 51.22 361 LEU A N 1
ATOM 2878 C CA . LEU A 1 361 ? -26.689 29.428 -20.818 1.00 51.22 361 LEU A CA 1
ATOM 2879 C C . LEU A 1 361 ? -26.711 29.160 -22.328 1.00 51.22 361 LEU A C 1
ATOM 2881 O O . LEU A 1 361 ? -26.269 28.101 -22.763 1.00 51.22 361 LEU A O 1
ATOM 2885 N N . SER A 1 362 ? -27.164 30.120 -23.138 1.00 57.69 362 SER A N 1
ATOM 2886 C CA . SER A 1 362 ? -27.129 30.003 -24.604 1.00 57.69 362 SER A CA 1
ATOM 2887 C C . SER A 1 362 ? -25.695 30.039 -25.144 1.00 57.69 362 SER A C 1
ATOM 2889 O O . SER A 1 362 ? -25.359 29.276 -26.050 1.00 57.69 362 SER A O 1
ATOM 2891 N N . ALA A 1 363 ? -24.825 30.871 -24.561 1.00 64.50 363 ALA A N 1
ATOM 2892 C CA . ALA A 1 363 ? -23.402 30.899 -24.891 1.00 64.50 363 ALA A CA 1
ATOM 2893 C C . ALA A 1 363 ? -22.693 29.596 -24.483 1.00 64.50 363 ALA A C 1
ATOM 2895 O O . ALA A 1 363 ? -21.910 29.059 -25.269 1.00 64.50 363 ALA A O 1
ATOM 2896 N N . LEU A 1 364 ? -23.021 29.054 -23.304 1.00 56.97 364 LEU A N 1
ATOM 2897 C CA . LEU A 1 364 ? -22.528 27.756 -22.838 1.00 56.97 364 LEU A CA 1
ATOM 2898 C C . LEU A 1 364 ? -22.979 26.625 -23.763 1.00 56.97 364 LEU A C 1
ATOM 2900 O 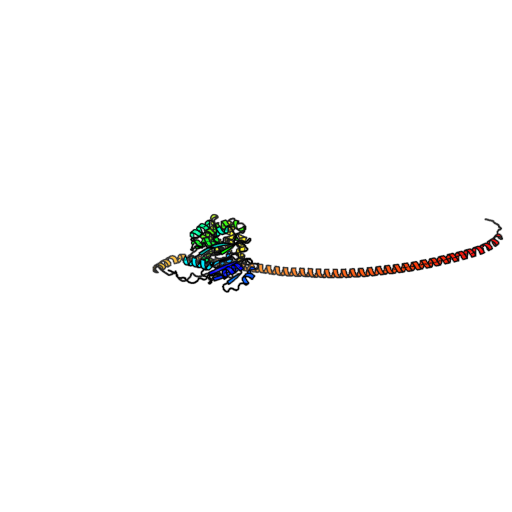O . LEU A 1 364 ? -22.157 25.813 -24.166 1.00 56.97 364 LEU A O 1
ATOM 2904 N N . LEU A 1 365 ? -24.250 26.609 -24.177 1.00 57.84 365 LEU A N 1
ATOM 2905 C CA . LEU A 1 365 ? -24.772 25.600 -25.100 1.00 57.84 365 LEU A CA 1
ATOM 2906 C C . LEU A 1 365 ? -24.047 25.643 -26.456 1.00 57.84 365 LEU A C 1
ATOM 2908 O O . LEU A 1 365 ? -23.660 24.597 -26.975 1.00 57.84 365 LEU A O 1
ATOM 2912 N N . ALA A 1 366 ? -23.806 26.840 -27.000 1.00 67.50 366 ALA A N 1
ATOM 2913 C CA . ALA A 1 366 ? -23.055 27.013 -28.244 1.00 67.50 366 ALA A CA 1
ATOM 2914 C C . ALA A 1 366 ? -21.579 26.595 -28.100 1.00 67.50 366 ALA A C 1
ATOM 2916 O O . ALA A 1 366 ? -20.983 26.064 -29.036 1.00 67.50 366 ALA A O 1
ATOM 2917 N N . GLN A 1 367 ? -20.975 26.814 -26.928 1.00 67.31 367 GLN A N 1
ATOM 2918 C CA . GLN A 1 367 ? -19.629 26.333 -26.627 1.00 67.31 367 GLN A CA 1
ATOM 2919 C C . GLN A 1 367 ? -19.587 24.802 -26.545 1.00 67.31 367 GLN A C 1
ATOM 2921 O O . GLN A 1 367 ? -18.761 24.190 -27.214 1.00 67.31 367 GLN A O 1
ATOM 2926 N N . THR A 1 368 ? -20.511 24.179 -25.814 1.00 57.78 368 THR A N 1
ATOM 2927 C CA . THR A 1 368 ? -20.584 22.717 -25.689 1.00 57.78 368 THR A CA 1
ATOM 2928 C C . THR A 1 368 ? -20.865 22.037 -27.033 1.00 57.78 368 THR A C 1
ATOM 2930 O O . THR A 1 368 ? -20.377 20.937 -27.282 1.00 57.78 368 THR A O 1
ATOM 2933 N N . GLN A 1 369 ? -21.620 22.681 -27.929 1.00 67.88 369 GLN A N 1
ATOM 2934 C CA . GLN A 1 369 ? -21.828 22.187 -29.294 1.00 67.88 369 GLN A CA 1
ATOM 2935 C C . GLN A 1 369 ? -20.532 22.204 -30.115 1.00 67.88 369 GLN A C 1
ATOM 2937 O O . GLN A 1 369 ? -20.203 21.190 -30.721 1.00 67.88 369 GLN A O 1
ATOM 2942 N N . ARG A 1 370 ? -19.747 23.290 -30.060 1.00 76.06 370 ARG A N 1
ATOM 2943 C CA . ARG A 1 370 ? -18.429 23.347 -30.721 1.00 76.06 370 ARG A CA 1
ATOM 2944 C C . ARG A 1 370 ? -17.462 22.294 -30.182 1.00 76.06 370 ARG A C 1
ATOM 2946 O O . ARG A 1 370 ? -16.855 21.572 -30.960 1.00 76.06 370 ARG A O 1
ATOM 2953 N N . GLU A 1 371 ? -17.390 22.145 -28.860 1.00 68.31 371 GLU A N 1
ATOM 2954 C CA . GLU A 1 371 ? -16.547 21.126 -28.218 1.00 68.31 371 GLU A CA 1
ATOM 2955 C C . GLU A 1 371 ? -16.951 19.702 -28.637 1.00 68.31 371 GLU A C 1
ATOM 2957 O O . GLU A 1 371 ? -16.097 18.842 -28.851 1.00 68.31 371 GLU A O 1
ATOM 2962 N N . ARG A 1 372 ? -18.254 19.442 -28.806 1.00 68.88 372 ARG A N 1
ATOM 2963 C CA . ARG A 1 372 ? -18.752 18.157 -29.310 1.00 68.88 372 ARG A CA 1
ATOM 2964 C C . ARG A 1 372 ? -18.316 17.898 -30.754 1.00 68.88 372 ARG A C 1
ATOM 2966 O O . ARG A 1 372 ? -17.925 16.770 -31.056 1.00 68.88 372 ARG A O 1
ATOM 2973 N N . ASP A 1 373 ? -18.380 18.900 -31.622 1.00 77.19 373 ASP A N 1
ATOM 2974 C CA . ASP A 1 373 ? -17.996 18.771 -33.033 1.00 77.19 373 ASP A CA 1
ATOM 2975 C C . ASP A 1 373 ? -16.473 18.572 -33.188 1.00 77.19 373 ASP A C 1
ATOM 2977 O O . ASP A 1 373 ? -16.018 17.735 -33.980 1.00 77.19 373 ASP A O 1
ATOM 2981 N N . ASP A 1 374 ? -15.676 19.250 -32.355 1.00 74.62 374 ASP A N 1
ATOM 2982 C CA . ASP A 1 374 ? -14.224 19.056 -32.270 1.00 74.62 374 ASP A CA 1
ATOM 2983 C C . ASP A 1 374 ? -13.881 17.631 -31.807 1.00 74.62 374 ASP A C 1
ATOM 2985 O O . ASP A 1 374 ? -13.051 16.948 -32.417 1.00 74.62 374 ASP A O 1
ATOM 2989 N N . LEU A 1 375 ? -14.576 17.124 -30.781 1.00 64.31 375 LEU A N 1
ATOM 2990 C CA . LEU A 1 375 ? -14.406 15.750 -30.298 1.00 64.31 375 LEU A CA 1
ATOM 2991 C C . LEU A 1 375 ? -14.806 14.705 -31.348 1.00 64.31 375 LEU A C 1
ATOM 2993 O O . LEU A 1 375 ? -14.128 13.686 -31.480 1.00 64.31 375 LEU A O 1
ATOM 2997 N N . GLN A 1 376 ? -15.865 14.943 -32.127 1.00 69.88 376 GLN A N 1
ATOM 2998 C CA . GLN A 1 376 ? -16.242 14.056 -33.235 1.00 69.88 376 GLN A CA 1
ATOM 2999 C C . GLN A 1 376 ? -15.178 14.035 -34.338 1.00 69.88 376 GLN A C 1
ATOM 3001 O O . GLN A 1 376 ? -14.875 12.972 -34.888 1.00 69.88 376 GLN A O 1
ATOM 3006 N N . THR A 1 377 ? -14.558 15.181 -34.619 1.00 79.25 377 THR A N 1
ATOM 3007 C CA . THR A 1 377 ? -13.455 15.286 -35.582 1.00 79.25 377 THR A CA 1
ATOM 3008 C C . THR A 1 377 ? -12.218 14.527 -35.098 1.00 79.25 377 THR A C 1
ATOM 3010 O O . THR A 1 377 ? -11.637 13.743 -35.853 1.00 79.25 377 THR A O 1
ATOM 3013 N N . LEU A 1 378 ? -11.847 14.686 -33.824 1.00 70.31 378 LEU A N 1
ATOM 3014 C CA . LEU A 1 378 ? -10.738 13.952 -33.206 1.00 70.31 378 LEU A CA 1
ATOM 3015 C C . LEU A 1 378 ? -10.998 12.442 -33.162 1.00 70.31 378 LEU A C 1
ATOM 3017 O O . LEU A 1 378 ? -10.086 11.652 -33.419 1.00 70.31 378 LEU A O 1
ATOM 3021 N N . LEU A 1 379 ? -12.240 12.026 -32.897 1.00 66.81 379 LEU A N 1
ATOM 3022 C CA . LEU A 1 379 ? -12.626 10.617 -32.911 1.00 66.81 379 LEU A CA 1
ATOM 3023 C C . LEU A 1 379 ? -12.448 10.002 -34.305 1.00 66.81 379 LEU A C 1
ATOM 3025 O O . LEU A 1 379 ? -11.885 8.911 -34.409 1.00 66.81 379 LEU A O 1
ATOM 3029 N N . ARG A 1 380 ? -12.840 10.717 -35.369 1.00 78.69 380 ARG A N 1
ATOM 3030 C CA . ARG A 1 380 ? -12.631 10.267 -36.754 1.00 78.69 380 ARG A CA 1
ATOM 3031 C C . ARG A 1 380 ? -11.142 10.132 -37.084 1.00 78.69 380 ARG A C 1
ATOM 3033 O O . ARG A 1 380 ? -10.718 9.097 -37.584 1.00 78.69 380 ARG A O 1
ATOM 3040 N N . GLN A 1 381 ? -10.327 11.120 -36.711 1.00 75.94 381 GLN A N 1
ATOM 3041 C CA . GLN A 1 381 ? -8.871 11.058 -36.903 1.00 75.94 381 GLN A CA 1
ATOM 3042 C C . GLN A 1 381 ? -8.216 9.914 -36.108 1.00 75.94 381 GLN A C 1
ATOM 3044 O O . GLN A 1 381 ? -7.238 9.321 -36.557 1.00 75.94 381 GLN A O 1
ATOM 3049 N N . SER A 1 382 ? -8.727 9.600 -34.914 1.00 69.44 382 SER A N 1
ATOM 3050 C CA . SER A 1 382 ? -8.263 8.466 -34.104 1.00 69.44 382 SER A CA 1
ATOM 3051 C C . SER A 1 382 ? -8.621 7.119 -34.738 1.00 69.44 382 SER A C 1
ATOM 3053 O O . SER A 1 382 ? -7.835 6.176 -34.644 1.00 69.44 382 SER A O 1
ATOM 3055 N N . GLN A 1 383 ? -9.791 7.016 -35.372 1.00 75.19 383 GLN A N 1
ATOM 3056 C CA . GLN A 1 383 ? -10.204 5.826 -36.118 1.00 75.19 383 GLN A CA 1
ATOM 3057 C C . GLN A 1 383 ? -9.323 5.629 -37.357 1.00 75.19 383 GLN A C 1
ATOM 3059 O O . GLN A 1 383 ? -8.717 4.573 -37.491 1.00 75.19 383 GLN A O 1
ATOM 3064 N N . GLU A 1 384 ? -9.107 6.676 -38.157 1.00 78.94 384 GLU A N 1
ATOM 3065 C CA . GLU A 1 384 ? -8.218 6.630 -39.330 1.00 78.94 384 GLU A CA 1
ATOM 3066 C C . GLU A 1 384 ? -6.779 6.218 -38.958 1.00 78.94 384 GLU A C 1
ATOM 3068 O O . GLU A 1 384 ? -6.159 5.396 -39.634 1.00 78.94 384 GLU A O 1
ATOM 3073 N N . ARG A 1 385 ? -6.242 6.733 -37.839 1.00 71.00 385 ARG A N 1
ATOM 3074 C CA . ARG A 1 385 ? -4.919 6.319 -37.332 1.00 71.00 385 ARG A CA 1
ATOM 3075 C C . ARG A 1 385 ? -4.895 4.860 -36.879 1.00 71.00 385 ARG A C 1
ATOM 3077 O O . ARG A 1 385 ? -3.894 4.184 -37.104 1.00 71.00 385 ARG A O 1
ATOM 3084 N N . ARG A 1 386 ? -5.962 4.373 -36.237 1.00 72.25 386 ARG A N 1
ATOM 3085 C CA . ARG A 1 386 ? -6.076 2.965 -35.824 1.00 72.25 386 ARG A CA 1
ATOM 3086 C C . ARG A 1 386 ? -6.111 2.036 -37.029 1.00 72.25 386 ARG A C 1
ATOM 3088 O O . ARG A 1 386 ? -5.349 1.073 -37.046 1.00 72.25 386 ARG A O 1
ATOM 3095 N N . ASP A 1 387 ? -6.900 2.373 -38.041 1.00 75.00 387 ASP A N 1
ATOM 3096 C CA . ASP A 1 387 ? -6.995 1.595 -39.277 1.00 75.00 387 ASP A CA 1
ATOM 3097 C C . ASP A 1 387 ? -5.640 1.549 -40.003 1.00 75.00 387 ASP A C 1
ATOM 3099 O O . ASP A 1 387 ? -5.209 0.491 -40.465 1.00 75.00 387 ASP A O 1
ATOM 3103 N N . HIS A 1 388 ? -4.901 2.665 -40.015 1.00 67.88 388 HIS A N 1
ATOM 3104 C CA . HIS A 1 388 ? -3.549 2.718 -40.575 1.00 67.88 388 HIS A CA 1
ATOM 3105 C C . HIS A 1 388 ? -2.549 1.827 -39.816 1.00 67.88 388 HIS A C 1
ATOM 3107 O O . HIS A 1 388 ? -1.797 1.072 -40.433 1.00 67.88 388 HIS A O 1
ATOM 3113 N N . VAL A 1 389 ? -2.551 1.865 -38.478 1.00 58.09 389 VAL A N 1
ATOM 3114 C CA . VAL A 1 389 ? -1.686 1.001 -37.653 1.00 58.09 389 VAL A CA 1
ATOM 3115 C C . VAL A 1 389 ? -2.051 -0.474 -37.827 1.00 58.09 389 VAL A C 1
ATOM 3117 O O . VAL A 1 389 ? -1.161 -1.320 -37.901 1.00 58.09 389 VAL A O 1
ATOM 3120 N N . GLN A 1 390 ? -3.339 -0.795 -37.935 1.00 63.91 390 GLN A N 1
ATOM 3121 C CA . GLN A 1 390 ? -3.803 -2.160 -38.166 1.00 63.91 390 GLN A CA 1
ATOM 3122 C C . GLN A 1 390 ? -3.349 -2.694 -39.534 1.00 63.91 390 GLN A C 1
ATOM 3124 O O . GLN A 1 390 ? -2.889 -3.833 -39.612 1.00 63.91 390 GLN A O 1
ATOM 3129 N N . ALA A 1 391 ? -3.373 -1.861 -40.580 1.00 68.94 391 ALA A N 1
ATOM 3130 C CA . ALA A 1 391 ? -2.832 -2.214 -41.892 1.00 68.94 391 ALA A CA 1
ATOM 3131 C C . ALA A 1 391 ? -1.312 -2.473 -41.852 1.00 68.94 391 ALA A C 1
ATOM 3133 O O . ALA A 1 391 ? -0.840 -3.460 -42.416 1.00 68.94 391 ALA A O 1
ATOM 3134 N N . LEU A 1 392 ? -0.543 -1.647 -41.129 1.00 65.06 392 LEU A N 1
ATOM 3135 C CA . LEU A 1 392 ? 0.902 -1.857 -40.948 1.00 65.06 392 LEU A CA 1
ATOM 3136 C C . LEU A 1 392 ? 1.213 -3.146 -40.175 1.00 65.06 392 LEU A C 1
ATOM 3138 O O . LEU A 1 392 ? 2.165 -3.854 -40.505 1.00 65.06 392 LEU A O 1
ATOM 3142 N N . LEU A 1 393 ? 0.412 -3.476 -39.158 1.00 59.66 393 LEU A N 1
ATOM 3143 C CA . LEU A 1 393 ? 0.558 -4.726 -38.409 1.00 59.66 393 LEU A CA 1
ATOM 3144 C C . LEU A 1 393 ? 0.289 -5.949 -39.288 1.00 59.66 393 LEU A C 1
ATOM 3146 O O . LEU A 1 393 ? 1.032 -6.926 -39.195 1.00 59.66 393 LEU A O 1
ATOM 3150 N N . GLN A 1 394 ? -0.723 -5.886 -40.153 1.00 69.94 394 GLN A N 1
ATOM 3151 C CA . GLN A 1 394 ? -1.028 -6.957 -41.098 1.00 69.94 394 GLN A CA 1
ATOM 3152 C C . GLN A 1 394 ? 0.106 -7.140 -42.118 1.00 69.94 394 GLN A C 1
ATOM 3154 O O . GLN A 1 394 ? 0.576 -8.259 -42.317 1.00 69.94 394 GLN A O 1
ATOM 3159 N N . GLN A 1 395 ? 0.641 -6.043 -42.663 1.00 68.56 395 GLN A N 1
ATOM 3160 C CA . GLN A 1 395 ? 1.806 -6.084 -43.552 1.00 68.56 395 GLN A CA 1
ATOM 3161 C C . GLN A 1 395 ? 3.035 -6.707 -42.861 1.00 68.56 395 GLN A C 1
ATOM 3163 O O . GLN A 1 395 ? 3.714 -7.559 -43.434 1.00 68.56 395 GLN A O 1
ATOM 3168 N N . GLY A 1 396 ? 3.294 -6.344 -41.600 1.00 61.16 396 GLY A N 1
ATOM 3169 C CA . GLY A 1 396 ? 4.385 -6.926 -40.814 1.00 61.16 396 GLY A CA 1
ATOM 3170 C C . GLY A 1 396 ? 4.191 -8.412 -40.478 1.00 61.16 396 GLY A C 1
ATOM 3171 O O . GLY A 1 396 ? 5.174 -9.142 -40.325 1.00 61.16 396 GLY A O 1
ATOM 3172 N N . GLN A 1 397 ? 2.946 -8.887 -40.364 1.00 68.12 397 GLN A N 1
ATOM 3173 C CA . GLN A 1 397 ? 2.639 -10.311 -40.193 1.00 68.12 397 GLN A CA 1
ATOM 3174 C C . GLN A 1 397 ? 2.923 -11.103 -41.474 1.00 68.12 397 GLN A C 1
ATOM 3176 O O . GLN A 1 397 ? 3.628 -12.110 -41.406 1.00 68.12 397 GLN A O 1
ATOM 3181 N N . GLU A 1 398 ? 2.471 -10.614 -42.631 1.00 76.56 398 GLU A N 1
ATOM 3182 C CA . GLU A 1 398 ? 2.730 -11.247 -43.932 1.00 76.56 398 GLU A CA 1
ATOM 3183 C C . GLU A 1 398 ? 4.234 -11.343 -44.234 1.00 76.56 398 GLU A C 1
ATOM 3185 O O . GLU A 1 398 ? 4.729 -12.368 -44.709 1.00 76.56 398 GLU A O 1
ATOM 3190 N N . GLU A 1 399 ? 5.000 -10.300 -43.910 1.00 70.88 399 GLU A N 1
ATOM 3191 C CA . GLU A 1 399 ? 6.450 -10.292 -44.110 1.00 70.88 399 GLU A CA 1
ATOM 3192 C C . GLU A 1 399 ? 7.174 -11.279 -43.179 1.00 70.88 399 GLU A C 1
ATOM 3194 O O . GLU A 1 399 ? 8.096 -11.981 -43.602 1.00 70.88 399 GLU A O 1
ATOM 3199 N N . ARG A 1 400 ? 6.710 -11.426 -41.931 1.00 68.81 400 ARG A N 1
ATOM 3200 C CA . ARG A 1 400 ? 7.221 -12.448 -41.002 1.00 68.81 400 ARG A CA 1
ATOM 3201 C C . ARG A 1 400 ? 6.937 -13.869 -41.477 1.00 68.81 400 ARG A C 1
ATOM 3203 O O . ARG A 1 400 ? 7.788 -14.737 -41.292 1.00 68.81 400 ARG A O 1
ATOM 3210 N N . GLU A 1 401 ? 5.775 -14.122 -42.069 1.00 73.94 401 GLU A N 1
ATOM 3211 C CA . GLU A 1 401 ? 5.445 -15.434 -42.636 1.00 73.94 401 GLU A CA 1
ATOM 3212 C C . GLU A 1 401 ? 6.320 -15.761 -43.849 1.00 73.94 401 GLU A C 1
ATOM 3214 O O . GLU A 1 401 ? 6.867 -16.863 -43.922 1.00 73.94 401 GLU A O 1
ATOM 3219 N N . ARG A 1 402 ? 6.563 -14.785 -44.736 1.00 74.88 402 ARG A N 1
ATOM 3220 C CA . ARG A 1 402 ? 7.518 -14.939 -45.849 1.00 74.88 402 ARG A CA 1
ATOM 3221 C C . ARG A 1 402 ? 8.925 -15.257 -45.352 1.00 74.88 402 ARG A C 1
ATOM 3223 O O . ARG A 1 402 ? 9.552 -16.187 -45.852 1.00 74.88 402 ARG A O 1
ATOM 3230 N N . LEU A 1 403 ? 9.413 -14.526 -44.348 1.00 65.75 403 LEU A N 1
ATOM 3231 C CA . LEU A 1 403 ? 10.736 -14.770 -43.769 1.00 65.75 403 LEU A CA 1
ATOM 3232 C C . LEU A 1 403 ? 10.831 -16.146 -43.104 1.00 65.75 403 LEU A C 1
ATOM 3234 O O . LEU A 1 403 ? 11.857 -16.804 -43.241 1.00 65.75 403 LEU A O 1
ATOM 3238 N N . ARG A 1 404 ? 9.774 -16.613 -42.425 1.00 71.38 404 ARG A N 1
ATOM 3239 C CA . ARG A 1 404 ? 9.724 -17.975 -41.869 1.00 71.38 404 ARG A CA 1
ATOM 3240 C C . ARG A 1 404 ? 9.808 -19.043 -42.955 1.00 71.38 404 ARG A C 1
ATOM 3242 O O . ARG A 1 404 ? 10.555 -19.995 -42.772 1.00 71.38 404 ARG A O 1
ATOM 3249 N N . ALA A 1 405 ? 9.102 -18.867 -44.072 1.00 75.81 405 ALA A N 1
ATOM 3250 C CA . ALA A 1 405 ? 9.168 -19.797 -45.197 1.00 75.81 405 ALA A CA 1
ATOM 3251 C C . ALA A 1 405 ? 10.588 -19.882 -45.786 1.00 75.81 405 ALA A C 1
ATOM 3253 O O . ALA A 1 405 ? 11.097 -20.978 -45.988 1.00 75.81 405 ALA A O 1
ATOM 3254 N N . VAL A 1 406 ? 11.265 -18.740 -45.966 1.00 76.06 406 VAL A N 1
ATOM 3255 C CA . VAL A 1 406 ? 12.671 -18.699 -46.420 1.00 76.06 406 VAL A CA 1
ATOM 3256 C C . VAL A 1 406 ? 13.611 -19.378 -45.418 1.00 76.06 406 VAL A C 1
ATOM 3258 O O . VAL A 1 406 ? 14.540 -20.082 -45.805 1.00 76.06 406 VAL A O 1
ATOM 3261 N N . LEU A 1 407 ? 13.380 -19.179 -44.117 1.00 67.75 407 LEU A N 1
ATOM 3262 C CA . LEU A 1 407 ? 14.205 -19.788 -43.074 1.00 67.75 407 LEU A CA 1
ATOM 3263 C C . LEU A 1 407 ? 14.043 -21.311 -43.032 1.00 67.75 407 LEU A C 1
ATOM 3265 O O . LEU A 1 407 ? 15.014 -22.011 -42.761 1.00 67.75 407 LEU A O 1
ATOM 3269 N N . GLN A 1 408 ? 12.835 -21.804 -43.310 1.00 77.00 408 GLN A N 1
ATOM 3270 C CA . GLN A 1 408 ? 12.531 -23.228 -43.365 1.00 77.00 408 GLN A CA 1
ATOM 3271 C C . GLN A 1 408 ? 13.125 -23.892 -44.614 1.00 77.00 408 GLN A C 1
ATOM 3273 O O . GLN A 1 408 ? 13.778 -24.918 -44.485 1.00 77.00 408 GLN A O 1
ATOM 3278 N N . ASP A 1 409 ? 13.036 -23.247 -45.779 1.00 78.69 409 ASP A N 1
ATOM 3279 C CA . ASP A 1 409 ? 13.697 -23.705 -47.014 1.00 78.69 409 ASP A CA 1
ATOM 3280 C C . ASP A 1 409 ? 15.225 -23.816 -46.828 1.00 78.69 409 ASP A C 1
ATOM 3282 O O . ASP A 1 409 ? 15.851 -24.817 -47.169 1.00 78.69 409 ASP A O 1
ATOM 3286 N N . SER A 1 410 ? 15.832 -22.838 -46.144 1.00 72.00 410 SER A N 1
ATOM 3287 C CA . SER A 1 410 ? 17.258 -22.884 -45.799 1.00 72.00 410 SER A CA 1
ATOM 3288 C C . SER A 1 410 ? 17.619 -23.994 -44.798 1.00 72.00 410 SER A C 1
ATOM 3290 O O . SER A 1 410 ? 18.751 -24.489 -44.820 1.00 72.00 410 SER A O 1
ATOM 3292 N N . GLN A 1 411 ? 16.700 -24.371 -43.901 1.00 74.56 411 GLN A N 1
ATOM 3293 C CA . GLN A 1 411 ? 16.885 -25.510 -42.996 1.00 74.56 411 GLN A CA 1
ATOM 3294 C C . GLN A 1 411 ? 16.817 -26.830 -43.768 1.00 74.56 411 GLN A C 1
ATOM 3296 O O . GLN A 1 411 ? 17.726 -27.647 -43.625 1.00 74.56 411 GLN A O 1
ATOM 3301 N N . ASP A 1 412 ? 15.830 -26.983 -44.648 1.00 82.06 412 ASP A N 1
ATOM 3302 C CA . ASP A 1 412 ? 15.666 -28.169 -45.491 1.00 82.06 412 ASP A CA 1
ATOM 3303 C C . ASP A 1 412 ? 16.888 -28.379 -46.411 1.00 82.06 412 ASP A C 1
ATOM 3305 O O . ASP A 1 412 ? 17.409 -29.493 -46.533 1.00 82.06 412 ASP A O 1
ATOM 3309 N N . ASP A 1 413 ? 17.432 -27.302 -46.988 1.00 75.31 413 ASP A N 1
ATOM 3310 C CA . ASP A 1 413 ? 18.671 -27.338 -47.774 1.00 75.31 413 ASP A CA 1
ATOM 3311 C C . ASP A 1 413 ? 19.889 -27.773 -46.946 1.00 75.31 413 ASP A C 1
ATOM 3313 O O . ASP A 1 413 ? 20.729 -28.556 -47.411 1.00 75.31 413 ASP A O 1
ATOM 3317 N N . ARG A 1 414 ? 20.003 -27.291 -45.700 1.00 77.75 414 ARG A N 1
ATOM 3318 C CA . ARG A 1 414 ? 21.086 -27.693 -44.791 1.00 77.75 414 ARG A CA 1
ATOM 3319 C C . ARG A 1 414 ? 20.993 -29.181 -44.459 1.00 77.75 414 ARG A C 1
ATOM 3321 O O . ARG A 1 414 ? 22.025 -29.858 -44.482 1.00 77.75 414 ARG A O 1
ATOM 3328 N N . ASP A 1 415 ? 19.797 -29.687 -44.190 1.00 83.50 415 ASP A N 1
ATOM 3329 C CA . ASP A 1 415 ? 19.571 -31.097 -43.870 1.00 83.50 415 ASP A CA 1
ATOM 3330 C C . ASP A 1 415 ? 19.875 -31.990 -45.082 1.00 83.50 415 ASP A C 1
ATOM 3332 O O . ASP A 1 415 ? 20.557 -33.015 -44.963 1.00 83.50 415 ASP A O 1
ATOM 3336 N N . ARG A 1 416 ? 19.496 -31.551 -46.290 1.00 78.50 416 ARG A N 1
ATOM 3337 C CA . ARG A 1 416 ? 19.843 -32.236 -47.543 1.00 78.50 416 ARG A CA 1
ATOM 3338 C C . ARG A 1 416 ? 21.354 -32.298 -47.771 1.00 78.50 416 ARG A C 1
ATOM 3340 O O . ARG A 1 416 ? 21.878 -33.351 -48.140 1.00 78.50 416 ARG A O 1
ATOM 3347 N N . LEU A 1 417 ? 22.070 -31.200 -47.526 1.00 75.19 417 LEU A N 1
ATOM 3348 C CA . LEU A 1 417 ? 23.533 -31.161 -47.622 1.00 75.19 417 LEU A CA 1
ATOM 3349 C C . LEU A 1 417 ? 24.207 -32.062 -46.582 1.00 75.19 417 LEU A C 1
ATOM 3351 O O . LEU A 1 417 ? 25.196 -32.718 -46.908 1.00 75.19 417 LEU A O 1
ATOM 3355 N N . GLN A 1 418 ? 23.677 -32.140 -45.359 1.00 79.50 418 GLN A N 1
ATOM 3356 C CA . GLN A 1 418 ? 24.181 -33.071 -44.346 1.00 79.50 418 GLN A CA 1
ATOM 3357 C C . GLN A 1 418 ? 23.996 -34.530 -44.771 1.00 79.50 418 GLN A C 1
ATOM 3359 O O . GLN A 1 418 ? 24.938 -35.313 -44.648 1.00 79.50 418 GLN A O 1
ATOM 3364 N N . SER A 1 419 ? 22.838 -34.880 -45.338 1.00 81.12 419 SER A N 1
ATOM 3365 C CA . SER A 1 419 ? 22.590 -36.223 -45.873 1.00 81.12 419 SER A CA 1
ATOM 3366 C C . SER A 1 419 ? 23.559 -36.579 -47.005 1.00 81.12 419 SER A C 1
ATOM 3368 O O . SER A 1 419 ? 24.112 -37.677 -47.015 1.00 81.12 419 SER A O 1
ATOM 3370 N N . LEU A 1 420 ? 23.814 -35.654 -47.938 1.00 81.31 420 LEU A N 1
ATOM 3371 C CA . LEU A 1 420 ? 24.776 -35.868 -49.028 1.00 81.31 420 LEU A CA 1
ATOM 3372 C C . LEU A 1 420 ? 26.213 -36.006 -48.510 1.00 81.31 420 LEU A C 1
ATOM 3374 O O . LEU A 1 420 ? 26.980 -36.834 -49.003 1.00 81.31 420 LEU A O 1
ATOM 3378 N N . LEU A 1 421 ? 26.587 -35.218 -47.499 1.00 80.69 421 LEU A N 1
ATOM 3379 C CA . LEU A 1 421 ? 27.902 -35.316 -46.869 1.00 80.69 421 LEU A CA 1
ATOM 3380 C C . LEU A 1 421 ? 28.087 -36.672 -46.177 1.00 80.69 421 LEU A C 1
ATOM 3382 O O . LEU A 1 421 ? 29.172 -37.247 -46.245 1.00 80.69 421 LEU A O 1
ATOM 3386 N N . GLN A 1 422 ? 27.039 -37.175 -45.522 1.00 84.81 422 GLN A N 1
ATOM 3387 C CA . GLN A 1 422 ? 27.043 -38.483 -44.877 1.00 84.81 422 GLN A CA 1
ATOM 3388 C C . GLN A 1 422 ? 27.194 -39.607 -45.908 1.00 84.81 422 GLN A C 1
ATOM 3390 O O . GLN A 1 422 ? 28.095 -40.431 -45.767 1.00 84.81 422 GLN A O 1
ATOM 3395 N N . GLN A 1 423 ? 26.422 -39.566 -46.998 1.00 82.12 423 GLN A N 1
ATOM 3396 C CA . GLN A 1 423 ? 26.553 -40.528 -48.094 1.00 82.12 423 GLN A CA 1
ATOM 3397 C C . GLN A 1 423 ? 27.966 -40.507 -48.703 1.00 82.12 423 GLN A C 1
ATOM 3399 O O . GLN A 1 423 ? 28.583 -41.551 -48.892 1.00 82.12 423 GLN A O 1
ATOM 3404 N N . SER A 1 424 ? 28.534 -39.320 -48.940 1.00 77.25 424 SER A N 1
ATOM 3405 C CA . SER A 1 424 ? 29.896 -39.200 -49.474 1.00 77.25 424 SER A CA 1
ATOM 3406 C C . SER A 1 424 ? 30.968 -39.736 -48.512 1.00 77.25 424 SER A C 1
ATOM 3408 O O . SER A 1 424 ? 32.004 -40.237 -48.958 1.00 77.25 424 SER A O 1
ATOM 3410 N N . ARG A 1 425 ? 30.753 -39.646 -47.191 1.00 81.88 425 ARG A N 1
ATOM 3411 C CA . ARG A 1 425 ? 31.642 -40.264 -46.191 1.00 81.88 425 ARG A CA 1
ATOM 3412 C C . ARG A 1 425 ? 31.566 -41.784 -46.250 1.00 81.88 425 ARG A C 1
ATOM 3414 O O . ARG A 1 425 ? 32.613 -42.418 -46.304 1.00 81.88 425 ARG A O 1
ATOM 3421 N N . GLU A 1 426 ? 30.361 -42.338 -46.312 1.00 86.12 426 GLU A N 1
ATOM 3422 C CA . GLU A 1 426 ? 30.139 -43.784 -46.423 1.00 86.12 426 GLU A CA 1
ATOM 3423 C C . GLU A 1 426 ? 30.754 -44.352 -47.710 1.00 86.12 426 GLU A C 1
ATOM 3425 O O . GLU A 1 426 ? 31.469 -45.352 -47.664 1.00 86.12 426 GLU A O 1
ATOM 3430 N N . GLU A 1 427 ? 30.583 -43.667 -48.844 1.00 80.94 427 GLU A N 1
ATOM 3431 C CA . GLU A 1 427 ? 31.225 -44.034 -50.113 1.00 80.94 427 GLU A CA 1
ATOM 3432 C C . GLU A 1 427 ? 32.758 -43.990 -50.016 1.00 80.94 427 GLU A C 1
ATOM 3434 O O . GLU A 1 427 ? 33.444 -44.888 -50.507 1.00 80.94 427 GLU A O 1
ATOM 3439 N N . ARG A 1 428 ? 33.323 -42.968 -49.359 1.00 78.50 428 ARG A N 1
ATOM 3440 C CA . ARG A 1 428 ? 34.776 -42.862 -49.144 1.00 78.50 428 ARG A CA 1
ATOM 3441 C C . ARG A 1 428 ? 35.318 -43.970 -48.254 1.00 78.50 428 ARG A C 1
ATOM 3443 O O . ARG A 1 428 ? 36.403 -44.476 -48.535 1.00 78.50 428 ARG A O 1
ATOM 3450 N N . ASP A 1 429 ? 34.601 -44.324 -47.197 1.00 82.75 429 ASP A N 1
ATOM 3451 C CA . ASP A 1 429 ? 35.009 -45.404 -46.305 1.00 82.75 429 ASP A CA 1
ATOM 3452 C C . ASP A 1 429 ? 34.909 -46.759 -47.016 1.00 82.75 429 ASP A C 1
ATOM 3454 O O . ASP A 1 429 ? 35.849 -47.547 -46.936 1.00 82.75 429 ASP A O 1
ATOM 3458 N N . HIS A 1 430 ? 33.873 -46.979 -47.832 1.00 81.75 430 HIS A N 1
ATOM 3459 C CA . HIS A 1 430 ? 33.779 -48.167 -48.681 1.00 81.75 430 HIS A CA 1
ATOM 3460 C C . HIS A 1 430 ? 34.942 -48.266 -49.683 1.00 81.75 430 HIS A C 1
ATOM 3462 O O . HIS A 1 430 ? 35.579 -49.314 -49.799 1.00 81.75 430 HIS A O 1
ATOM 3468 N N . LEU A 1 431 ? 35.283 -47.164 -50.364 1.00 75.38 431 LEU A N 1
ATOM 3469 C CA . LEU A 1 431 ? 36.431 -47.120 -51.277 1.00 75.38 431 LEU A CA 1
ATOM 3470 C C . LEU A 1 431 ? 37.764 -47.374 -50.560 1.00 75.38 431 LEU A C 1
ATOM 3472 O O . LEU A 1 431 ? 38.653 -47.997 -51.137 1.00 75.38 431 LEU A O 1
ATOM 3476 N N . ARG A 1 432 ? 37.918 -46.919 -49.309 1.00 77.00 432 ARG A N 1
ATOM 3477 C CA . ARG A 1 432 ? 39.102 -47.228 -48.492 1.00 77.00 432 ARG A CA 1
ATOM 3478 C C . ARG A 1 432 ? 39.203 -48.714 -48.179 1.00 77.00 432 ARG A C 1
ATOM 3480 O O . ARG A 1 432 ? 40.298 -49.255 -48.282 1.00 77.00 432 ARG A O 1
ATOM 3487 N N . THR A 1 433 ? 38.091 -49.364 -47.839 1.00 79.00 433 THR A N 1
ATOM 3488 C CA . THR A 1 433 ? 38.062 -50.815 -47.612 1.00 79.00 433 THR A CA 1
ATOM 3489 C C . THR A 1 433 ? 38.481 -51.574 -48.869 1.00 79.00 433 THR A C 1
ATOM 3491 O O . THR A 1 433 ? 39.393 -52.390 -48.800 1.00 79.00 433 THR A O 1
ATOM 3494 N N . LEU A 1 434 ? 37.913 -51.234 -50.031 1.00 78.88 434 LEU A N 1
ATOM 3495 C CA . LEU A 1 434 ? 38.288 -51.858 -51.308 1.00 78.88 434 LEU A CA 1
ATOM 3496 C C . LEU A 1 434 ? 39.769 -51.643 -51.659 1.00 78.88 434 LEU A C 1
ATOM 3498 O O . LEU A 1 434 ? 40.424 -52.535 -52.196 1.00 78.88 434 LEU A O 1
ATOM 3502 N N . LEU A 1 435 ? 40.315 -50.458 -51.363 1.00 75.62 435 LEU A N 1
ATOM 3503 C CA . LEU A 1 435 ? 41.734 -50.180 -51.581 1.00 75.62 435 LEU A CA 1
ATOM 3504 C C . LEU A 1 435 ? 42.616 -51.055 -50.684 1.00 75.62 435 LEU A C 1
ATOM 3506 O O . LEU A 1 435 ? 43.605 -51.601 -51.167 1.00 75.62 435 LEU A O 1
ATOM 3510 N N . GLN A 1 436 ? 42.245 -51.215 -49.411 1.00 75.62 436 GLN A N 1
ATOM 3511 C CA . GLN A 1 436 ? 42.964 -52.073 -48.474 1.00 75.62 436 GLN A CA 1
ATOM 3512 C C . GLN A 1 436 ? 42.943 -53.540 -48.930 1.00 75.62 436 GLN A C 1
ATOM 3514 O O . GLN A 1 436 ? 43.996 -54.172 -48.976 1.00 75.62 436 GLN A O 1
ATOM 3519 N N . GLU A 1 437 ? 41.785 -54.056 -49.349 1.00 77.75 437 GLU A N 1
ATOM 3520 C CA . GLU A 1 437 ? 41.656 -55.412 -49.902 1.00 77.75 437 GLU A CA 1
ATOM 3521 C C . GLU A 1 437 ? 42.561 -55.605 -51.132 1.00 77.75 437 GLU A C 1
ATOM 3523 O O . GLU A 1 437 ? 43.288 -56.594 -51.233 1.00 77.75 437 GLU A O 1
ATOM 3528 N N . SER A 1 438 ? 42.606 -54.621 -52.037 1.00 71.69 438 SER A N 1
ATOM 3529 C CA . SER A 1 438 ? 43.491 -54.664 -53.207 1.00 71.69 438 SER A CA 1
ATOM 3530 C C . SER A 1 438 ? 44.981 -54.623 -52.834 1.00 71.69 438 SER A C 1
ATOM 3532 O O . SER A 1 438 ? 45.802 -55.289 -53.471 1.00 71.69 438 SER A O 1
ATOM 3534 N N . GLU A 1 439 ? 45.369 -53.858 -51.812 1.00 74.19 439 GLU A N 1
ATOM 3535 C CA . GLU A 1 439 ? 46.748 -53.835 -51.311 1.00 74.19 439 GLU A CA 1
ATOM 3536 C C . GLU A 1 439 ? 47.147 -55.167 -50.662 1.00 74.19 439 GLU A C 1
ATOM 3538 O O . GLU A 1 439 ? 48.263 -55.653 -50.890 1.00 74.19 439 GLU A O 1
ATOM 3543 N N . GLU A 1 440 ? 46.238 -55.795 -49.916 1.00 78.50 440 GLU A N 1
ATOM 3544 C CA . GLU A 1 440 ? 46.419 -57.132 -49.346 1.00 78.50 440 GLU A CA 1
ATOM 3545 C C . GLU A 1 440 ? 46.580 -58.188 -50.454 1.00 78.50 440 GLU A C 1
ATOM 3547 O O . GLU A 1 440 ? 47.541 -58.966 -50.430 1.00 78.50 440 GLU A O 1
ATOM 3552 N N . GLU A 1 441 ? 45.738 -58.153 -51.493 1.00 75.50 441 GLU A N 1
ATOM 3553 C CA . GLU A 1 441 ? 45.872 -59.013 -52.676 1.00 75.50 441 GLU A CA 1
ATOM 3554 C C . GLU A 1 441 ? 47.209 -58.804 -53.397 1.00 75.50 441 GLU A C 1
ATOM 3556 O O . GLU A 1 441 ? 47.912 -59.771 -53.705 1.00 75.50 441 GLU A O 1
ATOM 3561 N N . ARG A 1 442 ? 47.621 -57.550 -53.636 1.00 70.88 442 ARG A N 1
ATOM 3562 C CA . ARG A 1 442 ? 48.921 -57.245 -54.262 1.00 70.88 442 ARG A CA 1
ATOM 3563 C C . ARG A 1 442 ? 50.084 -57.766 -53.427 1.00 70.88 442 ARG A C 1
ATOM 3565 O O . ARG A 1 442 ? 51.064 -58.254 -53.992 1.00 70.88 442 ARG A O 1
ATOM 3572 N N . THR A 1 443 ? 49.989 -57.677 -52.104 1.00 73.25 443 THR A N 1
ATOM 3573 C CA . THR A 1 443 ? 51.017 -58.178 -51.183 1.00 73.25 443 THR A CA 1
ATOM 3574 C C . THR A 1 443 ? 51.081 -59.707 -51.210 1.00 73.25 443 THR A C 1
ATOM 3576 O O . THR A 1 443 ? 52.174 -60.277 -51.287 1.00 73.25 443 THR A O 1
ATOM 3579 N N . SER A 1 444 ? 49.926 -60.375 -51.247 1.00 73.69 444 SER A N 1
ATOM 3580 C CA . SER A 1 444 ? 49.815 -61.829 -51.417 1.00 73.69 444 SER A CA 1
ATOM 3581 C C . SER A 1 444 ? 50.432 -62.296 -52.742 1.00 73.69 444 SER A C 1
ATOM 3583 O O . SER A 1 444 ? 51.326 -63.147 -52.749 1.00 73.69 444 SER A O 1
ATOM 3585 N N . LEU A 1 445 ? 50.066 -61.661 -53.861 1.00 73.88 445 LEU A N 1
ATOM 3586 C CA . LEU A 1 445 ? 50.625 -61.956 -55.186 1.00 73.88 445 LEU A CA 1
ATOM 3587 C C . LEU A 1 445 ? 52.137 -61.711 -55.248 1.00 73.88 445 LEU A C 1
ATOM 3589 O O . LEU A 1 445 ? 52.874 -62.503 -55.834 1.00 73.88 445 LEU A O 1
ATOM 3593 N N . ARG A 1 446 ? 52.629 -60.637 -54.617 1.00 70.88 446 ARG A N 1
ATOM 3594 C CA . ARG A 1 446 ? 54.069 -60.352 -54.538 1.00 70.88 446 ARG A CA 1
ATOM 3595 C C . ARG A 1 446 ? 54.815 -61.431 -53.756 1.00 70.88 446 ARG A C 1
ATOM 3597 O O . ARG A 1 446 ? 55.913 -61.812 -54.152 1.00 70.88 446 ARG A O 1
ATOM 3604 N N . THR A 1 447 ? 54.212 -61.941 -52.687 1.00 75.19 447 THR A N 1
ATOM 3605 C CA . THR A 1 447 ? 54.765 -63.045 -51.894 1.00 75.19 447 THR A CA 1
ATOM 3606 C C . THR A 1 447 ? 54.827 -64.329 -52.723 1.00 75.19 447 THR A C 1
ATOM 3608 O O . THR A 1 447 ? 55.869 -64.976 -52.766 1.00 75.19 447 THR A O 1
ATOM 3611 N N . GLN A 1 448 ? 53.764 -64.660 -53.464 1.00 74.81 448 GLN A N 1
ATOM 3612 C CA . GLN A 1 448 ? 53.758 -65.808 -54.382 1.00 74.81 448 GLN A CA 1
ATOM 3613 C C . GLN A 1 448 ? 54.817 -65.685 -55.489 1.00 74.81 448 GLN A C 1
ATOM 3615 O O . GLN A 1 448 ? 55.489 -66.663 -55.816 1.00 74.81 448 GLN A O 1
ATOM 3620 N N . ALA A 1 449 ? 55.009 -64.484 -56.043 1.00 69.12 449 ALA A N 1
ATOM 3621 C CA . ALA A 1 449 ? 56.036 -64.237 -57.052 1.00 69.12 449 ALA A CA 1
ATOM 3622 C C . ALA A 1 449 ? 57.460 -64.438 -56.502 1.00 69.12 449 ALA A C 1
ATOM 3624 O O . ALA A 1 449 ? 58.298 -65.002 -57.202 1.00 69.12 449 ALA A O 1
ATOM 3625 N N . LEU A 1 450 ? 57.720 -64.024 -55.254 1.00 74.44 450 LEU A N 1
ATOM 3626 C CA . LEU A 1 450 ? 59.000 -64.262 -54.577 1.00 74.44 450 LEU A CA 1
ATOM 3627 C C . LEU A 1 450 ? 59.261 -65.759 -54.366 1.00 74.44 450 LEU A C 1
ATOM 3629 O O . LEU A 1 450 ? 60.346 -66.223 -54.700 1.00 74.44 450 LEU A O 1
ATOM 3633 N N . TYR A 1 451 ? 58.261 -66.526 -53.916 1.00 71.19 451 TYR A N 1
ATOM 3634 C CA . TYR A 1 451 ? 58.379 -67.987 -53.811 1.00 71.19 451 TYR A CA 1
ATOM 3635 C C . TYR A 1 451 ? 58.704 -68.639 -55.163 1.00 71.19 451 TYR A C 1
ATOM 3637 O O . TYR A 1 451 ? 59.607 -69.466 -55.254 1.00 71.19 451 TYR A O 1
ATOM 3645 N N . SER A 1 452 ? 58.028 -68.227 -56.242 1.00 71.00 452 SER A N 1
ATOM 3646 C CA . SER A 1 452 ? 58.326 -68.741 -57.587 1.00 71.00 452 SER A CA 1
ATOM 3647 C C . SER A 1 452 ? 59.726 -68.344 -58.077 1.00 71.00 452 SER A C 1
ATOM 3649 O O . SER A 1 452 ? 60.358 -69.093 -58.824 1.00 71.00 452 SER A O 1
ATOM 3651 N N . GLN A 1 453 ? 60.231 -67.177 -57.670 1.00 73.88 453 GLN A N 1
ATOM 3652 C CA . GLN A 1 453 ? 61.599 -66.759 -57.969 1.00 73.88 453 GLN A CA 1
ATOM 3653 C C . GLN A 1 453 ? 62.625 -67.622 -57.222 1.00 73.88 453 GLN A C 1
ATOM 3655 O O . GLN A 1 453 ? 63.568 -68.090 -57.852 1.00 73.88 453 GLN A O 1
ATOM 3660 N N . GLU A 1 454 ? 62.411 -67.910 -55.935 1.00 74.62 454 GLU A N 1
ATOM 3661 C CA . GLU A 1 454 ? 63.271 -68.829 -55.175 1.00 74.62 454 GLU A CA 1
ATOM 3662 C C . GLU A 1 454 ? 63.309 -70.232 -55.802 1.00 74.62 454 GLU A C 1
ATOM 3664 O O . GLU A 1 454 ? 64.384 -70.819 -55.932 1.00 74.62 454 GLU A O 1
ATOM 3669 N N . GLU A 1 455 ? 62.170 -70.762 -56.261 1.00 70.81 455 GLU A N 1
ATOM 3670 C CA . GLU A 1 455 ? 62.123 -72.041 -56.988 1.00 70.81 455 GLU A CA 1
ATOM 3671 C C . GLU A 1 455 ? 62.942 -72.003 -58.290 1.00 70.81 455 GLU A C 1
ATOM 3673 O O . GLU A 1 455 ? 63.660 -72.955 -58.612 1.00 70.81 455 GLU A O 1
ATOM 3678 N N . ARG A 1 456 ? 62.873 -70.896 -59.043 1.00 68.81 456 ARG A N 1
ATOM 3679 C CA . ARG A 1 456 ? 63.675 -70.708 -60.265 1.00 68.81 456 ARG A CA 1
ATOM 3680 C C . ARG A 1 456 ? 65.166 -70.639 -59.959 1.00 68.81 456 ARG A C 1
ATOM 3682 O O . ARG A 1 456 ? 65.942 -71.280 -60.665 1.00 68.81 456 ARG A O 1
ATOM 3689 N N . ASP A 1 457 ? 65.559 -69.928 -58.906 1.00 77.62 457 ASP A N 1
ATOM 3690 C CA . ASP A 1 457 ? 66.958 -69.819 -58.488 1.00 77.62 457 ASP A CA 1
ATOM 3691 C C . ASP A 1 457 ? 67.510 -71.184 -58.039 1.00 77.62 457 ASP A C 1
ATOM 3693 O O . ASP A 1 457 ? 68.630 -71.557 -58.402 1.00 77.62 457 ASP A O 1
ATOM 3697 N N . GLN A 1 458 ? 66.705 -71.992 -57.336 1.00 72.94 458 GLN A N 1
ATOM 3698 C CA . GLN A 1 458 ? 67.061 -73.373 -56.988 1.00 72.94 458 GLN A CA 1
ATOM 3699 C C . GLN A 1 458 ? 67.269 -74.248 -58.233 1.00 72.94 458 GLN A C 1
ATOM 3701 O O . GLN A 1 458 ? 68.265 -74.972 -58.318 1.00 72.94 458 GLN A O 1
ATOM 3706 N N . LEU A 1 459 ? 66.373 -74.166 -59.223 1.00 66.44 459 LEU A N 1
ATOM 3707 C CA . LEU A 1 459 ? 66.511 -74.888 -60.494 1.00 66.44 459 LEU A CA 1
ATOM 3708 C C . LEU A 1 459 ? 67.742 -74.429 -61.287 1.00 66.44 459 LEU A C 1
ATOM 3710 O O . LEU A 1 459 ? 68.446 -75.254 -61.872 1.00 66.44 459 LEU A O 1
ATOM 3714 N N . GLN A 1 460 ? 68.047 -73.133 -61.270 1.00 72.62 460 GLN A N 1
ATOM 3715 C CA . GLN A 1 460 ? 69.222 -72.579 -61.934 1.00 72.62 460 GLN A CA 1
ATOM 3716 C C . GLN A 1 460 ? 70.529 -73.034 -61.268 1.00 72.62 460 GLN A C 1
ATOM 3718 O O . GLN A 1 460 ? 71.491 -73.356 -61.963 1.00 72.62 460 GLN A O 1
ATOM 3723 N N . ALA A 1 461 ? 70.554 -73.173 -59.939 1.00 71.62 461 ALA A N 1
ATOM 3724 C CA . ALA A 1 461 ? 71.684 -73.762 -59.218 1.00 71.62 461 ALA A CA 1
ATOM 3725 C C . ALA A 1 461 ? 71.878 -75.263 -59.522 1.00 71.62 461 ALA A C 1
ATOM 3727 O O . ALA A 1 461 ? 73.002 -75.772 -59.479 1.00 71.62 461 ALA A O 1
ATOM 3728 N N . VAL A 1 462 ? 70.800 -75.996 -59.823 1.00 70.81 462 VAL A N 1
ATOM 3729 C CA . VAL A 1 462 ? 70.888 -77.383 -60.312 1.00 70.81 462 VAL A CA 1
ATOM 3730 C C . VAL A 1 462 ? 71.456 -77.415 -61.731 1.00 70.81 462 VAL A C 1
ATOM 3732 O O . VAL A 1 462 ? 72.381 -78.183 -61.988 1.00 70.81 462 VAL A O 1
ATOM 3735 N N . LEU A 1 463 ? 70.973 -76.541 -62.619 1.00 68.44 463 LEU A N 1
ATOM 3736 C CA . LEU A 1 463 ? 71.485 -76.411 -63.986 1.00 68.44 463 LEU A CA 1
ATOM 3737 C C . LEU A 1 463 ? 72.983 -76.095 -64.010 1.00 68.44 463 LEU A C 1
ATOM 3739 O O . LEU A 1 463 ? 73.734 -76.769 -64.711 1.00 68.44 463 LEU A O 1
ATOM 3743 N N . TYR A 1 464 ? 73.434 -75.145 -63.191 1.00 72.00 464 TYR A N 1
ATOM 3744 C CA . TYR A 1 464 ? 74.848 -74.781 -63.119 1.00 72.00 464 TYR A CA 1
ATOM 3745 C C . TYR A 1 464 ? 75.732 -75.965 -62.693 1.00 72.00 464 TYR A C 1
ATOM 3747 O O . TYR A 1 464 ? 76.765 -76.219 -63.307 1.00 72.00 464 TYR A O 1
ATOM 3755 N N . ARG A 1 465 ? 75.289 -76.768 -61.710 1.00 71.69 465 ARG A N 1
ATOM 3756 C CA . ARG A 1 465 ? 75.985 -78.011 -61.329 1.00 71.69 465 ARG A CA 1
ATOM 3757 C C . ARG A 1 465 ? 76.063 -79.008 -62.483 1.00 71.69 465 ARG A C 1
ATOM 3759 O O . ARG A 1 465 ? 77.123 -79.577 -62.723 1.00 71.69 465 ARG A O 1
ATOM 3766 N N . THR A 1 466 ? 74.974 -79.192 -63.228 1.00 69.94 466 THR A N 1
ATOM 3767 C CA . THR A 1 466 ? 74.992 -80.083 -64.399 1.00 69.94 466 THR A CA 1
ATOM 3768 C C . THR A 1 466 ? 75.875 -79.558 -65.535 1.00 69.94 466 THR A C 1
ATOM 3770 O O . THR A 1 466 ? 76.468 -80.352 -66.266 1.00 69.94 466 THR A O 1
ATOM 3773 N N . GLU A 1 467 ? 76.009 -78.237 -65.687 1.00 74.38 467 GLU A N 1
ATOM 3774 C CA . GLU A 1 467 ? 76.924 -77.633 -66.659 1.00 74.38 467 GLU A CA 1
ATOM 3775 C C . GLU A 1 467 ? 78.391 -77.812 -66.254 1.00 74.38 467 GLU A C 1
ATOM 3777 O O . GLU A 1 467 ? 79.192 -78.201 -67.103 1.00 74.38 467 GLU A O 1
ATOM 3782 N N . GLU A 1 468 ? 78.739 -77.641 -64.975 1.00 74.50 468 GLU A N 1
ATOM 3783 C CA . GLU A 1 468 ? 80.087 -77.947 -64.472 1.00 74.50 468 GLU A CA 1
ATOM 3784 C C . GLU A 1 468 ? 80.454 -79.422 -64.683 1.00 74.50 468 GLU A C 1
ATOM 3786 O O . GLU A 1 468 ? 81.555 -79.727 -65.150 1.00 74.50 468 GLU A O 1
ATOM 3791 N N . GLU A 1 469 ? 79.529 -80.348 -64.414 1.00 72.88 469 GLU A N 1
ATOM 3792 C CA . GLU A 1 469 ? 79.729 -81.778 -64.680 1.00 72.88 469 GLU A CA 1
ATOM 3793 C C . GLU A 1 469 ? 79.944 -82.055 -66.177 1.00 72.88 469 GLU A C 1
ATOM 3795 O O . GLU A 1 469 ? 80.849 -82.808 -66.559 1.00 72.88 469 GLU A O 1
ATOM 3800 N N . ARG A 1 470 ? 79.159 -81.410 -67.052 1.00 70.69 470 ARG A N 1
ATOM 3801 C CA . ARG A 1 470 ? 79.295 -81.531 -68.512 1.00 70.69 470 ARG A CA 1
ATOM 3802 C C . ARG A 1 470 ? 80.623 -80.967 -69.013 1.00 70.69 470 ARG A C 1
ATOM 3804 O O . ARG A 1 470 ? 81.241 -81.547 -69.913 1.00 70.69 470 ARG A O 1
ATOM 3811 N N . ASP A 1 471 ? 81.060 -79.842 -68.468 1.00 74.56 471 ASP A N 1
ATOM 3812 C CA . ASP A 1 471 ? 82.294 -79.181 -68.872 1.00 74.56 471 ASP A CA 1
ATOM 3813 C C . ASP A 1 471 ? 83.522 -79.944 -68.354 1.00 74.56 471 ASP A C 1
ATOM 3815 O O . ASP A 1 471 ? 84.487 -80.112 -69.106 1.00 74.56 471 ASP A O 1
ATOM 3819 N N . ALA A 1 472 ? 83.457 -80.533 -67.154 1.00 70.50 472 ALA A N 1
ATOM 3820 C CA . ALA A 1 472 ? 84.455 -81.483 -66.662 1.00 70.50 472 ALA A CA 1
ATOM 3821 C C . ALA A 1 472 ? 84.563 -82.717 -67.579 1.00 70.50 472 ALA A C 1
ATOM 3823 O O . ALA A 1 472 ? 85.667 -83.119 -67.966 1.00 70.50 472 ALA A O 1
ATOM 3824 N N . LEU A 1 473 ? 83.425 -83.276 -68.008 1.00 68.25 473 LEU A N 1
ATOM 3825 C CA . LEU A 1 473 ? 83.382 -84.395 -68.954 1.00 68.25 473 LEU A CA 1
ATOM 3826 C C . LEU A 1 473 ? 83.951 -84.001 -70.332 1.00 68.25 473 LEU A C 1
ATOM 3828 O O . LEU A 1 473 ? 84.724 -84.747 -70.938 1.00 68.25 473 LEU A O 1
ATOM 3832 N N . SER A 1 474 ? 83.630 -82.798 -70.814 1.00 67.06 474 SER A N 1
ATOM 3833 C CA . SER A 1 474 ? 84.136 -82.260 -72.084 1.00 67.06 474 SER A CA 1
ATOM 3834 C C . SER A 1 474 ? 85.634 -81.959 -72.045 1.00 67.06 474 SER A C 1
ATOM 3836 O O . SER A 1 474 ? 86.337 -82.223 -73.023 1.00 67.06 474 SER A O 1
ATOM 3838 N N . ALA A 1 475 ? 86.155 -81.444 -70.929 1.00 68.31 475 ALA A N 1
ATOM 3839 C CA . ALA A 1 475 ? 87.586 -81.235 -70.728 1.00 68.31 475 ALA A CA 1
ATOM 3840 C C . ALA A 1 475 ? 88.344 -82.570 -70.742 1.00 68.31 475 ALA A C 1
ATOM 3842 O O . ALA A 1 475 ? 89.379 -82.684 -71.406 1.00 68.31 475 ALA A O 1
ATOM 3843 N N . HIS A 1 476 ? 87.784 -83.602 -70.102 1.00 68.56 476 HIS A N 1
ATOM 3844 C CA . HIS A 1 476 ? 88.329 -84.957 -70.141 1.00 68.56 476 HIS A CA 1
ATOM 3845 C C . HIS A 1 476 ? 88.394 -85.500 -71.581 1.00 68.56 476 HIS A C 1
ATOM 3847 O O . HIS A 1 476 ? 89.435 -85.989 -72.023 1.00 68.56 476 HIS A O 1
ATOM 3853 N N . LEU A 1 477 ? 87.328 -85.321 -72.368 1.00 65.62 477 LEU A N 1
ATOM 3854 C CA . LEU A 1 477 ? 87.284 -85.738 -73.775 1.00 65.62 477 LEU A CA 1
ATOM 3855 C C . LEU A 1 477 ? 88.256 -84.947 -74.675 1.00 65.62 477 LEU A C 1
ATOM 3857 O O . LEU A 1 477 ? 88.904 -85.533 -75.547 1.00 65.62 477 LEU A O 1
ATOM 3861 N N . ARG A 1 478 ? 88.425 -83.634 -74.457 1.00 64.25 478 ARG A N 1
ATOM 3862 C CA . ARG A 1 478 ? 89.383 -82.802 -75.216 1.00 64.25 478 ARG A CA 1
ATOM 3863 C C . ARG A 1 478 ? 90.839 -83.150 -74.912 1.00 64.25 478 ARG A C 1
ATOM 3865 O O . ARG A 1 478 ? 91.655 -83.141 -75.833 1.00 64.25 478 ARG A O 1
ATOM 3872 N N . ALA A 1 479 ? 91.173 -83.504 -73.670 1.00 65.31 479 ALA A N 1
ATOM 3873 C CA . ALA A 1 479 ? 92.514 -83.979 -73.321 1.00 65.31 479 ALA A CA 1
ATOM 3874 C C . ALA A 1 479 ? 92.875 -85.263 -74.096 1.00 65.31 479 ALA A C 1
ATOM 3876 O O . ALA A 1 479 ? 93.971 -85.373 -74.651 1.00 65.31 479 ALA A O 1
ATOM 3877 N N . VAL A 1 480 ? 91.920 -86.190 -74.230 1.00 64.25 480 VAL A N 1
ATOM 3878 C CA . VAL A 1 480 ? 92.082 -87.421 -75.023 1.00 64.25 480 VAL A CA 1
ATOM 3879 C C . VAL A 1 480 ? 92.233 -87.121 -76.524 1.00 64.25 480 VAL A C 1
ATOM 3881 O O . VAL A 1 480 ? 93.040 -87.761 -77.204 1.00 64.25 480 VAL A O 1
ATOM 3884 N N . ALA A 1 481 ? 91.502 -86.135 -77.054 1.00 59.59 481 ALA A N 1
ATOM 3885 C CA . ALA A 1 481 ? 91.566 -85.748 -78.466 1.00 59.59 481 ALA A CA 1
ATOM 3886 C C . ALA A 1 481 ? 92.869 -85.008 -78.837 1.00 59.59 481 ALA A C 1
ATOM 3888 O O . ALA A 1 481 ? 93.499 -85.335 -79.845 1.00 59.59 481 ALA A O 1
ATOM 3889 N N . ASN A 1 482 ? 93.336 -84.072 -78.004 1.00 59.28 482 ASN A N 1
ATOM 3890 C CA . ASN A 1 482 ? 94.566 -83.310 -78.260 1.00 59.28 482 ASN A CA 1
ATOM 3891 C C . ASN A 1 482 ? 95.832 -84.178 -78.190 1.00 59.28 482 ASN A C 1
ATOM 3893 O O . ASN A 1 482 ? 96.763 -83.965 -78.970 1.00 59.28 482 ASN A O 1
ATOM 3897 N N . GLY A 1 483 ? 95.841 -85.220 -77.349 1.00 58.41 483 GLY A N 1
ATOM 3898 C CA . GLY A 1 483 ? 96.907 -86.227 -77.356 1.00 58.41 483 GLY A CA 1
ATOM 3899 C C . GLY A 1 483 ? 97.017 -86.995 -78.683 1.00 58.41 483 GLY A C 1
ATOM 3900 O O . GLY A 1 483 ? 98.109 -87.418 -79.066 1.00 58.41 483 GLY A O 1
ATOM 3901 N N . LYS A 1 484 ? 95.907 -87.142 -79.422 1.00 57.47 484 LYS A N 1
ATOM 3902 C CA . LYS A 1 484 ? 95.880 -87.792 -80.743 1.00 57.47 484 LYS A CA 1
ATOM 3903 C C . LYS A 1 484 ? 96.231 -86.833 -81.888 1.00 57.47 484 LYS A C 1
ATOM 3905 O O . LYS A 1 484 ? 96.931 -87.245 -82.808 1.00 57.47 484 LYS A O 1
ATOM 3910 N N . VAL A 1 485 ? 95.810 -85.566 -81.829 1.00 56.66 485 VAL A N 1
ATOM 3911 C CA . VAL A 1 485 ? 96.032 -84.574 -82.905 1.00 56.66 485 VAL A CA 1
ATOM 3912 C C . VAL A 1 485 ? 97.475 -84.050 -82.949 1.00 56.66 485 VAL A C 1
ATOM 3914 O O . VAL A 1 485 ? 98.031 -83.906 -84.038 1.00 56.66 485 VAL A O 1
ATOM 3917 N N . MET A 1 486 ? 98.143 -83.870 -81.802 1.00 57.81 486 MET A N 1
ATOM 3918 C CA . MET A 1 486 ? 99.566 -83.475 -81.781 1.00 57.81 486 MET A CA 1
ATOM 3919 C C . MET A 1 486 ? 100.496 -84.528 -82.407 1.00 57.81 486 MET A C 1
ATOM 3921 O O . MET A 1 486 ? 101.554 -84.181 -82.926 1.00 57.81 486 MET A O 1
ATOM 3925 N N . ARG A 1 487 ? 100.096 -85.809 -82.441 1.00 54.44 487 ARG A N 1
ATOM 3926 C CA . ARG A 1 487 ? 100.838 -86.847 -83.182 1.00 54.44 487 ARG A CA 1
ATOM 3927 C C . ARG A 1 487 ? 100.710 -86.713 -84.702 1.00 54.44 487 ARG A C 1
ATOM 3929 O O . ARG A 1 487 ? 101.604 -87.164 -85.406 1.00 54.44 487 ARG A O 1
ATOM 3936 N N . LEU A 1 488 ? 99.625 -86.121 -85.204 1.00 55.06 488 LEU A N 1
ATOM 3937 C CA . LEU A 1 488 ? 99.319 -86.057 -86.637 1.00 55.06 488 LEU A CA 1
ATOM 3938 C C . LEU A 1 488 ? 99.864 -84.793 -87.318 1.00 55.06 488 LEU A C 1
ATOM 3940 O O . LEU A 1 488 ? 100.284 -84.870 -88.466 1.00 55.06 488 LEU A O 1
ATOM 3944 N N . LEU A 1 489 ? 99.907 -83.641 -86.641 1.00 54.62 489 LEU A N 1
ATOM 3945 C CA . LEU A 1 489 ? 100.308 -82.377 -87.286 1.00 54.62 489 LEU A CA 1
ATOM 3946 C C . LEU A 1 489 ? 101.823 -82.178 -87.440 1.00 54.62 489 LEU A C 1
ATOM 3948 O O . LEU A 1 489 ? 102.239 -81.494 -88.372 1.00 54.62 489 LEU A O 1
ATOM 3952 N N . ASN A 1 490 ? 102.655 -82.848 -86.636 1.00 53.84 490 ASN A N 1
ATOM 3953 C CA . ASN A 1 490 ? 104.108 -82.880 -86.867 1.00 53.84 490 ASN A CA 1
ATOM 3954 C C . ASN A 1 490 ? 104.499 -83.511 -88.223 1.00 53.84 490 ASN A C 1
ATOM 3956 O O . ASN A 1 490 ? 105.644 -83.381 -88.642 1.00 53.84 490 ASN A O 1
ATOM 3960 N N . LEU A 1 491 ? 103.572 -84.178 -88.922 1.00 55.44 491 LEU A N 1
ATOM 3961 C CA . LEU A 1 491 ? 103.827 -84.831 -90.208 1.00 55.44 491 LEU A CA 1
ATOM 3962 C C . LEU A 1 491 ? 103.645 -83.922 -91.445 1.00 55.44 491 LEU A C 1
ATOM 3964 O O . LEU A 1 491 ? 104.023 -84.353 -92.529 1.00 55.44 491 LEU A O 1
ATOM 3968 N N . LEU A 1 492 ? 103.090 -82.701 -91.338 1.00 56.38 492 LEU A N 1
ATOM 3969 C CA . LEU A 1 492 ? 102.632 -81.922 -92.516 1.00 56.38 492 LEU A CA 1
ATOM 3970 C C . LEU A 1 492 ? 103.315 -80.554 -92.755 1.00 56.38 492 LEU A C 1
ATOM 3972 O O . LEU A 1 492 ? 102.934 -79.827 -93.671 1.00 56.38 492 LEU A O 1
ATOM 3976 N N . SER A 1 493 ? 104.339 -80.178 -91.989 1.00 47.75 493 SER A N 1
ATOM 3977 C CA . SER A 1 493 ? 105.034 -78.885 -92.119 1.00 47.75 493 SER A CA 1
ATOM 3978 C C . SER A 1 493 ? 106.258 -78.915 -93.057 1.00 47.75 493 SER A C 1
ATOM 3980 O O . SER A 1 493 ? 107.356 -79.244 -92.607 1.00 47.75 493 SER A O 1
ATOM 3982 N N . SER A 1 494 ? 106.113 -78.505 -94.329 1.00 40.19 494 SER A N 1
ATOM 3983 C CA . SER A 1 494 ? 107.191 -77.881 -95.146 1.00 40.19 494 SER A CA 1
ATOM 3984 C C . SER A 1 494 ? 106.710 -77.393 -96.536 1.00 40.19 494 SER A C 1
ATOM 3986 O O . SER A 1 494 ? 105.691 -77.886 -97.003 1.00 40.19 494 SER A O 1
ATOM 3988 N N . PRO A 1 495 ? 107.376 -76.407 -97.189 1.00 52.25 495 PRO A N 1
ATOM 3989 C CA . PRO A 1 495 ? 106.765 -75.129 -97.610 1.00 52.25 495 PRO A CA 1
ATOM 3990 C C . PRO A 1 495 ? 106.872 -74.839 -99.130 1.00 52.25 495 PRO A C 1
ATOM 3992 O O . PRO A 1 495 ? 107.384 -75.682 -99.843 1.00 52.25 495 PRO A O 1
ATOM 3995 N N . PHE A 1 496 ? 106.403 -73.662 -99.607 1.00 45.84 496 PHE A N 1
ATOM 3996 C CA . PHE A 1 496 ? 106.962 -72.769 -100.678 1.00 45.84 496 PHE A CA 1
ATOM 3997 C C . PHE A 1 496 ? 105.849 -71.832 -101.244 1.00 45.84 496 PHE A C 1
ATOM 3999 O O . PHE A 1 496 ? 104.896 -72.315 -101.839 1.00 45.84 496 PHE A O 1
ATOM 4006 N N . ARG A 1 497 ? 105.732 -70.540 -100.852 1.00 45.16 497 ARG A N 1
ATOM 4007 C CA . ARG A 1 497 ? 106.240 -69.263 -101.465 1.00 45.16 497 ARG A CA 1
ATOM 4008 C C . ARG A 1 497 ? 106.092 -69.179 -103.008 1.00 45.16 497 ARG A C 1
ATOM 4010 O O . ARG A 1 497 ? 106.590 -70.065 -103.681 1.00 45.16 497 ARG A O 1
ATOM 4017 N N . ILE A 1 498 ? 105.476 -68.142 -103.618 1.00 39.88 498 ILE A N 1
ATOM 4018 C CA . ILE A 1 498 ? 106.017 -66.777 -103.909 1.00 39.88 498 ILE A CA 1
ATOM 4019 C C . ILE A 1 498 ? 104.900 -65.788 -104.388 1.00 39.88 498 ILE A C 1
ATOM 4021 O O . ILE A 1 498 ? 103.891 -66.212 -104.938 1.00 39.88 498 ILE A O 1
ATOM 4025 N N . LYS A 1 499 ? 105.136 -64.475 -104.172 1.00 38.88 499 LYS A N 1
ATOM 4026 C CA . LYS A 1 499 ? 104.397 -63.242 -104.563 1.00 38.88 499 LYS A CA 1
ATOM 4027 C C . LYS A 1 499 ? 104.369 -62.913 -106.075 1.00 38.88 499 LYS A C 1
ATOM 4029 O O . LYS A 1 499 ? 105.376 -63.129 -106.744 1.00 38.88 499 LYS A O 1
ATOM 4034 N N . ALA A 1 500 ? 103.344 -62.164 -106.503 1.00 41.25 500 ALA A N 1
ATOM 4035 C CA . ALA A 1 500 ? 103.476 -60.851 -107.162 1.00 41.25 500 ALA A CA 1
ATOM 4036 C C . ALA A 1 500 ? 102.298 -59.964 -106.738 1.00 41.25 500 ALA A C 1
ATOM 4038 O O . ALA A 1 500 ? 101.163 -60.490 -106.762 1.00 41.25 500 ALA A O 1
#

Foldseek 3Di:
DDPPPPDLWEEEEEEEDAQLVLQQLQAVCLVPLAPRHRYAYEYEYQQHPDCVVVSVVVDDDPSYDYHYAHRLDDQVSRLVSLLPDPTQKYAYAYSRKHFHRHLVVVQVVCCVVVVFQKEFEAAFEAESVRHGDDDPLNVLQQDWFAKLVSQLVVCVVHDSTDSNRMMGGSVLPLLDGQQSLDQPCSVVLSSLQSSVPTIYTYHNHHRMYHYDDPPPSNPDPVNPPCVPLVSVLSNVLNVDPPDPPDDDALQVQLVVLQVVLVVLVVDLVSLSVSLNSLSSSCVSCVQDVSSLVSNLVSCVSVVDDPSNVSSVVNSVRCVRPPPDDSDDDDDDDDDDDDDDDDPVVVVVVCVVCPPVVVVVVVVVVVVVVVVVVVVVVVVVVVVVVVVVVVVVVVVVVVVVVVVVVVVVVVVVVVVVVVVVVVVVVVVVVVVVVVVVVVVVVVVVVVVVVVVVVVVVVVVVVVVVVVVVVVVVVVVVVVVVVVVVVVVPVVVDDDDDDDDD

Radius of gyration: 52.69 Å; Cα contacts (8 Å, |Δi|>4): 576; chains: 1; bounding box: 149×128×141 Å

Nearest PDB structures (foldseek):
  6p61-assembly3_C  TM=8.975E-01  e=4.762E-13  Leptospira borgpetersenii serovar Hardjo-bovis str. JB197
  6p61-assembly2_B  TM=8.866E-01  e=6.291E-13  Leptospira borgpetersenii serovar Hardjo-bovis str. JB197
  5hea-assembly1_A  TM=6.922E-01  e=1.079E-14  Streptococcus parasanguinis FW213
  6h4f-assembly3_P  TM=5.692E-01  e=4.260E-13  Staphylococcus aureus subsp. aureus N315
  6egs-assembly1_A  TM=7.114E-01  e=2.062E-10  Homo sapiens

Mean predicted aligned error: 18.5 Å